Protein AF-A0A8K1GBY7-F1 (afdb_monomer_lite)

Radius of gyration: 32.24 Å; chains: 1; bounding box: 90×88×102 Å

Structure (mmCIF, N/CA/C/O backbone):
data_AF-A0A8K1GBY7-F1
#
_entry.id   AF-A0A8K1GBY7-F1
#
loop_
_atom_site.group_PDB
_atom_site.id
_atom_site.type_symbol
_atom_site.label_atom_id
_atom_site.label_alt_id
_atom_site.label_comp_id
_atom_site.label_asym_id
_atom_site.label_entity_id
_atom_site.label_seq_id
_atom_site.pdbx_PDB_ins_code
_atom_site.Cartn_x
_atom_site.Cartn_y
_atom_site.Cartn_z
_atom_site.occupancy
_atom_site.B_iso_or_equiv
_atom_site.auth_seq_id
_atom_site.auth_comp_id
_atom_site.auth_asym_id
_atom_site.auth_atom_id
_atom_site.pdbx_PDB_model_num
ATOM 1 N N . MET A 1 1 ? 26.642 -30.279 47.416 1.00 38.88 1 MET A N 1
ATOM 2 C CA . MET A 1 1 ? 26.393 -28.867 47.782 1.00 38.88 1 MET A CA 1
ATOM 3 C C . MET A 1 1 ? 25.210 -28.374 46.969 1.00 38.88 1 MET A C 1
ATOM 5 O O . MET A 1 1 ? 25.218 -28.547 45.758 1.00 38.88 1 MET A O 1
ATOM 9 N N . ALA A 1 2 ? 24.168 -27.894 47.646 1.00 29.53 2 ALA A N 1
ATOM 10 C CA . ALA A 1 2 ? 22.883 -27.519 47.059 1.00 29.53 2 ALA A CA 1
ATOM 11 C C . ALA A 1 2 ? 22.972 -26.263 46.167 1.00 29.53 2 ALA A C 1
ATOM 13 O O . ALA A 1 2 ? 23.752 -25.364 46.487 1.00 29.53 2 ALA A O 1
ATOM 14 N N . PRO A 1 3 ? 22.137 -26.133 45.120 1.00 36.12 3 PRO A N 1
ATOM 15 C CA . PRO A 1 3 ? 21.808 -24.840 44.540 1.00 36.12 3 PRO A CA 1
ATOM 16 C C . PRO A 1 3 ? 20.714 -24.168 45.379 1.00 36.12 3 PRO A C 1
ATOM 18 O O . PRO A 1 3 ? 19.701 -24.779 45.717 1.00 36.12 3 PRO A O 1
ATOM 21 N N . GLN A 1 4 ? 20.947 -22.905 45.723 1.00 35.97 4 GLN A N 1
ATOM 22 C CA . GLN A 1 4 ? 20.034 -22.069 46.492 1.00 35.97 4 GLN A CA 1
ATOM 23 C C . GLN A 1 4 ? 18.753 -21.743 45.712 1.00 35.97 4 GLN A C 1
ATOM 25 O O . GLN A 1 4 ? 18.767 -21.471 44.513 1.00 35.97 4 GLN A O 1
ATOM 30 N N . THR A 1 5 ? 17.651 -21.748 46.454 1.00 45.25 5 THR A N 1
ATOM 31 C CA . THR A 1 5 ? 16.297 -21.335 46.086 1.00 45.25 5 THR A CA 1
ATOM 32 C C . THR A 1 5 ? 16.200 -19.826 45.837 1.00 45.25 5 THR A C 1
ATOM 34 O O . THR A 1 5 ? 16.593 -19.038 46.697 1.00 45.25 5 THR A O 1
ATOM 37 N N . GLY A 1 6 ? 15.601 -19.426 44.711 1.00 31.44 6 GLY A N 1
ATOM 38 C CA . GLY A 1 6 ? 15.098 -18.070 44.451 1.00 31.44 6 GLY A CA 1
ATOM 39 C C . GLY A 1 6 ? 13.574 -18.091 44.226 1.00 31.44 6 GLY A C 1
ATOM 40 O O . GLY A 1 6 ? 13.062 -19.112 43.763 1.00 31.44 6 GLY A O 1
ATOM 41 N N . PRO A 1 7 ? 12.826 -17.027 44.585 1.00 39.62 7 PRO A N 1
ATOM 42 C CA . PRO A 1 7 ? 11.383 -17.113 44.799 1.00 39.62 7 PRO A CA 1
ATOM 43 C C . PRO A 1 7 ? 10.520 -16.925 43.537 1.00 39.62 7 PRO A C 1
ATOM 45 O O . PRO A 1 7 ? 10.767 -16.064 42.698 1.00 39.62 7 PRO A O 1
ATOM 48 N N . SER A 1 8 ? 9.448 -17.722 43.529 1.00 38.34 8 SER A N 1
ATOM 49 C CA . SER A 1 8 ? 8.182 -17.651 42.785 1.00 38.34 8 SER A CA 1
ATOM 50 C C . SER A 1 8 ? 8.237 -17.585 41.254 1.00 38.34 8 SER A C 1
ATOM 52 O O . SER A 1 8 ? 8.073 -16.526 40.643 1.00 38.34 8 SER A O 1
ATOM 54 N N . ASP A 1 9 ? 8.275 -18.770 40.644 1.00 36.78 9 ASP A N 1
ATOM 55 C CA . ASP A 1 9 ? 7.513 -19.028 39.424 1.00 36.78 9 ASP A CA 1
ATOM 56 C C . ASP A 1 9 ? 6.039 -18.690 39.698 1.00 36.78 9 ASP A C 1
ATOM 58 O O . ASP A 1 9 ? 5.328 -19.416 40.398 1.00 36.78 9 ASP A O 1
ATOM 62 N N . LYS A 1 10 ? 5.559 -17.567 39.156 1.00 40.09 10 LYS A N 1
ATOM 63 C CA . LYS A 1 10 ? 4.124 -17.415 38.928 1.00 40.09 10 LYS A CA 1
ATOM 64 C C . LYS A 1 10 ? 3.775 -18.404 37.822 1.00 40.09 10 LYS A C 1
ATOM 66 O O . LYS A 1 10 ? 4.069 -18.157 36.653 1.00 40.09 10 LYS A O 1
ATOM 71 N N . GLY A 1 11 ? 3.199 -19.538 38.219 1.00 39.56 11 GLY A N 1
ATOM 72 C CA . GLY A 1 11 ? 2.596 -20.494 37.300 1.00 39.56 11 GLY A CA 1
ATOM 73 C C . GLY A 1 11 ? 1.616 -19.805 36.338 1.00 39.56 11 GLY A C 1
ATOM 74 O O . GLY A 1 11 ? 1.205 -18.664 36.579 1.00 39.56 11 GLY A O 1
ATOM 75 N N . PRO A 1 12 ? 1.256 -20.467 35.225 1.00 42.81 12 PRO A N 1
ATOM 76 C CA . PRO A 1 12 ? 0.321 -19.902 34.260 1.00 42.81 12 PRO A CA 1
ATOM 77 C C . PRO A 1 12 ? -0.953 -19.444 34.987 1.00 42.81 12 PRO A C 1
ATOM 79 O O . PRO A 1 12 ? -1.429 -20.177 35.858 1.00 42.81 12 PRO A O 1
ATOM 82 N N . PRO A 1 13 ? -1.487 -18.248 34.675 1.00 44.72 13 PRO A N 1
ATOM 83 C CA . PRO A 1 13 ? -2.657 -17.728 35.365 1.00 44.72 13 PRO A CA 1
ATOM 84 C C . PRO A 1 13 ? -3.789 -18.750 35.260 1.00 44.72 13 PRO A C 1
ATOM 86 O O . PRO A 1 13 ? -4.157 -19.189 34.167 1.00 44.72 13 PRO A O 1
ATOM 89 N N . SER A 1 14 ? -4.295 -19.169 36.419 1.00 46.38 14 SER A N 1
ATOM 90 C CA . SER A 1 14 ? -5.505 -19.973 36.522 1.00 46.38 14 SER A CA 1
ATOM 91 C C . SER A 1 14 ? -6.635 -19.197 35.862 1.00 46.38 14 SER A C 1
ATOM 93 O O . SER A 1 14 ? -6.891 -18.059 36.249 1.00 46.38 14 SER A O 1
ATOM 95 N N . ILE A 1 15 ? -7.291 -19.800 34.870 1.00 49.78 15 ILE A N 1
ATOM 96 C CA . ILE A 1 15 ? -8.482 -19.226 34.242 1.00 49.78 15 ILE A CA 1
ATOM 97 C C . ILE A 1 15 ? -9.519 -19.037 35.361 1.00 49.78 15 ILE A C 1
ATOM 99 O O . ILE A 1 15 ? -9.910 -20.042 35.963 1.00 49.78 15 ILE A O 1
ATOM 103 N N . PRO A 1 16 ? -9.927 -17.800 35.689 1.00 49.12 16 PRO A N 1
ATOM 104 C CA . PRO A 1 16 ? -10.904 -17.568 36.742 1.00 49.12 16 PRO A CA 1
ATOM 105 C C . PRO A 1 16 ? -12.215 -18.289 36.409 1.00 49.12 16 PRO A C 1
ATOM 107 O O . PRO A 1 16 ? -12.642 -18.318 35.254 1.00 49.12 16 PRO A O 1
ATOM 110 N N . ALA A 1 17 ? -12.856 -18.881 37.420 1.00 52.72 17 ALA A N 1
ATOM 111 C CA . ALA A 1 17 ? -14.128 -19.594 37.265 1.00 52.72 17 ALA A CA 1
ATOM 112 C C . ALA A 1 17 ? -15.295 -18.673 36.844 1.00 52.72 17 ALA A C 1
ATOM 114 O O . ALA A 1 17 ? -16.315 -19.164 36.366 1.00 52.72 17 ALA A O 1
ATOM 115 N N . PHE A 1 18 ? -15.119 -17.352 36.973 1.00 57.62 18 PHE A N 1
ATOM 116 C CA . PHE A 1 18 ? -16.031 -16.307 36.511 1.00 57.62 18 PHE A CA 1
ATOM 117 C C . PHE A 1 18 ? -15.239 -15.224 35.766 1.00 57.62 18 PHE A C 1
ATOM 119 O O . PHE A 1 18 ? -14.145 -14.891 36.226 1.00 57.62 18 PHE A O 1
ATOM 126 N N . PRO A 1 19 ? -15.743 -14.677 34.643 1.00 72.94 19 PRO A N 1
ATOM 127 C CA . PRO A 1 19 ? -15.081 -13.572 33.956 1.00 72.94 19 PRO A CA 1
ATOM 128 C C . PRO A 1 19 ? -14.904 -12.392 34.914 1.00 72.94 19 PRO A C 1
ATOM 130 O O . PRO A 1 19 ? -15.863 -11.966 35.556 1.00 72.94 19 PRO A O 1
ATOM 133 N N . GLU A 1 20 ? -13.687 -11.863 35.016 1.00 88.75 20 GLU A N 1
ATOM 134 C CA . GLU A 1 20 ? -13.455 -10.603 35.717 1.00 88.75 20 GLU A CA 1
ATOM 135 C C . GLU A 1 20 ? -14.220 -9.489 34.984 1.00 88.75 20 GLU A C 1
ATOM 137 O O . GLU A 1 20 ? -14.116 -9.363 33.761 1.00 88.75 20 GLU A O 1
ATOM 142 N N . LEU A 1 21 ? -15.040 -8.726 35.711 1.00 94.38 21 LEU A N 1
ATOM 143 C CA . LEU A 1 21 ? -15.831 -7.635 35.144 1.00 94.38 21 LEU A CA 1
ATOM 144 C C . LEU A 1 21 ? -15.020 -6.343 35.206 1.00 94.38 21 LEU A C 1
ATOM 146 O O . LEU A 1 21 ? -14.714 -5.852 36.289 1.00 94.38 21 LEU A O 1
ATOM 150 N N . LEU A 1 22 ? -14.683 -5.800 34.040 1.00 94.94 22 LEU A N 1
ATOM 151 C CA . LEU A 1 22 ? -13.753 -4.682 33.894 1.00 94.94 22 LEU A CA 1
ATOM 152 C C . LEU A 1 22 ? -14.469 -3.435 33.362 1.00 94.94 22 LEU A C 1
ATOM 154 O O . LEU A 1 22 ? -15.410 -3.524 32.568 1.00 94.94 22 LEU A O 1
ATOM 158 N N . THR A 1 23 ? -14.008 -2.256 33.782 1.00 94.81 23 THR A N 1
ATOM 159 C CA . THR A 1 23 ? -14.569 -0.963 33.348 1.00 94.81 23 THR A CA 1
ATOM 160 C C . THR A 1 23 ? -13.724 -0.313 32.254 1.00 94.81 23 THR A C 1
ATOM 162 O O . THR A 1 23 ? -12.520 -0.558 32.149 1.00 94.81 23 THR A O 1
ATOM 165 N N . TRP A 1 24 ? -14.327 0.573 31.452 1.00 94.31 24 TRP A N 1
ATOM 166 C CA . TRP A 1 24 ? -13.573 1.345 30.455 1.00 94.31 24 TRP A CA 1
ATOM 167 C C . TRP A 1 24 ? -12.488 2.226 31.074 1.00 94.31 24 TRP A C 1
ATOM 169 O O . TRP A 1 24 ? -11.433 2.409 30.466 1.00 94.31 24 TRP A O 1
ATOM 179 N N . GLU A 1 25 ? -12.738 2.757 32.272 1.00 92.69 25 GLU A N 1
ATOM 180 C CA . GLU A 1 25 ? -11.773 3.604 32.967 1.00 92.69 25 GLU A CA 1
ATOM 181 C C . GLU A 1 25 ? -10.512 2.818 33.318 1.00 92.69 25 GLU A C 1
ATOM 183 O O . GLU A 1 25 ? -9.404 3.244 32.998 1.00 92.69 25 GLU A O 1
ATOM 188 N N . GLU A 1 26 ? -10.677 1.612 33.860 1.00 93.00 26 GLU A N 1
ATOM 189 C CA . GLU A 1 26 ? -9.552 0.729 34.138 1.00 93.00 26 GLU A CA 1
ATOM 190 C C . GLU A 1 26 ? -8.777 0.377 32.861 1.00 93.00 26 GLU A C 1
ATOM 192 O O . GLU A 1 26 ? -7.557 0.549 32.805 1.00 93.00 26 GLU A O 1
ATOM 197 N N . ILE A 1 27 ? -9.478 -0.050 31.807 1.00 94.06 27 ILE A N 1
ATOM 198 C CA . ILE A 1 27 ? -8.868 -0.480 30.541 1.00 94.06 27 ILE A CA 1
ATOM 199 C C . ILE A 1 27 ? -8.049 0.649 29.903 1.00 94.06 27 ILE A C 1
ATOM 201 O O . ILE A 1 27 ? -6.935 0.411 29.427 1.00 94.06 27 ILE A O 1
ATOM 205 N N . ARG A 1 28 ? -8.549 1.890 29.933 1.00 92.38 28 ARG A N 1
ATOM 206 C CA . ARG A 1 28 ? -7.883 3.055 29.326 1.00 92.38 28 ARG A CA 1
ATOM 207 C C . ARG A 1 28 ? -6.517 3.346 29.950 1.00 92.38 28 ARG A C 1
ATOM 209 O O . ARG A 1 28 ? -5.603 3.804 29.255 1.00 92.38 28 ARG A O 1
ATOM 216 N N . THR A 1 29 ? -6.343 3.050 31.239 1.00 92.19 29 THR A N 1
ATOM 217 C CA . THR A 1 29 ? -5.047 3.213 31.921 1.00 92.19 29 THR A CA 1
ATOM 218 C C . THR A 1 29 ? -3.996 2.197 31.454 1.00 92.19 29 THR A C 1
ATOM 220 O O . THR A 1 29 ? -2.794 2.475 31.507 1.00 92.19 29 THR A O 1
ATOM 223 N N . ARG A 1 30 ? -4.421 1.046 30.913 1.00 93.44 30 ARG A N 1
ATOM 224 C CA . ARG A 1 30 ? -3.563 -0.054 30.430 1.00 93.44 30 ARG A CA 1
ATOM 225 C C . ARG A 1 30 ? -3.203 0.110 28.950 1.00 93.44 30 ARG A C 1
ATOM 227 O O . ARG A 1 30 ? -3.323 -0.803 28.134 1.00 93.44 30 ARG A O 1
ATOM 234 N N . ASN A 1 31 ? -2.742 1.308 28.600 1.00 91.06 31 ASN A N 1
ATOM 235 C CA . ASN A 1 31 ? -2.375 1.703 27.235 1.00 91.06 31 ASN A CA 1
ATOM 236 C C . ASN A 1 31 ? -0.878 1.502 26.901 1.00 91.06 31 ASN A C 1
ATOM 238 O O . ASN A 1 31 ? -0.388 1.952 25.865 1.00 91.06 31 ASN A O 1
ATOM 242 N N . GLY A 1 32 ? -0.120 0.836 27.778 1.00 86.06 32 GLY A N 1
ATOM 243 C CA . GLY A 1 32 ? 1.326 0.628 27.652 1.00 86.06 32 GLY A CA 1
ATOM 244 C C . GLY A 1 32 ? 2.204 1.765 28.190 1.00 86.06 32 GLY A C 1
ATOM 245 O O . GLY A 1 32 ? 3.424 1.594 28.248 1.00 86.06 32 GLY A O 1
ATOM 246 N N . GLY A 1 33 ? 1.621 2.898 28.600 1.00 79.31 33 GLY A N 1
ATOM 247 C CA . GLY A 1 33 ? 2.338 4.048 29.168 1.00 79.31 33 GLY A CA 1
ATOM 248 C C . GLY A 1 33 ? 2.558 3.996 30.687 1.00 79.31 33 GLY A C 1
ATOM 249 O O . GLY A 1 33 ? 3.463 4.659 31.191 1.00 79.31 33 GLY A O 1
ATOM 250 N N . GLY A 1 34 ? 1.762 3.206 31.415 1.00 69.19 34 GLY A N 1
ATOM 251 C CA . GLY A 1 34 ? 1.781 3.131 32.881 1.00 69.19 34 GLY A CA 1
ATOM 252 C C . GLY A 1 34 ? 2.913 2.291 33.494 1.00 69.19 34 GLY A C 1
ATOM 253 O O . GLY A 1 34 ? 3.719 1.654 32.806 1.00 69.19 34 GLY A O 1
ATOM 254 N N . ARG A 1 35 ? 2.956 2.260 34.835 1.00 56.62 35 ARG A N 1
ATOM 255 C CA . ARG A 1 35 ? 3.874 1.415 35.621 1.00 56.62 35 ARG A CA 1
ATOM 256 C C . ARG A 1 35 ? 3.565 -0.057 35.303 1.00 56.62 35 ARG A C 1
ATOM 258 O O . ARG A 1 35 ? 2.448 -0.501 35.510 1.00 56.62 35 ARG A O 1
ATOM 265 N N . GLY A 1 36 ? 4.531 -0.783 34.737 1.00 67.75 36 GLY A N 1
ATOM 266 C CA . GLY A 1 36 ? 4.342 -2.162 34.251 1.00 67.75 36 GLY A CA 1
ATOM 267 C C . GLY A 1 36 ? 4.182 -2.300 32.731 1.00 67.75 36 GLY A C 1
ATOM 268 O O . GLY A 1 36 ? 4.385 -3.393 32.210 1.00 67.75 36 GLY A O 1
ATOM 269 N N . ARG A 1 37 ? 3.933 -1.198 32.000 1.00 83.06 37 ARG A N 1
ATOM 270 C CA . ARG A 1 37 ? 3.729 -1.180 30.534 1.00 83.06 37 ARG A CA 1
ATOM 271 C C . ARG A 1 37 ? 2.694 -2.204 30.052 1.00 83.06 37 ARG A C 1
ATOM 273 O O . ARG A 1 37 ? 2.847 -2.780 28.976 1.00 83.06 37 ARG A O 1
ATOM 280 N N . GLU A 1 38 ? 1.662 -2.422 30.857 1.00 91.94 38 GLU A N 1
ATOM 281 C CA . GLU A 1 38 ? 0.567 -3.324 30.517 1.00 91.94 38 GLU A CA 1
ATOM 282 C C . GLU A 1 38 ? -0.239 -2.770 29.347 1.00 91.94 38 GLU A C 1
ATOM 284 O O . GLU A 1 38 ? -0.459 -1.561 29.241 1.00 91.94 38 GLU A O 1
ATOM 289 N N . GLN A 1 39 ? -0.637 -3.668 28.453 1.00 95.00 39 GLN A N 1
ATOM 290 C CA . GLN A 1 39 ? -1.362 -3.362 27.231 1.00 95.00 39 GLN A CA 1
ATOM 291 C C . GLN A 1 39 ? -2.590 -4.253 27.156 1.00 95.00 39 GLN A C 1
ATOM 293 O O . GLN A 1 39 ? -2.468 -5.446 26.873 1.00 95.00 39 GLN A O 1
ATOM 298 N N . TRP A 1 40 ? -3.760 -3.673 27.397 1.00 96.19 40 TRP A N 1
ATOM 299 C CA . TRP A 1 40 ? -5.035 -4.366 27.239 1.00 96.19 40 TRP A CA 1
ATOM 300 C C . TRP A 1 40 ? -5.756 -3.867 25.995 1.00 96.19 40 TRP A C 1
ATOM 302 O O . TRP A 1 40 ? -5.527 -2.746 25.551 1.00 96.19 40 TRP A O 1
ATOM 312 N N . LEU A 1 41 ? -6.612 -4.694 25.410 1.00 95.75 41 LEU A N 1
ATOM 313 C CA . LEU A 1 41 ? -7.496 -4.282 24.323 1.00 95.75 41 LEU A CA 1
ATOM 314 C C . LEU A 1 41 ? -8.855 -4.955 24.456 1.00 95.75 41 LEU A C 1
ATOM 316 O O . LEU A 1 41 ? -8.964 -6.028 25.056 1.00 95.75 41 LEU A O 1
ATOM 320 N N . VAL A 1 42 ? -9.876 -4.331 23.877 1.00 96.12 42 VAL A N 1
ATOM 321 C CA . VAL A 1 42 ? -11.234 -4.880 23.853 1.00 96.12 42 VAL A CA 1
ATOM 322 C C . VAL A 1 42 ? -11.557 -5.388 22.455 1.00 96.12 42 VAL A C 1
ATOM 324 O O . VAL A 1 42 ? -11.321 -4.695 21.467 1.00 96.12 42 VAL A O 1
ATOM 327 N N . ILE A 1 43 ? -12.088 -6.608 22.366 1.00 95.38 43 ILE A N 1
ATOM 328 C CA . ILE A 1 43 ? -12.662 -7.171 21.139 1.00 95.38 43 ILE A CA 1
ATOM 329 C C . ILE A 1 43 ? -13.989 -7.814 21.515 1.00 95.38 43 ILE A C 1
ATOM 331 O O . ILE A 1 43 ? -14.003 -8.754 22.308 1.00 95.38 43 ILE A O 1
ATOM 335 N N . ASP A 1 44 ? -15.092 -7.344 20.930 1.00 93.62 44 ASP A N 1
ATOM 336 C CA . ASP A 1 44 ? -16.428 -7.914 21.156 1.00 93.62 44 ASP A CA 1
ATOM 337 C C . ASP A 1 44 ? -16.767 -8.010 22.659 1.00 93.62 44 ASP A C 1
ATOM 339 O O . ASP A 1 44 ? -17.050 -9.084 23.197 1.00 93.62 44 ASP A O 1
ATOM 343 N N . ARG A 1 45 ? -16.616 -6.872 23.359 1.00 94.69 45 ARG A N 1
ATOM 344 C CA . ARG A 1 45 ? -16.744 -6.696 24.822 1.00 94.69 45 ARG A CA 1
ATOM 345 C C . ARG A 1 45 ? -15.802 -7.525 25.704 1.00 94.69 45 ARG A C 1
ATOM 347 O O . ARG A 1 45 ? -15.806 -7.346 26.918 1.00 94.69 45 ARG A O 1
ATOM 354 N N . LYS A 1 46 ? -14.987 -8.407 25.136 1.00 95.69 46 LYS A N 1
ATOM 355 C CA . LYS A 1 46 ? -14.008 -9.205 25.877 1.00 95.69 46 LYS A CA 1
ATOM 356 C C . LYS A 1 46 ? -12.697 -8.447 25.994 1.00 95.69 46 LYS A C 1
ATOM 358 O O . LYS A 1 46 ? -12.251 -7.834 25.022 1.00 95.69 46 LYS A O 1
ATOM 363 N N . VAL A 1 47 ? -12.076 -8.513 27.166 1.00 96.88 47 VAL A N 1
ATOM 364 C CA . VAL A 1 47 ? -10.834 -7.802 27.471 1.00 96.88 47 VAL A CA 1
ATOM 365 C C . VAL A 1 47 ? -9.664 -8.774 27.416 1.00 96.88 47 VAL A C 1
ATOM 367 O O . VAL A 1 47 ? -9.687 -9.842 28.034 1.00 96.88 47 VAL A O 1
ATOM 370 N N . TYR A 1 48 ? -8.635 -8.398 26.663 1.00 96.56 48 TYR A N 1
ATOM 371 C CA . TYR A 1 48 ? -7.461 -9.224 26.422 1.00 96.56 48 TYR A CA 1
ATOM 372 C C . TYR A 1 48 ? -6.192 -8.525 26.893 1.00 96.56 48 TYR A C 1
ATOM 374 O O . TYR A 1 48 ? -5.901 -7.417 26.438 1.00 96.56 48 TYR A O 1
ATOM 382 N N . ASP A 1 49 ? -5.395 -9.201 27.720 1.00 96.06 49 ASP A N 1
ATOM 383 C CA . ASP A 1 49 ? -4.033 -8.769 28.025 1.00 96.06 49 ASP A CA 1
ATOM 384 C C . ASP A 1 49 ? -3.085 -9.215 26.906 1.00 96.06 49 ASP A C 1
ATOM 386 O O . ASP A 1 49 ? -2.801 -10.399 26.704 1.00 96.06 49 ASP A O 1
ATOM 390 N N . VAL A 1 50 ? -2.570 -8.239 26.160 1.00 95.69 50 VAL A N 1
ATOM 391 C CA . VAL A 1 50 ? -1.652 -8.462 25.040 1.00 95.69 50 VAL A CA 1
ATOM 392 C C . VAL A 1 50 ? -0.216 -8.056 25.359 1.00 95.69 50 VAL A C 1
ATOM 394 O O . VAL A 1 50 ? 0.637 -8.096 24.470 1.00 95.69 50 VAL A O 1
ATOM 397 N N . THR A 1 51 ? 0.095 -7.731 26.615 1.00 94.38 51 THR A N 1
ATOM 398 C CA . THR A 1 51 ? 1.400 -7.210 27.055 1.00 94.38 51 THR A CA 1
ATOM 399 C C . THR A 1 51 ? 2.560 -8.084 26.578 1.00 94.38 51 THR A C 1
ATOM 401 O O . THR A 1 51 ? 3.485 -7.609 25.911 1.00 94.38 51 THR A O 1
ATOM 404 N N . GLN A 1 52 ? 2.499 -9.390 26.856 1.00 92.75 52 GLN A N 1
ATOM 405 C CA . GLN A 1 52 ? 3.534 -10.341 26.433 1.00 92.75 52 GLN A CA 1
ATOM 406 C C . GLN A 1 52 ? 3.338 -10.816 24.992 1.00 92.75 52 GLN A C 1
ATOM 408 O O . GLN A 1 52 ? 4.310 -11.039 24.260 1.00 92.75 52 GLN A O 1
ATOM 413 N N . PHE A 1 53 ? 2.081 -10.963 24.567 1.00 94.19 53 PHE A N 1
ATOM 414 C CA . PHE A 1 53 ? 1.749 -11.464 23.238 1.00 94.19 53 PHE A CA 1
ATOM 415 C C . PHE A 1 53 ? 2.162 -10.497 22.126 1.00 94.19 53 PHE A C 1
ATOM 417 O O . PHE A 1 53 ? 2.548 -10.948 21.049 1.00 94.19 53 PHE A O 1
ATOM 424 N N . SER A 1 54 ? 2.194 -9.189 22.393 1.00 92.50 54 SER A N 1
ATOM 425 C CA . SER A 1 54 ? 2.596 -8.155 21.434 1.00 92.50 54 SER A CA 1
ATOM 426 C C . SER A 1 54 ? 3.937 -8.467 20.755 1.00 92.50 54 SER A C 1
ATOM 428 O O . SER A 1 54 ? 4.086 -8.304 19.546 1.00 92.50 54 SER A O 1
ATOM 430 N N . ARG A 1 55 ? 4.909 -9.012 21.497 1.00 89.88 55 ARG A N 1
ATOM 431 C CA . ARG A 1 55 ? 6.245 -9.373 20.985 1.00 89.88 55 ARG A CA 1
ATOM 432 C C . ARG A 1 55 ? 6.234 -10.564 20.027 1.00 89.88 55 ARG A C 1
ATOM 434 O O . ARG A 1 55 ? 7.164 -10.714 19.238 1.00 89.88 55 ARG A O 1
ATOM 441 N N . ARG A 1 56 ? 5.210 -11.415 20.119 1.00 91.06 56 ARG A N 1
ATOM 442 C CA . ARG A 1 56 ? 5.028 -12.636 19.318 1.00 91.06 56 ARG A CA 1
ATOM 443 C C . ARG A 1 56 ? 3.943 -12.486 18.253 1.00 91.06 56 ARG A C 1
ATOM 445 O O . ARG A 1 56 ? 3.815 -13.362 17.403 1.00 91.06 56 ARG A O 1
ATOM 452 N N . HIS A 1 57 ? 3.180 -11.396 18.296 1.00 92.44 57 HIS A N 1
ATOM 453 C CA . HIS A 1 57 ? 2.101 -11.133 17.362 1.00 92.44 57 HIS A CA 1
ATOM 454 C C . HIS A 1 57 ? 2.627 -11.155 15.911 1.00 92.44 57 HIS A C 1
ATOM 456 O O . HIS A 1 57 ? 3.570 -10.417 15.604 1.00 92.44 57 HIS A O 1
ATOM 462 N N . PRO A 1 58 ? 2.038 -11.959 15.001 1.00 88.25 58 PRO A N 1
ATOM 463 C CA . PRO A 1 58 ? 2.519 -12.077 13.622 1.00 88.25 58 PRO A CA 1
ATOM 464 C C . PRO A 1 58 ? 2.525 -10.759 12.835 1.00 88.25 58 PRO A C 1
ATOM 466 O O . PRO A 1 58 ? 3.405 -10.559 12.000 1.00 88.25 58 PRO A O 1
ATOM 469 N N . GLY A 1 59 ? 1.593 -9.841 13.123 1.00 86.25 59 GLY A N 1
ATOM 470 C CA . GLY A 1 59 ? 1.582 -8.489 12.541 1.00 86.25 59 GLY A CA 1
ATOM 471 C C . GLY A 1 59 ? 2.653 -7.550 13.118 1.00 86.25 59 GLY A C 1
ATOM 472 O O . GLY A 1 59 ? 2.896 -6.470 12.587 1.00 86.25 59 GLY A O 1
ATOM 473 N N . GLY A 1 60 ? 3.332 -7.961 14.192 1.00 88.94 60 GLY A N 1
ATOM 474 C CA . GLY A 1 60 ? 4.323 -7.179 14.925 1.00 88.94 60 GLY A CA 1
ATOM 475 C C . GLY A 1 60 ? 3.764 -6.519 16.188 1.00 88.94 60 GLY A C 1
ATOM 476 O O . GLY A 1 60 ? 2.554 -6.401 16.377 1.00 88.94 60 GLY A O 1
ATOM 477 N N . SER A 1 61 ? 4.671 -6.066 17.056 1.00 89.38 61 SER A N 1
ATOM 478 C CA . SER A 1 61 ? 4.324 -5.476 18.355 1.00 89.38 61 SER A CA 1
ATOM 479 C C . SER A 1 61 ? 3.742 -4.069 18.270 1.00 89.38 61 SER A C 1
ATOM 481 O O . SER A 1 61 ? 2.920 -3.702 19.102 1.00 89.38 61 SER A O 1
ATOM 483 N N . ARG A 1 62 ? 4.147 -3.276 17.269 1.00 91.75 62 ARG A N 1
ATOM 484 C CA . ARG A 1 62 ? 3.653 -1.901 17.104 1.00 91.75 62 ARG A CA 1
ATOM 485 C C . ARG A 1 62 ? 2.182 -1.870 16.700 1.00 91.75 62 ARG A C 1
ATOM 487 O O . ARG A 1 62 ? 1.420 -1.178 17.359 1.00 91.75 62 ARG A O 1
ATOM 494 N N . VAL A 1 63 ? 1.791 -2.669 15.701 1.00 93.44 63 VAL A N 1
ATOM 495 C CA . VAL A 1 63 ? 0.424 -2.652 15.152 1.00 93.44 63 VAL A CA 1
ATOM 496 C C . VAL A 1 63 ? -0.634 -2.989 16.203 1.00 93.44 63 VAL A C 1
ATOM 498 O O . VAL A 1 63 ? -1.615 -2.271 16.337 1.00 93.44 63 VAL A O 1
ATOM 501 N N . ILE A 1 64 ? -0.404 -4.027 17.013 1.00 93.44 64 ILE A N 1
ATOM 502 C CA . ILE A 1 64 ? -1.323 -4.401 18.097 1.00 93.44 64 ILE A CA 1
ATOM 503 C C . ILE A 1 64 ? -1.308 -3.362 19.225 1.00 93.44 64 ILE A C 1
ATOM 505 O O . ILE A 1 64 ? -2.351 -3.019 19.769 1.00 93.44 64 ILE A O 1
ATOM 509 N N . GLY A 1 65 ? -0.136 -2.789 19.516 1.00 93.25 65 GLY A N 1
ATOM 510 C CA . GLY A 1 65 ? 0.011 -1.719 20.497 1.00 93.25 65 GLY A CA 1
ATOM 511 C C . GLY A 1 65 ? -0.676 -0.408 20.103 1.00 93.25 65 GLY A C 1
ATOM 512 O O . GLY A 1 65 ? -0.886 0.433 20.971 1.00 93.25 65 GLY A O 1
ATOM 513 N N . HIS A 1 66 ? -1.056 -0.211 18.834 1.00 94.19 66 HIS A N 1
ATOM 514 C CA . HIS A 1 66 ? -1.806 0.977 18.411 1.00 94.19 66 HIS A CA 1
ATOM 515 C C . HIS A 1 66 ? -3.194 1.074 19.044 1.00 94.19 66 HIS A C 1
ATOM 517 O O . HIS A 1 66 ? -3.705 2.189 19.125 1.00 94.19 66 HIS A O 1
ATOM 523 N N . TYR A 1 67 ? -3.745 -0.047 19.513 1.00 94.81 67 TYR A N 1
ATOM 524 C CA . TYR A 1 67 ? -5.064 -0.151 20.138 1.00 94.81 67 TYR A CA 1
ATOM 525 C C . TYR A 1 67 ? -4.999 -0.458 21.639 1.00 94.81 67 TYR A C 1
ATOM 527 O O . TYR A 1 67 ? -6.002 -0.838 22.235 1.00 94.81 67 TYR A O 1
ATOM 535 N N . ALA A 1 68 ? -3.824 -0.333 22.263 1.00 94.75 68 ALA A N 1
ATOM 536 C CA . ALA A 1 68 ? -3.710 -0.533 23.702 1.00 94.75 68 ALA A CA 1
ATOM 537 C C . ALA A 1 68 ? -4.594 0.487 24.447 1.00 94.75 68 ALA A C 1
ATOM 539 O O . ALA A 1 68 ? -4.480 1.692 24.221 1.00 94.75 68 ALA A O 1
ATOM 540 N N . GLY A 1 69 ? -5.462 -0.009 25.324 1.00 94.31 69 GLY A N 1
ATOM 541 C CA . GLY A 1 69 ? -6.472 0.753 26.054 1.00 94.31 69 GLY A CA 1
ATOM 542 C C . GLY A 1 69 ? -7.706 1.151 25.234 1.00 94.31 69 GLY A C 1
ATOM 543 O O . GLY A 1 69 ? -8.447 2.013 25.693 1.00 94.31 69 GLY A O 1
ATOM 544 N N . GLN A 1 70 ? -7.917 0.579 24.039 1.00 94.50 70 GLN A N 1
ATOM 545 C CA . GLN A 1 70 ? -9.008 0.940 23.117 1.00 94.50 70 GLN A CA 1
ATOM 546 C C . GLN A 1 70 ? -9.848 -0.286 22.701 1.00 94.50 70 GLN A C 1
ATOM 548 O O . GLN A 1 70 ? -9.392 -1.434 22.763 1.00 94.50 70 GLN A O 1
ATOM 553 N N . ASP A 1 71 ? -11.067 -0.038 22.207 1.00 95.06 71 ASP A N 1
ATOM 554 C CA . ASP A 1 71 ? -11.828 -1.010 21.407 1.00 95.06 71 ASP A CA 1
ATOM 555 C C . ASP A 1 71 ? -11.158 -1.219 20.041 1.00 95.06 71 ASP A C 1
ATOM 557 O O . ASP A 1 71 ? -11.048 -0.287 19.236 1.00 95.06 71 ASP A O 1
ATOM 561 N N . ALA A 1 72 ? -10.732 -2.457 19.789 1.00 95.25 72 ALA A N 1
ATOM 562 C CA . ALA A 1 72 ? -10.057 -2.907 18.580 1.00 95.25 72 ALA A CA 1
ATOM 563 C C . ALA A 1 72 ? -10.940 -3.808 17.699 1.00 95.25 72 ALA A C 1
ATOM 565 O O . ALA A 1 72 ? -10.422 -4.431 16.773 1.00 95.25 72 ALA A O 1
ATOM 566 N N . THR A 1 73 ? -12.245 -3.924 17.978 1.00 94.69 73 THR A N 1
ATOM 567 C CA . THR A 1 73 ? -13.142 -4.911 17.350 1.00 94.69 73 THR A CA 1
ATOM 568 C C . THR A 1 73 ? -13.128 -4.843 15.821 1.00 94.69 73 THR A C 1
ATOM 570 O O . THR A 1 73 ? -12.847 -5.848 15.164 1.00 94.69 73 THR A O 1
ATOM 573 N N . ASP A 1 74 ? -13.388 -3.673 15.236 1.00 94.94 74 ASP A N 1
ATOM 574 C CA . ASP A 1 74 ? -13.515 -3.538 13.778 1.00 94.94 74 ASP A CA 1
ATOM 575 C C . ASP A 1 74 ? -12.164 -3.698 13.065 1.00 94.94 74 ASP A C 1
ATOM 577 O O . ASP A 1 74 ? -12.067 -4.426 12.074 1.00 94.94 74 ASP A O 1
ATOM 581 N N . ALA A 1 75 ? -11.092 -3.149 13.645 1.00 94.56 75 ALA A N 1
ATOM 582 C CA . ALA A 1 75 ? -9.731 -3.382 13.171 1.00 94.56 75 ALA A CA 1
ATOM 583 C C . ALA A 1 75 ? -9.376 -4.878 13.211 1.00 94.56 75 ALA A C 1
ATOM 585 O O . ALA A 1 75 ? -8.896 -5.447 12.231 1.00 94.56 75 ALA A O 1
ATOM 586 N N . PHE A 1 76 ? -9.665 -5.562 14.320 1.00 94.75 76 PHE A N 1
ATOM 587 C CA . PHE A 1 76 ? -9.417 -6.992 14.464 1.00 94.75 76 PHE A CA 1
ATOM 588 C C . PHE A 1 76 ? -10.138 -7.800 13.376 1.00 94.75 76 PHE A C 1
ATOM 590 O O . PHE A 1 76 ? -9.518 -8.659 12.743 1.00 94.75 76 PHE A O 1
ATOM 597 N N . VAL A 1 77 ? -11.411 -7.494 13.112 1.00 93.38 77 VAL A N 1
ATOM 598 C CA . VAL A 1 77 ? -12.212 -8.140 12.061 1.00 93.38 77 VAL A CA 1
ATOM 599 C C . VAL A 1 77 ? -11.663 -7.853 10.656 1.00 93.38 77 VAL A C 1
ATOM 601 O O . VAL A 1 77 ? -11.716 -8.734 9.792 1.00 93.38 77 VAL A O 1
ATOM 604 N N . ALA A 1 78 ? -11.105 -6.665 10.414 1.00 92.50 78 ALA A N 1
ATOM 605 C CA . ALA A 1 78 ? -10.522 -6.295 9.126 1.00 92.50 78 ALA A CA 1
ATOM 606 C C . ALA A 1 78 ? -9.271 -7.122 8.771 1.00 92.50 78 ALA A C 1
ATOM 608 O O . ALA A 1 78 ? -9.131 -7.553 7.623 1.00 92.50 78 ALA A O 1
ATOM 609 N N . PHE A 1 79 ? -8.395 -7.396 9.747 1.00 90.44 79 PHE A N 1
ATOM 610 C CA . PHE A 1 79 ? -7.112 -8.078 9.514 1.00 90.44 79 PHE A CA 1
ATOM 611 C C . PHE A 1 79 ? -7.158 -9.611 9.638 1.00 90.44 79 PHE A C 1
ATOM 613 O O . PHE A 1 79 ? -6.328 -10.302 9.040 1.00 90.44 79 PHE A O 1
ATOM 620 N N . HIS A 1 80 ? -8.091 -10.176 10.411 1.00 90.94 80 HIS A N 1
ATOM 621 C CA . HIS A 1 80 ? -8.063 -11.598 10.776 1.00 90.94 80 HIS A CA 1
ATOM 622 C C . HIS A 1 80 ? -9.085 -12.442 9.996 1.00 90.94 80 HIS A C 1
ATOM 624 O O . HIS A 1 80 ? -10.199 -12.688 10.456 1.00 90.94 80 HIS A O 1
ATOM 630 N N . GLN A 1 81 ? -8.673 -12.961 8.833 1.00 83.75 81 GLN A N 1
ATOM 631 C CA . GLN A 1 81 ? -9.499 -13.876 8.024 1.00 83.75 81 GLN A CA 1
ATOM 632 C C . GLN A 1 81 ? -9.736 -15.240 8.705 1.00 83.75 81 GLN A C 1
ATOM 634 O O . GLN A 1 81 ? -10.854 -15.754 8.700 1.00 83.75 81 GLN A O 1
ATOM 639 N N . ASP A 1 82 ? -8.699 -15.843 9.300 1.00 85.31 82 ASP A N 1
ATOM 640 C CA . ASP A 1 82 ? -8.787 -17.167 9.937 1.00 85.31 82 ASP A CA 1
ATOM 641 C C . ASP A 1 82 ? -9.203 -17.052 11.411 1.00 85.31 82 ASP A C 1
ATOM 643 O O . ASP A 1 82 ? -8.392 -17.159 12.337 1.00 85.31 82 ASP A O 1
ATOM 647 N N . LYS A 1 83 ? -10.502 -16.828 11.634 1.00 84.25 83 LYS A N 1
ATOM 648 C CA . LYS A 1 83 ? -11.074 -16.691 12.983 1.00 84.25 83 LYS A CA 1
ATOM 649 C C . LYS A 1 83 ? -10.835 -17.934 13.854 1.00 84.25 83 LYS A C 1
ATOM 651 O O . LYS A 1 83 ? -10.692 -17.806 15.068 1.00 84.25 83 LYS A O 1
ATOM 656 N N . ALA A 1 84 ? -10.761 -19.128 13.259 1.00 85.56 84 ALA A N 1
ATOM 657 C CA . ALA A 1 84 ? -10.572 -20.377 13.994 1.00 85.56 84 ALA A CA 1
ATOM 658 C C . ALA A 1 84 ? -9.154 -20.494 14.567 1.00 85.56 84 ALA A C 1
ATOM 660 O O . ALA A 1 84 ? -8.988 -20.850 15.736 1.00 85.56 84 ALA A O 1
ATOM 661 N N . LEU A 1 85 ? -8.135 -20.161 13.770 1.00 86.88 85 LEU A N 1
ATOM 662 C CA . LEU A 1 85 ? -6.752 -20.111 14.235 1.00 86.88 85 LEU A CA 1
ATOM 663 C C . LEU A 1 85 ? -6.575 -19.045 15.317 1.00 86.88 85 LEU A C 1
ATOM 665 O O . LEU A 1 85 ? -5.997 -19.322 16.367 1.00 86.88 85 LEU A O 1
ATOM 669 N N . VAL A 1 86 ? -7.097 -17.841 15.084 1.00 89.88 86 VAL A N 1
ATOM 670 C CA . VAL A 1 86 ? -6.898 -16.706 15.994 1.00 89.88 86 VAL A CA 1
ATOM 671 C C . VAL A 1 86 ? -7.572 -16.948 17.346 1.00 89.88 86 VAL A C 1
ATOM 673 O O . VAL A 1 86 ? -6.961 -16.695 18.384 1.00 89.88 86 VAL A O 1
ATOM 676 N N . LYS A 1 87 ? -8.763 -17.565 17.363 1.00 88.62 87 LYS A N 1
ATOM 677 C CA . LYS A 1 87 ? -9.467 -17.940 18.602 1.00 88.62 87 LYS A CA 1
ATOM 678 C C . LYS A 1 87 ? -8.623 -18.829 19.528 1.00 88.62 87 LYS A C 1
ATOM 680 O O . LYS A 1 87 ? -8.744 -18.710 20.746 1.00 88.62 87 LYS A O 1
ATOM 685 N N . LYS A 1 88 ? -7.739 -19.680 18.983 1.00 89.62 88 LYS A N 1
ATOM 686 C CA . LYS A 1 88 ? -6.826 -20.516 19.790 1.00 89.62 88 LYS A CA 1
ATOM 687 C C . LYS A 1 88 ? -5.837 -19.674 20.594 1.00 89.62 88 LYS A C 1
ATOM 689 O O . LYS A 1 88 ? -5.597 -19.986 21.754 1.00 89.62 88 LYS A O 1
ATOM 694 N N . TYR A 1 89 ? -5.301 -18.609 19.997 1.00 89.81 89 TYR A N 1
ATOM 695 C CA . TYR A 1 89 ? -4.393 -17.684 20.680 1.00 89.81 89 TYR A CA 1
ATOM 696 C C . TYR A 1 89 ? -5.138 -16.779 21.661 1.00 89.81 89 TYR A C 1
ATOM 698 O O . TYR A 1 89 ? -4.648 -16.540 22.756 1.00 89.81 89 TYR A O 1
ATOM 706 N N . MET A 1 90 ? -6.339 -16.313 21.305 1.00 92.00 90 MET A N 1
ATOM 707 C CA . MET A 1 90 ? -7.117 -15.398 22.149 1.00 92.00 90 MET A CA 1
ATOM 708 C C . MET A 1 90 ? -7.539 -16.017 23.483 1.00 92.00 90 MET A C 1
ATOM 710 O O . MET A 1 90 ? -7.630 -15.301 24.474 1.00 92.00 90 MET A O 1
ATOM 714 N N . LYS A 1 91 ? -7.767 -17.337 23.536 1.00 90.25 91 LYS A N 1
ATOM 715 C CA . LYS A 1 91 ? -8.220 -18.014 24.762 1.00 90.25 91 LYS A CA 1
ATOM 716 C C . LYS A 1 91 ? -7.268 -17.796 25.944 1.00 90.25 91 LYS A C 1
ATOM 718 O O . LYS A 1 91 ? -7.741 -17.601 27.052 1.00 90.25 91 LYS A O 1
ATOM 723 N N . SER A 1 92 ? -5.954 -17.815 25.713 1.00 91.94 92 SER A N 1
ATOM 724 C CA . SER A 1 92 ? -4.955 -17.607 26.772 1.00 91.94 92 SER A CA 1
ATOM 725 C C . SER A 1 92 ? -4.713 -16.138 27.125 1.00 91.94 92 SER A C 1
ATOM 727 O O . SER A 1 92 ? -3.953 -15.866 28.044 1.00 91.94 92 SER A O 1
ATOM 729 N N . LEU A 1 93 ? -5.270 -15.205 26.350 1.00 95.12 93 LEU A N 1
ATOM 730 C CA . LEU A 1 93 ? -5.093 -13.761 26.539 1.00 95.12 93 LEU A CA 1
ATOM 731 C C . LEU A 1 93 ? -6.304 -13.121 27.222 1.00 95.12 93 LEU A C 1
ATOM 733 O O . LEU A 1 93 ? -6.224 -11.973 27.639 1.00 95.12 93 LEU A O 1
ATOM 737 N N . LEU A 1 94 ? -7.431 -13.835 27.275 1.00 96.25 94 LEU A N 1
ATOM 738 C CA . LEU A 1 94 ? -8.672 -13.358 27.867 1.00 96.25 94 LEU A CA 1
ATOM 739 C C . LEU A 1 94 ? -8.497 -13.221 29.380 1.00 96.25 94 LEU A C 1
ATOM 741 O O . LEU A 1 94 ? -8.201 -14.211 30.047 1.00 96.25 94 LEU A O 1
ATOM 745 N N . ILE A 1 95 ? -8.714 -12.015 29.893 1.00 95.56 95 ILE A N 1
ATOM 746 C CA . ILE A 1 95 ? -8.659 -11.727 31.333 1.00 95.56 95 ILE A CA 1
ATOM 747 C C . ILE A 1 95 ? -10.050 -11.486 31.921 1.00 95.56 95 ILE A C 1
ATOM 749 O O . ILE A 1 95 ? -10.298 -11.831 33.068 1.00 95.56 95 ILE A O 1
ATOM 753 N N . GLY A 1 96 ? -10.987 -10.987 31.115 1.00 95.19 96 GLY A N 1
ATOM 754 C CA . GLY A 1 96 ? -12.319 -10.640 31.589 1.00 95.19 96 GLY A CA 1
ATOM 755 C C . GLY A 1 96 ? -13.230 -10.133 30.480 1.00 95.19 96 GLY A C 1
ATOM 756 O O . GLY A 1 96 ? -12.932 -10.257 29.286 1.00 95.19 96 GLY A O 1
ATOM 757 N N . GLU A 1 97 ? -14.343 -9.537 30.877 1.00 96.12 97 GLU A N 1
ATOM 758 C CA . GLU A 1 97 ? -15.310 -8.899 29.990 1.00 96.12 97 GLU A CA 1
ATOM 759 C C . GLU A 1 97 ? -15.736 -7.539 30.537 1.00 96.12 97 GLU A C 1
ATOM 761 O O . GLU A 1 97 ? -15.620 -7.261 31.728 1.00 96.12 97 GLU A O 1
ATOM 766 N N . LEU A 1 98 ? -16.207 -6.664 29.652 1.00 95.00 98 LEU A N 1
ATOM 767 C CA . LEU A 1 98 ? -16.761 -5.382 30.063 1.00 95.00 98 LEU A CA 1
ATOM 768 C C . LEU A 1 98 ? -17.977 -5.601 30.958 1.00 95.00 98 LEU A C 1
ATOM 770 O O . LEU A 1 98 ? -18.915 -6.302 30.556 1.00 95.00 98 LEU A O 1
ATOM 774 N N . ALA A 1 99 ? -17.980 -4.934 32.113 1.00 93.81 99 ALA A N 1
ATOM 775 C CA . ALA A 1 99 ? -19.085 -4.993 33.057 1.00 93.81 99 ALA A CA 1
ATOM 776 C C . ALA A 1 99 ? -20.435 -4.664 32.367 1.00 93.81 99 ALA A C 1
ATOM 778 O O . ALA A 1 99 ? -20.461 -3.884 31.405 1.00 93.81 99 ALA A O 1
ATOM 779 N N . PRO A 1 100 ? -21.561 -5.285 32.771 1.00 91.69 100 PRO A N 1
ATOM 780 C CA . PRO A 1 100 ? -22.832 -5.174 32.043 1.00 91.69 100 PRO A CA 1
ATOM 781 C C . PRO A 1 100 ? -23.375 -3.744 31.910 1.00 91.69 100 PRO A C 1
ATOM 783 O O . PRO A 1 100 ? -24.053 -3.434 30.934 1.00 91.69 100 PRO A O 1
ATOM 786 N N . ASP A 1 101 ? -23.055 -2.878 32.871 1.00 91.88 101 ASP A N 1
ATOM 787 C CA . ASP A 1 101 ? -23.379 -1.449 32.902 1.00 91.88 101 ASP A CA 1
ATOM 788 C C . ASP A 1 101 ? -22.529 -0.615 31.927 1.00 91.88 101 ASP A C 1
ATOM 790 O O . ASP A 1 101 ? -22.895 0.506 31.573 1.00 91.88 101 ASP A O 1
ATOM 794 N N . GLN A 1 102 ? -21.403 -1.159 31.460 1.00 92.00 102 GLN A N 1
ATOM 795 C CA . GLN A 1 102 ? -20.506 -0.476 30.539 1.00 92.00 102 GLN A CA 1
ATOM 796 C C . GLN A 1 102 ? -21.010 -0.596 29.094 1.00 92.00 102 GLN A C 1
ATOM 798 O O . GLN A 1 102 ? -21.377 -1.693 28.640 1.00 92.00 102 GLN A O 1
ATOM 803 N N . PRO A 1 103 ? -20.972 0.499 28.312 1.00 90.12 103 PRO A N 1
ATOM 804 C CA . PRO A 1 103 ? -21.360 0.461 26.911 1.00 90.12 103 PRO A CA 1
ATOM 805 C C . PRO A 1 103 ? -20.426 -0.454 26.110 1.00 90.12 103 PRO A C 1
ATOM 807 O O . PRO A 1 103 ? -19.228 -0.545 26.377 1.00 90.12 103 PRO A O 1
ATOM 810 N N . SER A 1 104 ? -20.969 -1.125 25.089 1.00 86.75 104 SER A N 1
ATOM 811 C CA . SER A 1 104 ? -20.184 -2.011 24.208 1.00 86.75 104 SER A CA 1
ATOM 812 C C . SER A 1 104 ? -19.132 -1.272 23.384 1.00 86.75 104 SER A C 1
ATOM 814 O O . SER A 1 104 ? -18.205 -1.899 22.888 1.00 86.75 104 SER A O 1
ATOM 816 N N . PHE A 1 105 ? -19.301 0.040 23.241 1.00 84.81 105 PHE A N 1
ATOM 817 C CA . PHE A 1 105 ? -18.407 0.949 22.542 1.00 84.81 105 PHE A CA 1
ATOM 818 C C . PHE A 1 105 ? -17.933 2.019 23.522 1.00 84.81 105 PHE A C 1
ATOM 820 O O . PHE A 1 105 ? -18.663 2.377 24.447 1.00 84.81 105 PHE A O 1
ATOM 827 N N . GLU A 1 106 ? -16.745 2.571 23.296 1.00 85.69 106 GLU A N 1
ATOM 828 C CA . GLU A 1 106 ? -16.298 3.754 24.034 1.00 85.69 106 GLU A CA 1
ATOM 829 C C . GLU A 1 106 ? -17.240 4.939 23.766 1.00 85.69 106 GLU A C 1
ATOM 831 O O . GLU A 1 106 ? -17.750 5.106 22.657 1.00 85.69 106 GLU A O 1
ATOM 836 N N . SER A 1 107 ? -17.474 5.777 24.778 1.00 79.69 107 SER A N 1
ATOM 837 C CA . SER A 1 107 ? -18.464 6.865 24.721 1.00 79.69 107 SER A CA 1
ATOM 838 C C . SER A 1 107 ? -18.179 7.923 23.650 1.00 79.69 107 SER A C 1
ATOM 840 O O . SER A 1 107 ? -19.098 8.597 23.197 1.00 79.69 107 SER A O 1
ATOM 842 N N . ASN A 1 108 ? -16.923 8.061 23.225 1.00 82.56 108 ASN A N 1
ATOM 843 C CA . ASN A 1 108 ? -16.494 8.979 22.173 1.00 82.56 108 ASN A CA 1
ATOM 844 C C . ASN A 1 108 ? -16.658 8.408 20.748 1.00 82.56 108 ASN A C 1
ATOM 846 O O . ASN A 1 108 ? -16.361 9.111 19.784 1.00 82.56 108 ASN A O 1
ATOM 850 N N . LYS A 1 109 ? -17.092 7.148 20.591 1.00 88.19 109 LYS A N 1
ATOM 851 C CA . LYS A 1 109 ? -17.208 6.470 19.288 1.00 88.19 109 LYS A CA 1
ATOM 852 C C . LYS A 1 109 ? -18.612 6.597 18.699 1.00 88.19 109 LYS A C 1
ATOM 854 O O . LYS A 1 109 ? -19.617 6.500 19.404 1.00 88.19 109 LYS A O 1
ATOM 859 N N . LYS A 1 110 ? -18.695 6.753 17.373 1.00 89.62 110 LYS A N 1
ATOM 860 C CA . LYS A 1 110 ? -19.964 6.878 16.638 1.00 89.62 110 LYS A CA 1
ATOM 861 C C . LYS A 1 110 ? -20.666 5.520 16.511 1.00 89.62 110 LYS A C 1
ATOM 863 O O . LYS A 1 110 ? -20.516 4.820 15.514 1.00 89.62 110 LYS A O 1
ATOM 868 N N . LYS A 1 111 ? -21.449 5.145 17.528 1.00 91.69 111 LYS A N 1
ATOM 869 C CA . LYS A 1 111 ? -22.145 3.845 17.602 1.00 91.69 111 LYS A CA 1
ATOM 870 C C . LYS A 1 111 ? -22.957 3.509 16.341 1.00 91.69 111 LYS A C 1
ATOM 872 O O . LYS A 1 111 ? -22.784 2.424 15.795 1.00 91.69 111 LYS A O 1
ATOM 877 N N . SER A 1 112 ? -23.803 4.430 15.873 1.00 94.38 112 SER A N 1
ATOM 878 C CA . SER A 1 112 ? -24.680 4.204 14.712 1.00 94.38 112 SER A CA 1
ATOM 879 C C . SER A 1 112 ? -23.893 3.898 13.433 1.00 94.38 112 SER A C 1
ATOM 881 O O . SER A 1 112 ? -24.251 2.982 12.697 1.00 94.38 112 SER A O 1
ATOM 883 N N . LEU A 1 113 ? -22.787 4.613 13.198 1.00 95.81 113 LEU A N 1
ATOM 884 C CA . LEU A 1 113 ? -21.891 4.378 12.063 1.00 95.81 113 LEU A CA 1
ATOM 885 C C . LEU A 1 113 ? -21.282 2.975 12.111 1.00 95.81 113 LEU A C 1
ATOM 887 O O . LEU A 1 113 ? -21.234 2.289 11.094 1.00 95.81 113 LEU A O 1
ATOM 891 N N . LEU A 1 114 ? -20.825 2.538 13.287 1.00 95.19 114 LEU A N 1
ATOM 892 C CA . LEU A 1 114 ? -20.210 1.221 13.455 1.00 95.19 114 LEU A CA 1
ATOM 893 C C . LEU A 1 114 ? -21.213 0.082 13.264 1.00 95.19 114 LEU A C 1
ATOM 895 O O . LEU A 1 114 ? -20.877 -0.930 12.650 1.00 95.19 114 LEU A O 1
ATOM 899 N N . GLU A 1 115 ? -22.436 0.230 13.769 1.00 95.56 115 GLU A N 1
ATOM 900 C CA . GLU A 1 115 ? -23.504 -0.756 13.576 1.00 95.56 115 GLU A CA 1
ATOM 901 C C . GLU A 1 115 ? -23.870 -0.889 12.092 1.00 95.56 115 GLU A C 1
ATOM 903 O O . GLU A 1 115 ? -23.824 -1.997 11.551 1.00 95.56 115 GLU A O 1
ATOM 908 N N . ASP A 1 116 ? -24.100 0.232 11.405 1.00 97.56 116 ASP A N 1
ATOM 909 C CA . ASP A 1 116 ? -24.390 0.241 9.968 1.00 97.56 116 ASP A CA 1
ATOM 910 C C . ASP A 1 116 ? -23.210 -0.279 9.129 1.00 97.56 116 ASP A C 1
ATOM 912 O O . ASP A 1 116 ? -23.402 -0.994 8.146 1.00 97.56 116 ASP A O 1
ATOM 916 N N . PHE A 1 117 ? -21.965 0.028 9.511 1.00 97.94 117 PHE A N 1
ATOM 917 C CA . PHE A 1 117 ? -20.778 -0.506 8.838 1.00 97.94 117 PHE A CA 1
ATOM 918 C C . PHE A 1 117 ? -20.671 -2.029 8.988 1.00 97.94 117 PHE A C 1
ATOM 920 O O . PHE A 1 117 ? -20.340 -2.739 8.032 1.00 97.94 117 PHE A O 1
ATOM 927 N N . ARG A 1 118 ? -20.972 -2.563 10.176 1.00 96.56 118 ARG A N 1
ATOM 928 C CA . ARG A 1 118 ? -20.998 -4.013 10.423 1.00 96.56 118 ARG A CA 1
ATOM 929 C C . ARG A 1 118 ? -22.110 -4.691 9.623 1.00 96.56 118 ARG A C 1
ATOM 931 O O . ARG A 1 118 ? -21.888 -5.779 9.083 1.00 96.56 118 ARG A O 1
ATOM 938 N N . GLU A 1 119 ? -23.266 -4.046 9.479 1.00 97.81 119 GLU A N 1
ATOM 939 C CA . GLU A 1 119 ? -24.339 -4.510 8.596 1.00 97.81 119 GLU A CA 1
ATOM 940 C C . GLU A 1 119 ? -23.915 -4.484 7.119 1.00 97.81 119 GLU A C 1
ATOM 942 O O . GLU A 1 119 ? -24.080 -5.482 6.408 1.00 97.81 119 GLU A O 1
ATOM 947 N N . LEU A 1 120 ? -23.287 -3.395 6.665 1.00 98.12 120 LEU A N 1
ATOM 948 C CA . LEU A 1 120 ? -22.731 -3.284 5.317 1.00 98.12 120 LEU A CA 1
ATOM 949 C C . LEU A 1 120 ? -21.738 -4.418 5.045 1.00 98.12 120 LEU A C 1
ATOM 951 O O . LEU A 1 120 ? -21.814 -5.081 4.008 1.00 98.12 120 LEU A O 1
ATOM 955 N N . ARG A 1 121 ? -20.842 -4.707 5.992 1.00 97.12 121 ARG A N 1
ATOM 956 C CA . ARG A 1 121 ? -19.908 -5.828 5.875 1.00 97.12 121 ARG A CA 1
ATOM 957 C C . ARG A 1 121 ? -20.637 -7.165 5.717 1.00 97.12 121 ARG A C 1
ATOM 959 O O . ARG A 1 121 ? -20.267 -7.952 4.847 1.00 97.12 121 ARG A O 1
ATOM 966 N N . CYS A 1 122 ? -21.672 -7.420 6.518 1.00 96.94 122 CYS A N 1
ATOM 967 C CA . CYS A 1 122 ? -22.495 -8.629 6.405 1.00 96.94 122 CYS A CA 1
ATOM 968 C C . CYS A 1 122 ? -23.141 -8.740 5.012 1.00 96.94 122 CYS A C 1
ATOM 970 O O . CYS A 1 122 ? -23.132 -9.808 4.396 1.00 96.94 122 CYS A O 1
ATOM 972 N N . THR A 1 123 ? -23.638 -7.627 4.474 1.00 97.81 123 THR A N 1
ATOM 973 C CA . THR A 1 123 ? -24.200 -7.553 3.119 1.00 97.81 123 THR A CA 1
ATOM 974 C C . THR A 1 123 ? -23.151 -7.867 2.049 1.00 97.81 123 THR A C 1
ATOM 976 O O . THR A 1 123 ? -23.379 -8.725 1.198 1.00 97.81 123 THR A O 1
ATOM 979 N N . ILE A 1 124 ? -21.960 -7.270 2.135 1.00 97.25 124 ILE A N 1
ATOM 980 C CA . ILE A 1 124 ? -20.828 -7.522 1.225 1.00 97.25 124 ILE A CA 1
ATOM 981 C C . ILE A 1 124 ? -20.392 -8.997 1.261 1.00 97.25 124 ILE A C 1
ATOM 983 O O . ILE A 1 124 ? -20.099 -9.593 0.217 1.00 97.25 124 ILE A O 1
ATOM 987 N N . GLU A 1 125 ? -20.363 -9.605 2.451 1.00 95.19 125 GLU A N 1
ATOM 988 C CA . GLU A 1 125 ? -20.069 -11.029 2.637 1.00 95.19 125 GLU A CA 1
ATOM 989 C C . GLU A 1 125 ? -21.130 -11.914 1.957 1.00 95.19 125 GLU A C 1
ATOM 991 O O . GLU A 1 125 ? -20.767 -12.838 1.219 1.00 95.19 125 GLU A O 1
ATOM 996 N N . LYS A 1 126 ? -22.425 -11.596 2.117 1.00 97.38 126 LYS A N 1
ATOM 997 C CA . LYS A 1 126 ? -23.545 -12.292 1.451 1.00 97.38 126 LYS A CA 1
ATOM 998 C C . LYS A 1 126 ? -23.504 -12.153 -0.073 1.00 97.38 126 LYS A C 1
ATOM 1000 O O . LYS A 1 126 ? -23.740 -13.132 -0.777 1.00 97.38 126 LYS A O 1
ATOM 1005 N N . MET A 1 127 ? -23.135 -10.978 -0.583 1.00 97.50 127 MET A N 1
ATOM 1006 C CA . MET A 1 127 ? -22.935 -10.729 -2.018 1.00 97.50 127 MET A CA 1
ATOM 1007 C C . MET A 1 127 ? -21.716 -11.471 -2.592 1.00 97.50 127 MET A C 1
ATOM 1009 O O . MET A 1 127 ? -21.521 -11.509 -3.806 1.00 97.50 127 MET A O 1
ATOM 1013 N N . GLY A 1 128 ? -20.866 -12.058 -1.743 1.00 97.06 128 GLY A N 1
ATOM 1014 C CA . GLY A 1 128 ? -19.687 -12.805 -2.169 1.00 97.06 128 GLY A CA 1
ATOM 1015 C C . GLY A 1 128 ? -18.539 -11.928 -2.673 1.00 97.06 128 GLY A C 1
ATOM 1016 O O . GLY A 1 128 ? -17.622 -12.452 -3.302 1.00 97.06 128 GLY A O 1
ATOM 1017 N N . LEU A 1 129 ? -18.542 -10.624 -2.376 1.00 97.38 129 LEU A N 1
ATOM 1018 C CA . LEU A 1 129 ? -17.546 -9.670 -2.887 1.00 97.38 129 LEU A CA 1
ATOM 1019 C C . LEU A 1 129 ? -16.151 -9.850 -2.263 1.00 97.38 129 LEU A C 1
ATOM 1021 O O . LEU A 1 129 ? -15.159 -9.393 -2.823 1.00 97.38 129 LEU A O 1
ATOM 1025 N N . LEU A 1 130 ? -16.043 -10.584 -1.152 1.00 95.12 130 LEU A N 1
ATOM 1026 C CA . LEU A 1 130 ? -14.755 -10.996 -0.578 1.00 95.12 130 LEU A CA 1
ATOM 1027 C C . LEU A 1 130 ? -14.160 -12.250 -1.250 1.00 95.12 130 LEU A C 1
ATOM 1029 O O . LEU A 1 130 ? -13.074 -12.693 -0.877 1.00 95.12 130 LEU A O 1
ATOM 1033 N N . ARG A 1 131 ? -14.853 -12.870 -2.219 1.00 95.25 131 ARG A N 1
ATOM 1034 C CA . ARG A 1 131 ? -14.351 -14.070 -2.909 1.00 95.25 131 ARG A CA 1
ATOM 1035 C C . ARG A 1 131 ? -13.445 -13.679 -4.082 1.00 95.25 131 ARG A C 1
ATOM 1037 O O . ARG A 1 131 ? -13.880 -12.919 -4.946 1.00 95.25 131 ARG A O 1
ATOM 1044 N N . PRO A 1 132 ? -12.215 -14.220 -4.167 1.00 96.50 132 PRO A N 1
ATOM 1045 C CA . PRO A 1 132 ? -11.323 -13.925 -5.279 1.00 96.50 132 PRO A CA 1
ATOM 1046 C C . PRO A 1 132 ? -11.780 -14.597 -6.575 1.00 96.50 132 PRO A C 1
ATOM 1048 O O . PRO A 1 132 ? -12.225 -15.747 -6.574 1.00 96.50 132 PRO A O 1
ATOM 1051 N N . ASN A 1 133 ? -11.585 -13.895 -7.690 1.00 97.25 133 ASN A N 1
ATOM 1052 C CA . ASN A 1 133 ? -11.646 -14.451 -9.032 1.00 97.25 133 ASN A CA 1
ATOM 1053 C C . ASN A 1 133 ? -10.219 -14.827 -9.454 1.00 97.25 133 ASN A C 1
ATOM 1055 O O . ASN A 1 133 ? -9.406 -13.961 -9.774 1.00 97.25 133 ASN A O 1
ATOM 1059 N N . HIS A 1 134 ? -9.901 -16.122 -9.437 1.00 96.25 134 HIS A N 1
ATOM 1060 C CA . HIS A 1 134 ? -8.551 -16.585 -9.766 1.00 96.25 134 HIS A CA 1
ATOM 1061 C C . HIS A 1 134 ? -8.182 -16.355 -11.235 1.00 96.25 134 HIS A C 1
ATOM 1063 O O . HIS A 1 134 ? -7.008 -16.153 -11.521 1.00 96.25 134 HIS A O 1
ATOM 1069 N N . PHE A 1 135 ? -9.152 -16.345 -12.157 1.00 97.75 135 PHE A N 1
ATOM 1070 C CA . PHE A 1 135 ? -8.876 -16.076 -13.568 1.00 97.75 135 PHE A CA 1
ATOM 1071 C C . PHE A 1 135 ? -8.409 -14.631 -13.773 1.00 97.75 135 PHE A C 1
ATOM 1073 O O . PHE A 1 135 ? -7.421 -14.396 -14.460 1.00 97.75 135 PHE A O 1
ATOM 1080 N N . PHE A 1 136 ? -9.035 -13.671 -13.087 1.00 97.62 136 PHE A N 1
ATOM 1081 C CA . PHE A 1 136 ? -8.590 -12.274 -13.080 1.00 97.62 136 PHE A CA 1
ATOM 1082 C C . PHE A 1 136 ? -7.130 -12.134 -12.615 1.00 97.62 136 PHE A C 1
ATOM 1084 O O . PHE A 1 136 ? -6.316 -11.507 -13.290 1.00 97.62 136 PHE A O 1
ATOM 1091 N N . PHE A 1 137 ? -6.770 -12.762 -11.492 1.00 97.81 137 PHE A N 1
ATOM 1092 C CA . PHE A 1 137 ? -5.396 -12.704 -10.981 1.00 97.81 137 PHE A CA 1
ATOM 1093 C C . PHE A 1 137 ? -4.401 -13.509 -11.822 1.00 97.81 137 PHE A C 1
ATOM 1095 O O . PHE A 1 137 ? -3.240 -13.122 -11.916 1.00 97.81 137 PHE A O 1
ATOM 1102 N N . PHE A 1 138 ? -4.844 -14.587 -12.472 1.00 96.94 138 PHE A N 1
ATOM 1103 C CA . PHE A 1 138 ? -4.040 -15.304 -13.457 1.00 96.94 138 PHE A CA 1
ATOM 1104 C C . PHE A 1 138 ? -3.705 -14.414 -14.660 1.00 96.94 138 PHE A C 1
ATOM 1106 O O . PHE A 1 138 ? -2.548 -14.369 -15.066 1.00 96.94 138 PHE A O 1
ATOM 1113 N N . LEU A 1 139 ? -4.674 -13.656 -15.185 1.00 97.75 139 LEU A N 1
ATOM 1114 C CA . LEU A 1 139 ? -4.429 -12.706 -16.274 1.00 97.75 139 LEU A CA 1
ATOM 1115 C C . LEU A 1 139 ? -3.486 -11.574 -15.857 1.00 97.75 139 LEU A C 1
ATOM 1117 O O . LEU A 1 139 ? -2.613 -11.204 -16.638 1.00 97.75 139 LEU A O 1
ATOM 1121 N N . ILE A 1 140 ? -3.605 -11.062 -14.625 1.00 96.88 140 ILE A N 1
ATOM 1122 C CA . ILE A 1 140 ? -2.628 -10.109 -14.076 1.00 96.88 140 ILE A CA 1
ATOM 1123 C C . ILE A 1 140 ?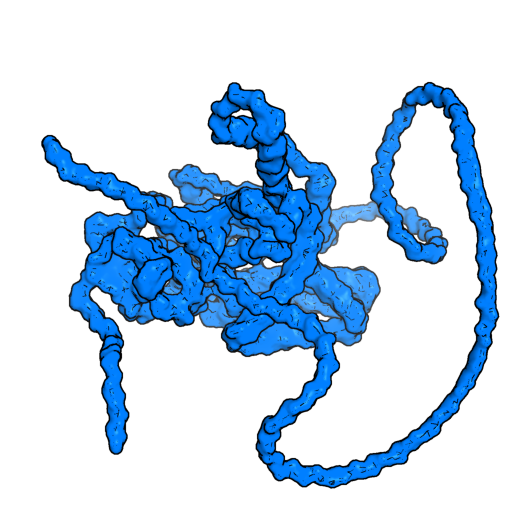 -1.241 -10.743 -14.059 1.00 96.88 140 ILE A C 1
ATOM 1125 O O . ILE A 1 140 ? -0.299 -10.159 -14.578 1.00 96.88 140 ILE A O 1
ATOM 1129 N N . PHE A 1 141 ? -1.107 -11.949 -13.508 1.00 96.19 141 PHE A N 1
ATOM 1130 C CA . PHE A 1 141 ? 0.179 -12.633 -13.443 1.00 96.19 141 PHE A CA 1
ATOM 1131 C C . PHE A 1 141 ? 0.784 -12.868 -14.837 1.00 96.19 141 PHE A C 1
ATOM 1133 O O . PHE A 1 141 ? 1.965 -12.598 -15.046 1.00 96.19 141 PHE A O 1
ATOM 1140 N N . LEU A 1 142 ? -0.027 -13.285 -15.812 1.00 97.06 142 LEU A N 1
ATOM 1141 C CA . LEU A 1 142 ? 0.398 -13.440 -17.201 1.00 97.06 142 LEU A CA 1
ATOM 1142 C C . LEU A 1 142 ? 0.850 -12.105 -17.811 1.00 97.06 142 LEU A C 1
ATOM 1144 O O . LEU A 1 142 ? 1.901 -12.057 -18.443 1.00 97.06 142 LEU A O 1
ATOM 1148 N N . HIS A 1 143 ? 0.106 -11.020 -17.584 1.00 96.62 143 HIS A N 1
ATOM 1149 C CA . HIS A 1 143 ? 0.480 -9.675 -18.026 1.00 96.62 143 HIS A CA 1
ATOM 1150 C C . HIS A 1 143 ? 1.862 -9.261 -17.492 1.00 96.62 143 HIS A C 1
ATOM 1152 O O . HIS A 1 143 ? 2.676 -8.742 -18.254 1.00 96.62 143 HIS A O 1
ATOM 1158 N N . LEU A 1 144 ? 2.163 -9.557 -16.222 1.00 96.19 144 LEU A N 1
ATOM 1159 C CA . LEU A 1 144 ? 3.477 -9.287 -15.624 1.00 96.19 144 LEU A CA 1
ATOM 1160 C C . LEU A 1 144 ? 4.601 -10.061 -16.321 1.00 96.19 144 LEU A C 1
ATOM 1162 O O . LEU A 1 144 ? 5.632 -9.476 -16.647 1.00 96.19 144 LEU A O 1
ATOM 1166 N N . LEU A 1 145 ? 4.397 -11.361 -16.562 1.00 94.56 145 LEU A N 1
ATOM 1167 C CA . LEU A 1 145 ? 5.388 -12.207 -17.233 1.00 94.56 145 LEU A CA 1
ATOM 1168 C C . LEU A 1 145 ? 5.640 -11.754 -18.672 1.00 94.56 145 LEU A C 1
ATOM 1170 O O . LEU A 1 145 ? 6.789 -11.717 -19.107 1.00 94.56 145 LEU A O 1
ATOM 1174 N N . VAL A 1 146 ? 4.580 -11.381 -19.394 1.00 97.81 146 VAL A N 1
ATOM 1175 C CA . VAL A 1 146 ? 4.684 -10.878 -20.768 1.00 97.81 146 VAL A CA 1
ATOM 1176 C C . VAL A 1 146 ? 5.470 -9.569 -20.810 1.00 97.81 146 VAL A C 1
ATOM 1178 O O . VAL A 1 146 ? 6.353 -9.441 -21.652 1.00 97.81 146 VAL A O 1
ATOM 1181 N N . LEU A 1 147 ? 5.210 -8.620 -19.903 1.00 97.50 147 LEU A N 1
ATOM 1182 C CA . LEU A 1 147 ? 5.953 -7.355 -19.863 1.00 97.50 147 LEU A CA 1
ATOM 1183 C C . LEU A 1 147 ? 7.437 -7.548 -19.505 1.00 97.50 147 LEU A C 1
ATOM 1185 O O . LEU A 1 147 ? 8.295 -6.962 -20.167 1.00 97.50 147 LEU A O 1
ATOM 1189 N N . ASP A 1 148 ? 7.754 -8.376 -18.500 1.00 94.44 148 ASP A N 1
ATOM 1190 C CA . ASP A 1 148 ? 9.147 -8.637 -18.089 1.00 94.44 148 ASP A CA 1
ATOM 1191 C C . ASP A 1 148 ? 9.929 -9.356 -19.204 1.00 94.44 148 ASP A C 1
ATOM 1193 O O . ASP A 1 148 ? 11.060 -8.980 -19.522 1.00 94.44 148 ASP A O 1
ATOM 1197 N N . ALA A 1 149 ? 9.304 -10.337 -19.869 1.00 96.81 149 ALA A N 1
ATOM 1198 C CA . ALA A 1 149 ? 9.895 -11.031 -21.012 1.00 96.81 149 ALA A CA 1
ATOM 1199 C C . ALA A 1 149 ? 10.067 -10.104 -22.225 1.00 96.81 149 ALA A C 1
ATOM 1201 O O . ALA A 1 149 ? 11.133 -10.092 -22.839 1.00 96.81 149 ALA A O 1
ATOM 1202 N N . ALA A 1 150 ? 9.053 -9.297 -22.553 1.00 98.12 150 ALA A N 1
ATOM 1203 C CA . ALA A 1 150 ? 9.109 -8.350 -23.663 1.00 98.12 150 ALA A CA 1
ATOM 1204 C C . ALA A 1 150 ? 10.218 -7.310 -23.464 1.00 98.12 150 ALA A C 1
ATOM 1206 O O . ALA A 1 150 ? 10.961 -7.033 -24.401 1.00 98.12 150 ALA A O 1
ATOM 1207 N N . SER A 1 151 ? 10.383 -6.791 -22.243 1.00 97.19 151 SER A N 1
ATOM 1208 C CA . SER A 1 151 ? 11.482 -5.886 -21.895 1.00 97.19 151 SER A CA 1
ATOM 1209 C C . SER A 1 151 ? 12.846 -6.459 -22.285 1.00 97.19 151 SER A C 1
ATOM 1211 O O . SER A 1 151 ? 13.642 -5.801 -22.957 1.00 97.19 151 SER A O 1
ATOM 1213 N N . TRP A 1 152 ? 13.111 -7.703 -21.881 1.00 97.38 152 TRP A N 1
ATOM 1214 C CA . TRP A 1 152 ? 14.380 -8.361 -22.171 1.00 97.38 152 TRP A CA 1
ATOM 1215 C C . TRP A 1 152 ? 14.535 -8.678 -23.665 1.00 97.38 152 TRP A C 1
ATOM 1217 O O . TRP A 1 152 ? 15.581 -8.391 -24.246 1.00 97.38 152 TRP A O 1
ATOM 1227 N N . LEU A 1 153 ? 13.482 -9.200 -24.308 1.00 98.19 153 LEU A N 1
ATOM 1228 C CA . LEU A 1 153 ? 13.484 -9.554 -25.732 1.00 98.19 153 LEU A CA 1
ATOM 1229 C C . LEU A 1 153 ? 13.717 -8.346 -26.645 1.00 98.19 153 LEU A C 1
ATOM 1231 O O . LEU A 1 153 ? 14.431 -8.474 -27.636 1.00 98.19 153 LEU A O 1
ATOM 1235 N N . VAL A 1 154 ? 13.157 -7.178 -26.313 1.00 98.25 154 VAL A N 1
ATOM 1236 C CA . VAL A 1 154 ? 13.358 -5.945 -27.091 1.00 98.25 154 VAL A CA 1
ATOM 1237 C C . VAL A 1 154 ? 14.838 -5.566 -27.133 1.00 98.25 154 VAL A C 1
ATOM 1239 O O . VAL A 1 154 ? 15.374 -5.319 -28.211 1.00 98.25 154 VAL A O 1
ATOM 1242 N N . VAL A 1 155 ? 15.511 -5.571 -25.982 1.00 97.38 155 VAL A N 1
ATOM 1243 C CA . VAL A 1 155 ? 16.942 -5.248 -25.896 1.00 97.38 155 VAL A CA 1
ATOM 1244 C C . VAL A 1 155 ? 17.794 -6.336 -26.550 1.00 97.38 155 VAL A C 1
ATOM 1246 O O . VAL A 1 155 ? 18.759 -6.031 -27.246 1.00 97.38 155 VAL A O 1
ATOM 1249 N N . TRP A 1 156 ? 17.444 -7.606 -26.341 1.00 97.81 156 TRP A N 1
ATOM 1250 C CA . TRP A 1 156 ? 18.181 -8.735 -26.905 1.00 97.81 156 TRP A CA 1
ATOM 1251 C C . TRP A 1 156 ? 18.129 -8.760 -28.439 1.00 97.81 156 TRP A C 1
ATOM 1253 O O . TRP A 1 156 ? 19.161 -8.947 -29.076 1.00 97.81 156 TRP A O 1
ATOM 1263 N N . TYR A 1 157 ? 16.952 -8.543 -29.034 1.00 98.00 157 TYR A N 1
ATOM 1264 C CA . TYR A 1 157 ? 16.751 -8.662 -30.480 1.00 98.00 157 TYR A CA 1
ATOM 1265 C C . TYR A 1 157 ? 17.114 -7.386 -31.250 1.00 98.00 157 TYR A C 1
ATOM 1267 O O . TYR A 1 157 ? 17.785 -7.452 -32.276 1.00 98.00 157 TYR A O 1
ATOM 1275 N N . PHE A 1 158 ? 16.688 -6.213 -30.767 1.00 97.56 158 PHE A N 1
ATOM 1276 C CA . PHE A 1 158 ? 16.907 -4.935 -31.463 1.00 97.56 158 PHE A CA 1
ATOM 1277 C C . PHE A 1 158 ? 18.175 -4.196 -30.997 1.00 97.56 158 PHE A C 1
ATOM 1279 O O . PHE A 1 158 ? 18.506 -3.125 -31.517 1.00 97.56 158 PHE A O 1
ATOM 1286 N N . GLY A 1 159 ? 18.900 -4.759 -30.028 1.00 94.50 159 GLY A N 1
ATOM 1287 C CA . GLY A 1 159 ? 20.133 -4.203 -29.487 1.00 94.50 159 GLY A CA 1
ATOM 1288 C C . GLY A 1 159 ? 19.909 -3.015 -28.548 1.00 94.50 159 GLY A C 1
ATOM 1289 O O . GLY A 1 159 ? 18.847 -2.829 -27.960 1.00 94.50 159 GLY A O 1
ATOM 1290 N N . VAL A 1 160 ? 20.950 -2.194 -28.393 1.00 95.62 160 VAL A N 1
ATOM 1291 C CA . VAL A 1 160 ? 21.032 -1.132 -27.367 1.00 95.62 160 VAL A CA 1
ATOM 1292 C C . VAL A 1 160 ? 21.021 0.279 -27.949 1.00 95.62 160 VAL A C 1
ATOM 1294 O O . VAL A 1 160 ? 21.483 1.227 -27.316 1.00 95.62 160 VAL A O 1
ATOM 1297 N N . SER A 1 161 ? 20.510 0.432 -29.173 1.00 96.69 161 SER A N 1
ATOM 1298 C CA . SER A 1 161 ? 20.246 1.762 -29.725 1.00 96.69 161 SER A CA 1
ATOM 1299 C C . SER A 1 161 ? 19.188 2.487 -28.882 1.00 96.69 161 SER A C 1
ATOM 1301 O O . SER A 1 161 ? 18.456 1.867 -28.107 1.00 96.69 161 SER A O 1
ATOM 1303 N N . LEU A 1 162 ? 19.114 3.817 -29.005 1.00 95.88 162 LEU A N 1
ATOM 1304 C CA . LEU A 1 162 ? 18.306 4.657 -28.113 1.00 95.88 162 LEU A CA 1
ATOM 1305 C C . LEU A 1 162 ? 16.844 4.186 -27.996 1.00 95.88 162 LEU A C 1
ATOM 1307 O O . LEU A 1 162 ? 16.305 4.143 -26.894 1.00 95.88 162 LEU A O 1
ATOM 1311 N N . VAL A 1 163 ? 16.211 3.801 -29.109 1.00 96.94 163 VAL A N 1
ATOM 1312 C CA . VAL A 1 163 ? 14.788 3.426 -29.129 1.00 96.94 163 VAL A CA 1
ATOM 1313 C C . VAL A 1 163 ? 14.522 2.086 -28.414 1.00 96.94 163 VAL A C 1
ATOM 1315 O O . VAL A 1 163 ? 13.755 2.101 -27.453 1.00 96.94 163 VAL A O 1
ATOM 1318 N N . PRO A 1 164 ? 15.152 0.947 -28.776 1.00 97.06 164 PRO A N 1
ATOM 1319 C CA . PRO A 1 164 ? 15.044 -0.306 -28.020 1.00 97.06 164 PRO A CA 1
ATOM 1320 C C . PRO A 1 164 ? 15.455 -0.187 -26.554 1.00 97.06 164 PRO A C 1
ATOM 1322 O O . PRO A 1 164 ? 14.816 -0.787 -25.694 1.00 97.06 164 PRO A O 1
ATOM 1325 N N . PHE A 1 165 ? 16.484 0.614 -26.253 1.00 96.94 165 PHE A N 1
ATOM 1326 C CA . PHE A 1 165 ? 16.920 0.860 -24.880 1.00 96.94 165 PHE A CA 1
ATOM 1327 C C . PHE A 1 165 ? 15.800 1.497 -24.048 1.00 96.94 165 PHE A C 1
ATOM 1329 O O . PHE A 1 165 ? 15.453 0.985 -22.984 1.00 96.94 165 PHE A O 1
ATOM 1336 N N . LEU A 1 166 ? 15.201 2.585 -24.545 1.00 97.00 166 LEU A N 1
ATOM 1337 C CA . LEU A 1 166 ? 14.104 3.270 -23.859 1.00 97.00 166 LEU A CA 1
ATOM 1338 C C . LEU A 1 166 ? 12.836 2.409 -23.813 1.00 97.00 166 LEU A C 1
ATOM 1340 O O . LEU A 1 166 ? 12.187 2.345 -22.772 1.00 97.00 166 LEU A O 1
ATOM 1344 N N . ALA A 1 167 ? 12.499 1.713 -24.901 1.00 97.81 167 ALA A N 1
ATOM 1345 C CA . ALA A 1 167 ? 11.326 0.844 -24.967 1.00 97.81 167 ALA A CA 1
ATOM 1346 C C . ALA A 1 167 ? 11.428 -0.333 -23.986 1.00 97.81 167 ALA A C 1
ATOM 1348 O O . ALA A 1 167 ? 10.503 -0.563 -23.207 1.00 97.81 167 ALA A O 1
ATOM 1349 N N . GLY A 1 168 ? 12.569 -1.032 -23.965 1.00 97.94 168 GLY A N 1
ATOM 1350 C CA . GLY A 1 168 ? 12.849 -2.080 -22.986 1.00 97.94 168 GLY A CA 1
ATOM 1351 C C . GLY A 1 168 ? 12.761 -1.540 -21.561 1.00 97.94 168 GLY A C 1
ATOM 1352 O O . GLY A 1 168 ? 12.041 -2.093 -20.733 1.00 97.94 168 GLY A O 1
ATOM 1353 N N . MET A 1 169 ? 13.403 -0.399 -21.284 1.00 97.69 169 MET A N 1
ATOM 1354 C CA . MET A 1 169 ? 13.401 0.211 -19.950 1.00 97.69 169 MET A CA 1
ATOM 1355 C C . MET A 1 169 ? 11.990 0.586 -19.488 1.00 97.69 169 MET A C 1
ATOM 1357 O O . MET A 1 169 ? 11.653 0.383 -18.319 1.00 97.69 169 MET A O 1
ATOM 1361 N N . MET A 1 170 ? 11.144 1.096 -20.383 1.00 97.56 170 MET A N 1
ATOM 1362 C CA . MET A 1 170 ? 9.748 1.394 -20.066 1.00 97.56 170 MET A CA 1
ATOM 1363 C C . MET A 1 170 ? 8.955 0.122 -19.769 1.00 97.56 170 MET A C 1
ATOM 1365 O O . MET A 1 170 ? 8.277 0.075 -18.746 1.00 97.56 170 MET A O 1
ATOM 1369 N N . LEU A 1 171 ? 9.095 -0.929 -20.585 1.00 98.19 171 LEU A N 1
ATOM 1370 C CA . LEU A 1 171 ? 8.455 -2.226 -20.336 1.00 98.19 171 LEU A CA 1
ATOM 1371 C C . LEU A 1 171 ? 8.896 -2.827 -18.995 1.00 98.19 171 LEU A C 1
ATOM 1373 O O . LEU A 1 171 ? 8.047 -3.262 -18.217 1.00 98.19 171 LEU A O 1
ATOM 1377 N N . PHE A 1 172 ? 10.198 -2.782 -18.687 1.00 97.31 172 PHE A N 1
ATOM 1378 C CA . PHE A 1 172 ? 10.735 -3.216 -17.398 1.00 97.31 172 PHE A CA 1
ATOM 1379 C C . PHE A 1 172 ? 10.111 -2.425 -16.248 1.00 97.31 172 PHE A C 1
ATOM 1381 O O . PHE A 1 172 ? 9.615 -3.003 -15.285 1.00 97.31 172 PHE A O 1
ATOM 1388 N N . THR A 1 173 ? 10.085 -1.097 -16.368 1.00 97.62 173 THR A N 1
ATOM 1389 C CA . THR A 1 173 ? 9.526 -0.198 -15.351 1.00 97.62 173 THR A CA 1
ATOM 1390 C C . THR A 1 173 ? 8.047 -0.497 -15.111 1.00 97.62 173 THR A C 1
ATOM 1392 O O . THR A 1 173 ? 7.631 -0.675 -13.965 1.00 97.62 173 THR A O 1
ATOM 1395 N N . THR A 1 174 ? 7.251 -0.632 -16.175 1.00 97.62 174 THR A N 1
ATOM 1396 C CA . THR A 1 174 ? 5.831 -0.986 -16.073 1.00 97.62 174 THR A CA 1
ATOM 1397 C C . THR A 1 174 ? 5.645 -2.363 -15.435 1.00 97.62 174 THR A C 1
ATOM 1399 O O . THR A 1 174 ? 4.818 -2.492 -14.532 1.00 97.62 174 THR A O 1
ATOM 1402 N N . ALA A 1 175 ? 6.441 -3.370 -15.816 1.00 97.00 175 ALA A N 1
ATOM 1403 C CA . ALA A 1 175 ? 6.401 -4.696 -15.196 1.00 97.00 175 ALA A CA 1
ATOM 1404 C C . ALA A 1 175 ? 6.668 -4.621 -13.683 1.00 97.00 175 ALA A C 1
ATOM 1406 O O . ALA A 1 175 ? 5.915 -5.182 -12.886 1.00 97.00 175 ALA A O 1
ATOM 1407 N N . GLN A 1 176 ? 7.700 -3.879 -13.270 1.00 96.25 176 GLN A N 1
ATOM 1408 C CA . GLN A 1 176 ? 8.094 -3.734 -11.866 1.00 96.25 176 GLN A CA 1
ATOM 1409 C C . GLN A 1 176 ? 7.051 -2.987 -11.018 1.00 96.25 176 GLN A C 1
ATOM 1411 O O . GLN A 1 176 ? 6.863 -3.317 -9.840 1.00 96.25 176 GLN A O 1
ATOM 1416 N N . ILE A 1 177 ? 6.354 -2.003 -11.588 1.00 96.19 177 ILE A N 1
ATOM 1417 C CA . ILE A 1 177 ? 5.263 -1.278 -10.916 1.00 96.19 177 ILE A CA 1
ATOM 1418 C C . ILE A 1 177 ? 4.033 -2.170 -10.773 1.00 96.19 177 ILE A C 1
ATOM 1420 O O . ILE A 1 177 ? 3.520 -2.336 -9.667 1.00 96.19 177 ILE A O 1
ATOM 1424 N N . GLN A 1 178 ? 3.605 -2.810 -11.863 1.00 96.94 178 GLN A N 1
ATOM 1425 C CA . GLN A 1 178 ? 2.454 -3.713 -11.854 1.00 96.94 178 GLN A CA 1
ATOM 1426 C C . GLN A 1 178 ? 2.683 -4.910 -10.908 1.00 96.94 178 GLN A C 1
ATOM 1428 O O . GLN A 1 178 ? 1.766 -5.331 -10.201 1.00 96.94 178 GLN A O 1
ATOM 1433 N N . MET A 1 179 ? 3.924 -5.405 -10.803 1.00 96.50 179 MET A N 1
ATOM 1434 C CA . MET A 1 179 ? 4.334 -6.404 -9.805 1.00 96.50 179 MET A CA 1
ATOM 1435 C C . MET A 1 179 ? 4.141 -5.887 -8.371 1.00 96.50 179 MET A C 1
ATOM 1437 O O . MET A 1 179 ? 3.743 -6.641 -7.483 1.00 96.50 179 MET A O 1
ATOM 1441 N N . GLY A 1 180 ? 4.391 -4.593 -8.139 1.00 95.94 180 GLY A N 1
ATOM 1442 C CA . GLY A 1 180 ? 4.135 -3.907 -6.871 1.00 95.94 180 GLY A CA 1
ATOM 1443 C C . GLY A 1 180 ? 2.655 -3.907 -6.476 1.00 95.94 180 GLY A C 1
ATOM 1444 O O . GLY A 1 180 ? 2.334 -4.148 -5.311 1.00 95.94 180 GLY A O 1
ATOM 1445 N N . TRP A 1 181 ? 1.756 -3.727 -7.444 1.00 97.50 181 TRP A N 1
ATOM 1446 C CA . TRP A 1 181 ? 0.309 -3.817 -7.225 1.00 97.50 181 TRP A CA 1
ATOM 1447 C C . TRP A 1 181 ? -0.143 -5.253 -6.963 1.00 97.50 181 TRP A C 1
ATOM 1449 O O . TRP A 1 181 ? -0.907 -5.510 -6.038 1.00 97.50 181 TRP A O 1
ATOM 1459 N N . PHE A 1 182 ? 0.364 -6.222 -7.726 1.00 97.94 182 PHE A N 1
ATOM 1460 C CA . PHE A 1 182 ? -0.015 -7.621 -7.525 1.00 97.94 182 PHE A CA 1
ATOM 1461 C C . PHE A 1 182 ? 0.514 -8.194 -6.201 1.00 97.94 182 PHE A C 1
ATOM 1463 O O . PHE A 1 182 ? -0.199 -8.913 -5.500 1.00 97.94 182 PHE A O 1
ATOM 1470 N N . GLN A 1 183 ? 1.743 -7.847 -5.797 1.00 97.25 183 GLN A N 1
ATOM 1471 C CA . GLN A 1 183 ? 2.239 -8.253 -4.479 1.00 97.25 183 GLN A CA 1
ATOM 1472 C C . GLN A 1 183 ? 1.451 -7.597 -3.340 1.00 97.25 183 GLN A C 1
ATOM 1474 O O . GLN A 1 183 ? 1.320 -8.207 -2.282 1.00 97.25 183 GLN A O 1
ATOM 1479 N N . HIS A 1 184 ? 0.915 -6.390 -3.548 1.00 97.50 184 HIS A N 1
ATOM 1480 C CA . HIS A 1 184 ? 0.089 -5.696 -2.563 1.00 97.50 184 HIS A CA 1
ATOM 1481 C C . HIS A 1 184 ? -1.203 -6.487 -2.299 1.00 97.50 184 HIS A C 1
ATOM 1483 O O . HIS A 1 184 ? -1.504 -6.793 -1.144 1.00 97.50 184 HIS A O 1
ATOM 1489 N N . ASP A 1 185 ? -1.880 -6.957 -3.354 1.00 97.81 185 ASP A N 1
ATOM 1490 C CA . ASP A 1 185 ? -3.032 -7.868 -3.240 1.00 97.81 185 ASP A CA 1
ATOM 1491 C C . ASP A 1 185 ? -2.685 -9.143 -2.441 1.00 97.81 185 ASP A C 1
ATOM 1493 O O . ASP A 1 185 ? -3.395 -9.558 -1.516 1.00 97.81 185 ASP A O 1
ATOM 1497 N N . LEU A 1 186 ? -1.535 -9.755 -2.745 1.00 97.81 186 LEU A N 1
ATOM 1498 C CA . LEU A 1 186 ? -1.045 -10.936 -2.027 1.00 97.81 186 LEU A CA 1
ATOM 1499 C C . LEU A 1 186 ? -0.725 -10.629 -0.558 1.00 97.81 186 LEU A C 1
ATOM 1501 O O . LEU A 1 186 ? -1.020 -11.429 0.331 1.00 97.81 186 LEU A O 1
ATOM 1505 N N . GLY A 1 187 ? -0.160 -9.459 -0.277 1.00 96.00 187 GLY A N 1
ATOM 1506 C CA . GLY A 1 187 ? 0.145 -8.995 1.069 1.00 96.00 187 GLY A CA 1
ATOM 1507 C C . GLY A 1 187 ? -1.086 -8.825 1.950 1.00 96.00 187 GLY A C 1
ATOM 1508 O O . GLY A 1 187 ? -1.054 -9.199 3.128 1.00 96.00 187 GLY A O 1
ATOM 1509 N N . HIS A 1 188 ? -2.191 -8.391 1.350 1.00 95.50 188 HIS A N 1
ATOM 1510 C CA . HIS A 1 188 ? -3.501 -8.304 1.988 1.00 95.50 188 HIS A CA 1
ATOM 1511 C C . HIS A 1 188 ? -4.289 -9.615 2.020 1.00 95.50 188 HIS A C 1
ATOM 1513 O O . HIS A 1 188 ? -5.393 -9.665 2.559 1.00 95.50 188 HIS A O 1
ATOM 1519 N N . CYS A 1 189 ? -3.724 -10.701 1.491 1.00 95.25 189 CYS A N 1
ATOM 1520 C CA . CYS A 1 189 ? -4.387 -11.999 1.405 1.00 95.25 189 CYS A CA 1
ATOM 1521 C C . CYS A 1 189 ? -5.708 -11.961 0.611 1.00 95.25 189 CYS A C 1
ATOM 1523 O O . CYS A 1 189 ? -6.656 -12.671 0.957 1.00 95.25 189 CYS A O 1
ATOM 1525 N N . SER A 1 190 ? -5.764 -11.158 -0.457 1.00 95.50 190 SER A N 1
ATOM 1526 C CA . SER A 1 190 ? -6.965 -10.967 -1.282 1.00 95.50 190 SER A CA 1
ATOM 1527 C C . SER A 1 190 ? -7.004 -11.842 -2.548 1.00 95.50 190 SER A C 1
ATOM 1529 O O . SER A 1 190 ? -8.007 -11.852 -3.258 1.00 95.50 190 SER A O 1
ATOM 1531 N N . VAL A 1 191 ? -5.951 -12.622 -2.836 1.00 97.12 191 VAL A N 1
ATOM 1532 C CA . VAL A 1 191 ? -5.848 -13.442 -4.064 1.00 97.12 191 VAL A CA 1
ATOM 1533 C C . VAL A 1 191 ? -6.309 -14.885 -3.849 1.00 97.12 191 VAL A C 1
ATOM 1535 O O . VAL A 1 191 ? -7.014 -15.445 -4.685 1.00 97.12 191 VAL A O 1
ATOM 1538 N N . PHE A 1 192 ? -5.942 -15.498 -2.721 1.00 95.19 192 PHE A N 1
ATOM 1539 C CA . PHE A 1 192 ? -6.323 -16.869 -2.368 1.00 95.19 192 PHE A CA 1
ATOM 1540 C C . PHE A 1 192 ? -7.137 -16.918 -1.077 1.00 95.19 192 PHE A C 1
ATOM 1542 O O . PHE A 1 192 ? -6.877 -16.175 -0.136 1.00 95.19 192 PHE A O 1
ATOM 1549 N N . ARG A 1 193 ? -8.046 -17.894 -0.964 1.00 89.19 193 ARG A N 1
ATOM 1550 C CA . ARG A 1 193 ? -8.829 -18.115 0.271 1.00 89.19 193 ARG A CA 1
ATOM 1551 C C . ARG A 1 193 ? -7.977 -18.516 1.479 1.00 89.19 193 ARG A C 1
ATOM 1553 O O . ARG A 1 193 ? -8.339 -18.219 2.608 1.00 89.19 193 ARG A O 1
ATOM 1560 N N . LYS A 1 194 ? -6.880 -19.251 1.258 1.00 90.00 194 LYS A N 1
ATOM 1561 C CA . LYS A 1 194 ? -5.968 -19.677 2.331 1.00 90.00 194 LYS A CA 1
ATOM 1562 C C . LYS A 1 194 ? -4.791 -18.695 2.412 1.00 90.00 194 LYS A C 1
ATOM 1564 O O . LYS A 1 194 ? -4.013 -18.649 1.454 1.00 90.00 194 LYS A O 1
ATOM 1569 N N . PRO A 1 195 ? -4.567 -18.007 3.550 1.00 90.50 195 PRO A N 1
ATOM 1570 C CA . PRO A 1 195 ? -3.468 -17.048 3.710 1.00 90.50 195 PRO A CA 1
ATOM 1571 C C . PRO A 1 195 ? -2.082 -17.614 3.374 1.00 90.50 195 PRO A C 1
ATOM 1573 O O . PRO A 1 195 ? -1.235 -16.901 2.845 1.00 90.50 195 PRO A O 1
ATOM 1576 N N . LYS A 1 196 ? -1.857 -18.916 3.605 1.00 92.25 196 LYS A N 1
ATOM 1577 C CA . LYS A 1 196 ? -0.596 -19.605 3.279 1.00 92.25 196 LYS A CA 1
ATOM 1578 C C . LYS A 1 196 ? -0.173 -19.419 1.814 1.00 92.25 196 LYS A C 1
ATOM 1580 O O . LYS A 1 196 ? 0.999 -19.158 1.563 1.00 92.25 196 LYS A O 1
ATOM 1585 N N . TRP A 1 197 ? -1.105 -19.543 0.865 1.00 94.75 197 TRP A N 1
ATOM 1586 C CA . TRP A 1 197 ? -0.795 -19.418 -0.565 1.00 94.75 197 TRP A CA 1
ATOM 1587 C C . TRP A 1 197 ? -0.508 -17.975 -0.964 1.00 94.75 197 TRP A C 1
ATOM 1589 O O . TRP A 1 197 ? 0.436 -17.736 -1.712 1.00 94.75 197 TRP A O 1
ATOM 1599 N N . ASN A 1 198 ? -1.242 -17.017 -0.387 1.00 96.25 198 ASN A N 1
ATOM 1600 C CA . ASN A 1 198 ? -0.937 -15.598 -0.555 1.00 96.25 198 ASN A CA 1
ATOM 1601 C C . ASN A 1 198 ? 0.480 -15.281 -0.073 1.00 96.25 198 ASN A C 1
ATOM 1603 O O . ASN A 1 198 ? 1.249 -14.684 -0.810 1.00 96.25 198 ASN A O 1
ATOM 1607 N N . ARG A 1 199 ? 0.860 -15.743 1.126 1.00 94.44 199 ARG A N 1
ATOM 1608 C CA . ARG A 1 199 ? 2.201 -15.507 1.686 1.00 94.44 199 ARG A CA 1
ATOM 1609 C C . ARG A 1 199 ? 3.312 -16.135 0.853 1.00 94.44 199 ARG A C 1
ATOM 1611 O O . ARG A 1 199 ? 4.330 -15.488 0.636 1.00 94.44 199 ARG A O 1
ATOM 1618 N N . LEU A 1 200 ? 3.122 -17.369 0.383 1.00 96.38 200 LEU A N 1
ATOM 1619 C CA . LEU A 1 200 ? 4.108 -18.033 -0.468 1.00 96.38 200 LEU A CA 1
ATOM 1620 C C . LEU A 1 200 ? 4.304 -17.267 -1.780 1.00 96.38 200 LEU A C 1
ATOM 1622 O O . LEU A 1 200 ? 5.434 -16.937 -2.126 1.00 96.38 200 LEU A O 1
ATOM 1626 N N . LEU A 1 201 ? 3.213 -16.951 -2.484 1.00 97.12 201 LEU A N 1
ATOM 1627 C CA . LEU A 1 201 ? 3.309 -16.248 -3.760 1.00 97.12 201 LEU A CA 1
ATOM 1628 C C . LEU A 1 201 ? 3.780 -14.800 -3.574 1.00 97.12 201 LEU A C 1
ATOM 1630 O O . LEU A 1 201 ? 4.548 -14.319 -4.398 1.00 97.12 201 LEU A O 1
ATOM 1634 N N . GLN A 1 202 ? 3.414 -14.135 -2.470 1.00 97.50 202 GLN A N 1
ATOM 1635 C CA . GLN A 1 202 ? 3.929 -12.809 -2.122 1.00 97.50 202 GLN A CA 1
ATOM 1636 C C . GLN A 1 202 ? 5.456 -12.831 -2.079 1.00 97.50 202 GLN A C 1
ATOM 1638 O O . GLN A 1 202 ? 6.069 -11.994 -2.728 1.00 97.50 202 GLN A O 1
ATOM 1643 N N . ILE A 1 203 ? 6.064 -13.804 -1.383 1.00 96.94 203 ILE A N 1
ATOM 1644 C CA . ILE A 1 203 ? 7.528 -13.945 -1.306 1.00 96.94 203 ILE A CA 1
ATOM 1645 C C . ILE A 1 203 ? 8.133 -14.090 -2.706 1.00 96.94 203 ILE A C 1
ATOM 1647 O O . ILE A 1 203 ? 9.117 -13.425 -3.015 1.00 96.94 203 ILE A O 1
ATOM 1651 N N . VAL A 1 204 ? 7.540 -14.904 -3.583 1.00 95.38 204 VAL A N 1
ATOM 1652 C CA . VAL A 1 204 ? 8.034 -15.033 -4.964 1.00 95.38 204 VAL A CA 1
ATOM 1653 C C . VAL A 1 204 ? 7.948 -13.688 -5.698 1.00 95.38 204 VAL A C 1
ATOM 1655 O O . VAL A 1 204 ? 8.940 -13.244 -6.272 1.00 95.38 204 VAL A O 1
ATOM 1658 N N . MET A 1 205 ? 6.804 -13.000 -5.644 1.00 96.00 205 MET A N 1
ATOM 1659 C CA . MET A 1 205 ? 6.596 -11.752 -6.388 1.00 96.00 205 MET A CA 1
ATOM 1660 C C . MET A 1 205 ? 7.483 -10.610 -5.875 1.00 96.00 205 MET A C 1
ATOM 1662 O O . MET A 1 205 ? 8.213 -9.996 -6.650 1.00 96.00 205 MET A O 1
ATOM 1666 N N . ILE A 1 206 ? 7.458 -10.316 -4.570 1.00 95.56 206 ILE A N 1
ATOM 1667 C CA . ILE A 1 206 ? 8.165 -9.148 -4.032 1.00 95.56 206 ILE A CA 1
ATOM 1668 C C . ILE A 1 206 ? 9.651 -9.424 -3.773 1.00 95.56 206 ILE A C 1
ATOM 1670 O O . ILE A 1 206 ? 10.479 -8.576 -4.099 1.00 95.56 206 ILE A O 1
ATOM 1674 N N . ASN A 1 207 ? 10.030 -10.604 -3.267 1.00 95.81 207 ASN A N 1
ATOM 1675 C CA . ASN A 1 207 ? 11.438 -10.876 -2.984 1.00 95.81 207 ASN A CA 1
ATOM 1676 C C . ASN A 1 207 ? 12.210 -11.271 -4.244 1.00 95.81 207 ASN A C 1
ATOM 1678 O O . ASN A 1 207 ? 13.239 -10.664 -4.527 1.00 95.81 207 ASN A O 1
ATOM 1682 N N . MET A 1 208 ? 11.738 -12.278 -4.992 1.00 93.00 208 MET A N 1
ATOM 1683 C CA . MET A 1 208 ? 12.507 -12.840 -6.114 1.00 93.00 208 MET A CA 1
ATOM 1684 C C . MET A 1 208 ? 12.383 -12.040 -7.409 1.00 93.00 208 MET A C 1
ATOM 1686 O O . MET A 1 208 ? 13.340 -12.007 -8.179 1.00 93.00 208 MET A O 1
ATOM 1690 N N . LEU A 1 209 ? 11.222 -11.432 -7.676 1.00 93.19 209 LEU A N 1
ATOM 1691 C CA . LEU A 1 209 ? 10.967 -10.739 -8.947 1.00 93.19 209 LEU A CA 1
ATOM 1692 C C . LEU A 1 209 ? 11.055 -9.212 -8.859 1.00 93.19 209 LEU A C 1
ATOM 1694 O O . LEU A 1 209 ? 11.194 -8.576 -9.903 1.00 93.19 209 LEU A O 1
ATOM 1698 N N . LYS A 1 210 ? 11.023 -8.642 -7.647 1.00 92.31 210 LYS A N 1
ATOM 1699 C CA . LYS A 1 210 ? 11.120 -7.192 -7.405 1.00 92.31 210 LYS A CA 1
ATOM 1700 C C . LYS A 1 210 ? 12.295 -6.773 -6.509 1.00 92.31 210 LYS A C 1
ATOM 1702 O O . LYS A 1 210 ? 12.690 -5.611 -6.528 1.00 92.31 210 LYS A O 1
ATOM 1707 N N . GLY A 1 211 ? 12.866 -7.691 -5.724 1.00 92.81 211 GLY A N 1
ATOM 1708 C CA . GLY A 1 211 ? 14.011 -7.393 -4.859 1.00 92.81 211 GLY A CA 1
ATOM 1709 C C . GLY A 1 211 ? 13.670 -6.630 -3.577 1.00 92.81 211 GLY A C 1
ATOM 1710 O O . GLY A 1 211 ? 14.492 -5.851 -3.101 1.00 92.81 211 GLY A O 1
ATOM 1711 N N . LEU A 1 212 ? 12.484 -6.841 -3.001 1.00 93.69 212 LEU A N 1
ATOM 1712 C CA . LEU A 1 212 ? 12.046 -6.228 -1.742 1.00 93.69 212 LEU A CA 1
ATOM 1713 C C . LEU A 1 212 ? 11.605 -7.299 -0.716 1.00 93.69 212 LEU A C 1
ATOM 1715 O O . LEU A 1 212 ? 11.035 -8.318 -1.100 1.00 93.69 212 LEU A O 1
ATOM 1719 N N . PRO A 1 213 ? 11.821 -7.111 0.602 1.00 95.69 213 PRO A N 1
ATOM 1720 C CA . PRO A 1 213 ? 11.400 -8.091 1.600 1.00 95.69 213 PRO A CA 1
ATOM 1721 C C . PRO A 1 213 ? 9.878 -8.085 1.809 1.00 95.69 213 PRO A C 1
ATOM 1723 O O . PRO A 1 213 ? 9.332 -7.094 2.304 1.00 95.69 213 PRO A O 1
ATOM 1726 N N . ALA A 1 214 ? 9.197 -9.216 1.584 1.00 95.94 214 ALA A N 1
ATOM 1727 C CA . ALA A 1 214 ? 7.778 -9.360 1.937 1.00 95.94 214 ALA A CA 1
ATOM 1728 C C . ALA A 1 214 ? 7.524 -9.067 3.422 1.00 95.94 214 ALA A C 1
ATOM 1730 O O . ALA A 1 214 ? 6.511 -8.472 3.789 1.00 95.94 214 ALA A O 1
ATOM 1731 N N . SER A 1 215 ? 8.445 -9.468 4.307 1.00 95.12 215 SER A N 1
ATOM 1732 C CA . SER A 1 215 ? 8.274 -9.239 5.743 1.00 95.12 215 SER A CA 1
ATOM 1733 C C . SER A 1 215 ? 8.474 -7.778 6.161 1.00 95.12 215 SER A C 1
ATOM 1735 O O . SER A 1 215 ? 7.863 -7.355 7.141 1.00 95.12 215 SER A O 1
ATOM 1737 N N . TRP A 1 216 ? 9.269 -7.001 5.415 1.00 95.38 216 TRP A N 1
ATOM 1738 C CA . TRP A 1 216 ? 9.398 -5.551 5.603 1.00 95.38 216 TRP A CA 1
ATOM 1739 C C . TRP A 1 216 ? 8.112 -4.849 5.186 1.00 95.38 216 TRP A C 1
ATOM 1741 O O . TRP A 1 216 ? 7.535 -4.117 5.989 1.00 95.38 216 TRP A O 1
ATOM 1751 N N . TRP A 1 217 ? 7.621 -5.164 3.984 1.00 95.75 217 TRP A N 1
ATOM 1752 C CA . TRP A 1 217 ? 6.386 -4.595 3.458 1.00 95.75 217 TRP A CA 1
ATOM 1753 C C . TRP A 1 217 ? 5.209 -4.901 4.392 1.00 95.75 217 TRP A C 1
ATOM 1755 O O . TRP A 1 217 ? 4.560 -3.986 4.885 1.00 95.75 217 TRP A O 1
ATOM 1765 N N . ASN A 1 218 ? 5.018 -6.171 4.772 1.00 95.06 218 ASN A N 1
ATOM 1766 C CA . ASN A 1 218 ? 3.950 -6.570 5.695 1.00 95.06 218 ASN A CA 1
ATOM 1767 C C . ASN A 1 218 ? 4.090 -5.897 7.073 1.00 95.06 218 ASN A C 1
ATOM 1769 O O . ASN A 1 218 ? 3.091 -5.622 7.730 1.00 95.06 218 ASN A O 1
ATOM 1773 N N . HIS A 1 219 ? 5.315 -5.659 7.555 1.00 93.56 219 HIS A N 1
ATOM 1774 C CA . HIS A 1 219 ? 5.516 -5.024 8.856 1.00 93.56 219 HIS A CA 1
ATOM 1775 C C . HIS A 1 219 ? 5.082 -3.558 8.857 1.00 93.56 219 HIS A C 1
ATOM 1777 O O . HIS A 1 219 ? 4.458 -3.123 9.823 1.00 93.56 219 HIS A O 1
ATOM 1783 N N . LEU A 1 220 ? 5.437 -2.799 7.820 1.00 94.25 220 LEU A N 1
ATOM 1784 C CA . LEU A 1 220 ? 5.102 -1.379 7.724 1.00 94.25 220 LEU A CA 1
ATOM 1785 C C . LEU A 1 220 ? 3.650 -1.185 7.288 1.00 94.25 220 LEU A C 1
ATOM 1787 O O . LEU A 1 220 ? 2.883 -0.537 7.992 1.00 94.25 220 LEU A O 1
ATOM 1791 N N . HIS A 1 221 ? 3.240 -1.846 6.211 1.00 95.44 221 HIS A N 1
ATOM 1792 C CA . HIS A 1 221 ? 1.931 -1.635 5.600 1.00 95.44 221 HIS A CA 1
ATOM 1793 C C . HIS A 1 221 ? 0.767 -2.004 6.527 1.00 95.44 221 HIS A C 1
ATOM 1795 O O . HIS A 1 221 ? -0.240 -1.308 6.578 1.00 95.44 221 HIS A O 1
ATOM 1801 N N . ASN A 1 222 ? 0.917 -3.044 7.358 1.00 95.19 222 ASN A N 1
ATOM 1802 C CA . ASN A 1 222 ? -0.104 -3.372 8.361 1.00 95.19 222 ASN A CA 1
ATOM 1803 C C . ASN A 1 222 ? -0.251 -2.286 9.445 1.00 95.19 222 ASN A C 1
ATOM 1805 O O . ASN A 1 222 ? -1.331 -2.146 10.007 1.00 95.19 222 ASN A O 1
ATOM 1809 N N . GLN A 1 223 ? 0.814 -1.541 9.771 1.00 96.06 223 GLN A N 1
ATOM 1810 C CA . GLN A 1 223 ? 0.722 -0.409 10.705 1.00 96.06 223 GLN A CA 1
ATOM 1811 C C . GLN A 1 223 ? -0.009 0.769 10.058 1.00 96.06 223 GLN A C 1
ATOM 1813 O O . GLN A 1 223 ? -0.889 1.342 10.696 1.00 96.06 223 GLN A O 1
ATOM 1818 N N . HIS A 1 224 ? 0.303 1.059 8.791 1.00 96.69 224 HIS A N 1
ATOM 1819 C CA . HIS A 1 224 ? -0.394 2.069 7.998 1.00 96.69 224 HIS A CA 1
ATOM 1820 C C . HIS A 1 224 ? -1.902 1.783 7.942 1.00 96.69 224 HIS A C 1
ATOM 1822 O O . HIS A 1 224 ? -2.700 2.600 8.372 1.00 96.69 224 HIS A O 1
ATOM 1828 N N . HIS A 1 225 ? -2.313 0.567 7.574 1.00 96.12 225 HIS A N 1
ATOM 1829 C CA . HIS A 1 225 ? -3.734 0.179 7.571 1.00 96.12 225 HIS A CA 1
ATOM 1830 C C . HIS A 1 225 ? -4.396 0.201 8.952 1.00 96.12 225 HIS A C 1
ATOM 1832 O O . HIS A 1 225 ? -5.603 0.397 9.083 1.00 96.12 225 HIS A O 1
ATOM 1838 N N . ALA A 1 226 ? -3.624 -0.033 10.012 1.00 95.56 226 ALA A N 1
ATOM 1839 C CA . ALA A 1 226 ? -4.170 -0.035 11.358 1.00 95.56 226 ALA A CA 1
ATOM 1840 C C . ALA A 1 226 ? -4.541 1.375 11.823 1.00 95.56 226 ALA A C 1
ATOM 1842 O O . ALA A 1 226 ? -5.607 1.538 12.406 1.00 95.56 226 ALA A O 1
ATOM 1843 N N . LYS A 1 227 ? -3.692 2.378 11.602 1.00 95.56 227 LYS A N 1
ATOM 1844 C CA . LYS A 1 227 ? -3.945 3.776 11.985 1.00 95.56 227 LYS A CA 1
ATOM 1845 C C . LYS A 1 227 ? -3.317 4.693 10.920 1.00 95.56 227 LYS A C 1
ATOM 1847 O O . LYS A 1 227 ? -2.240 5.234 11.185 1.00 95.56 227 LYS A O 1
ATOM 1852 N N . PRO A 1 228 ? -3.939 4.824 9.734 1.00 96.19 228 PRO A N 1
ATOM 1853 C CA . PRO A 1 228 ? -3.391 5.633 8.647 1.00 96.19 228 PRO A CA 1
ATOM 1854 C C . PRO A 1 228 ? -3.399 7.112 9.029 1.00 96.19 228 PRO A C 1
ATOM 1856 O O . PRO A 1 228 ? -4.202 7.528 9.866 1.00 96.19 228 PRO A O 1
ATOM 1859 N N . ASN A 1 229 ? -2.483 7.890 8.453 1.00 95.88 229 ASN A N 1
ATOM 1860 C CA . ASN A 1 229 ? -2.332 9.330 8.688 1.00 95.88 229 ASN A CA 1
ATOM 1861 C C . ASN A 1 229 ? -2.214 9.742 10.171 1.00 95.88 229 ASN A C 1
ATOM 1863 O O . ASN A 1 229 ? -2.409 10.901 10.539 1.00 95.88 229 ASN A O 1
ATOM 1867 N N . CYS A 1 230 ? -1.832 8.806 11.040 1.00 95.75 230 CYS A N 1
ATOM 1868 C CA . CYS A 1 230 ? -1.666 9.057 12.460 1.00 95.75 230 CYS A CA 1
ATOM 1869 C C . CYS A 1 230 ? -0.182 9.168 12.819 1.00 95.75 230 CYS A C 1
ATOM 1871 O O . CYS A 1 230 ? 0.556 8.176 12.761 1.00 95.75 230 CYS A O 1
ATOM 1873 N N . PHE A 1 231 ? 0.266 10.331 13.300 1.00 94.38 231 PHE A N 1
ATOM 1874 C CA . PHE A 1 231 ? 1.659 10.513 13.716 1.00 94.38 231 PHE A CA 1
ATOM 1875 C C . PHE A 1 231 ? 2.102 9.446 14.728 1.00 94.38 231 PHE A C 1
ATOM 1877 O O . PHE A 1 231 ? 1.366 9.061 15.640 1.00 94.38 231 PHE A O 1
ATOM 1884 N N . ARG A 1 232 ? 3.352 8.979 14.582 1.00 91.12 232 ARG A N 1
ATOM 1885 C CA . ARG A 1 232 ? 4.016 7.936 15.402 1.00 91.12 232 ARG A CA 1
ATOM 1886 C C . ARG A 1 232 ? 3.446 6.514 15.263 1.00 91.12 232 ARG A C 1
ATOM 1888 O O . ARG A 1 232 ? 4.118 5.567 15.704 1.00 91.12 232 ARG A O 1
ATOM 1895 N N . LYS A 1 233 ? 2.260 6.352 14.668 1.00 94.38 233 LYS A N 1
ATOM 1896 C CA . LYS A 1 233 ? 1.617 5.055 14.409 1.00 94.38 233 LYS A CA 1
ATOM 1897 C C . LYS A 1 233 ? 1.746 4.653 12.942 1.00 94.38 233 LYS A C 1
ATOM 1899 O O . LYS A 1 233 ? 2.212 3.547 12.683 1.00 94.38 233 LYS A O 1
ATOM 1904 N N . ASP A 1 234 ? 1.468 5.571 12.023 1.00 95.81 234 ASP A N 1
ATOM 1905 C CA . ASP A 1 234 ? 1.665 5.363 10.594 1.00 95.81 234 ASP A CA 1
ATOM 1906 C C . ASP A 1 234 ? 3.159 5.474 10.222 1.00 95.81 234 ASP A C 1
ATOM 1908 O O . ASP A 1 234 ? 3.783 6.519 10.459 1.00 95.81 234 ASP A O 1
ATOM 1912 N N . PRO A 1 235 ? 3.791 4.408 9.694 1.00 93.19 235 PRO A N 1
ATOM 1913 C CA . PRO A 1 235 ? 5.166 4.477 9.236 1.00 93.19 235 PRO A CA 1
ATOM 1914 C C . PRO A 1 235 ? 5.379 5.382 8.022 1.00 93.19 235 PRO A C 1
ATOM 1916 O O . PRO A 1 235 ? 6.497 5.883 7.882 1.00 93.19 235 PRO A O 1
ATOM 1919 N N . ASP A 1 236 ? 4.353 5.621 7.205 1.00 91.31 236 ASP A N 1
ATOM 1920 C CA . ASP A 1 236 ? 4.471 6.358 5.942 1.00 91.31 236 ASP A CA 1
ATOM 1921 C C . ASP A 1 236 ? 4.705 7.861 6.174 1.00 91.31 236 ASP A C 1
ATOM 1923 O O . ASP A 1 236 ? 5.302 8.548 5.347 1.00 91.31 236 ASP A O 1
ATOM 1927 N N . LEU A 1 237 ? 4.371 8.350 7.372 1.00 90.81 237 LEU A N 1
ATOM 1928 C CA . LEU A 1 237 ? 4.640 9.720 7.814 1.00 90.81 237 LEU A CA 1
ATOM 1929 C C . LEU A 1 237 ? 6.067 9.936 8.350 1.00 90.81 237 LEU A C 1
ATOM 1931 O O . LEU A 1 237 ? 6.462 11.074 8.613 1.00 90.81 237 LEU A O 1
ATOM 1935 N N . ASN A 1 238 ? 6.866 8.879 8.547 1.00 86.56 238 ASN A N 1
ATOM 1936 C CA . ASN A 1 238 ? 8.197 8.973 9.171 1.00 86.56 238 ASN A CA 1
ATOM 1937 C C . ASN A 1 238 ? 9.285 9.445 8.192 1.00 86.56 238 ASN A C 1
ATOM 1939 O O . ASN A 1 238 ? 10.340 8.822 8.056 1.00 86.56 238 ASN A O 1
ATOM 1943 N N . MET A 1 239 ? 9.029 10.568 7.528 1.00 80.94 239 MET A N 1
ATOM 1944 C CA . MET A 1 239 ? 9.948 11.204 6.587 1.00 80.94 239 MET A CA 1
ATOM 1945 C C . MET A 1 239 ? 10.800 12.291 7.264 1.00 80.94 239 MET A C 1
ATOM 1947 O O . MET A 1 239 ? 11.922 12.557 6.833 1.00 80.94 239 MET A O 1
ATOM 1951 N N . HIS A 1 240 ? 10.326 12.878 8.367 1.00 80.56 240 HIS A N 1
ATOM 1952 C CA . HIS A 1 240 ? 11.072 13.847 9.175 1.00 80.56 240 HIS A CA 1
ATOM 1953 C C . HIS A 1 240 ? 12.092 13.150 10.107 1.00 80.56 240 HIS A C 1
ATOM 1955 O O . HIS A 1 240 ? 11.757 12.129 10.712 1.00 80.56 240 HIS A O 1
ATOM 1961 N N . PRO A 1 241 ? 13.315 13.693 10.303 1.00 73.69 241 PRO A N 1
ATOM 1962 C CA . PRO A 1 241 ? 13.842 14.961 9.777 1.00 73.69 241 PRO A CA 1
ATOM 1963 C C . PRO A 1 241 ? 14.562 14.863 8.424 1.00 73.69 241 PRO A C 1
ATOM 1965 O O . PRO A 1 241 ? 15.169 15.843 8.006 1.00 73.69 241 PRO A O 1
ATOM 1968 N N . LEU A 1 242 ? 14.555 13.700 7.768 1.00 75.56 242 LEU A N 1
ATOM 1969 C CA . LEU A 1 242 ? 15.470 13.417 6.658 1.00 75.56 242 LEU A CA 1
ATOM 1970 C C . LEU A 1 242 ? 14.977 13.891 5.286 1.00 75.56 242 LEU A C 1
ATOM 1972 O O . LEU A 1 242 ? 15.805 14.262 4.461 1.00 75.56 242 LEU A O 1
ATOM 1976 N N . LEU A 1 243 ? 13.669 13.844 5.025 1.00 76.69 243 LEU A N 1
ATOM 1977 C CA . LEU A 1 243 ? 13.104 14.067 3.691 1.00 76.69 243 LEU A CA 1
ATOM 1978 C C . LEU A 1 243 ? 12.042 15.173 3.684 1.00 76.69 243 LEU A C 1
ATOM 1980 O O . LEU A 1 243 ? 12.280 16.236 3.119 1.00 76.69 243 LEU A O 1
ATOM 1984 N N . PHE A 1 244 ? 10.891 14.937 4.321 1.00 81.06 244 PHE A N 1
ATOM 1985 C CA . PHE A 1 244 ? 9.713 15.811 4.237 1.00 81.06 244 PHE A CA 1
ATOM 1986 C C . PHE A 1 244 ? 9.050 15.999 5.601 1.00 81.06 244 PHE A C 1
ATOM 1988 O O . PHE A 1 244 ? 9.122 15.113 6.458 1.00 81.06 244 PHE A O 1
ATOM 1995 N N . SER A 1 245 ? 8.392 17.145 5.783 1.00 85.06 245 SER A N 1
ATOM 1996 C CA . SER A 1 245 ? 7.360 17.310 6.808 1.00 85.06 245 SER A CA 1
ATOM 1997 C C . SER A 1 245 ? 6.019 17.076 6.129 1.00 85.06 245 SER A C 1
ATOM 1999 O O . SER A 1 245 ? 5.787 17.618 5.055 1.00 85.06 245 SER A O 1
ATOM 2001 N N . LEU A 1 246 ? 5.178 16.229 6.713 1.00 86.69 246 LEU A N 1
ATOM 2002 C CA . LEU A 1 246 ? 3.870 15.899 6.159 1.00 86.69 246 LEU A CA 1
ATOM 2003 C C . LEU A 1 246 ? 2.802 16.251 7.184 1.00 86.69 246 LEU A C 1
ATOM 2005 O O . LEU A 1 246 ? 2.864 15.782 8.323 1.00 86.69 246 LEU A O 1
ATOM 2009 N N . GLY A 1 247 ? 1.825 17.047 6.762 1.00 86.19 247 GLY A N 1
ATOM 2010 C CA . GLY A 1 247 ? 0.662 17.391 7.561 1.00 86.19 247 GLY A CA 1
ATOM 2011 C C . GLY A 1 247 ? 0.829 18.711 8.308 1.00 86.19 247 GLY A C 1
ATOM 2012 O O . GLY A 1 247 ? 1.864 19.006 8.917 1.00 86.19 247 GLY A O 1
ATOM 2013 N N . LYS A 1 248 ? -0.259 19.490 8.324 1.00 83.88 248 LYS A N 1
ATOM 2014 C CA . LYS A 1 248 ? -0.320 20.830 8.924 1.00 83.88 248 LYS A CA 1
ATOM 2015 C C . LYS A 1 248 ? 0.155 20.843 10.379 1.00 83.88 248 LYS A C 1
ATOM 2017 O O . LYS A 1 248 ? 0.940 21.714 10.749 1.00 83.88 248 LYS A O 1
ATOM 2022 N N . THR A 1 249 ? -0.284 19.882 11.194 1.00 87.81 249 THR A N 1
ATOM 2023 C CA . THR A 1 249 ? 0.042 19.827 12.628 1.00 87.81 249 THR A CA 1
ATOM 2024 C C . THR A 1 249 ? 1.551 19.749 12.865 1.00 87.81 249 THR A C 1
ATOM 2026 O O . THR A 1 249 ? 2.100 20.591 13.578 1.00 87.81 249 THR A O 1
ATOM 2029 N N . LEU A 1 250 ? 2.249 18.805 12.222 1.00 86.38 250 LEU A N 1
ATOM 2030 C CA . LEU A 1 250 ? 3.698 18.657 12.384 1.00 86.38 250 LEU A CA 1
ATOM 2031 C C . LEU A 1 250 ? 4.451 19.878 11.846 1.00 86.38 250 LEU A C 1
ATOM 2033 O O . LEU A 1 250 ? 5.357 20.384 12.510 1.00 86.38 250 LEU A O 1
ATOM 2037 N N . SER A 1 251 ? 4.058 20.395 10.682 1.00 83.25 251 SER A N 1
ATOM 2038 C CA . SER A 1 251 ? 4.710 21.565 10.085 1.00 83.25 251 SER A CA 1
ATOM 2039 C C . SER A 1 251 ? 4.582 22.815 10.974 1.00 83.25 251 SER A C 1
ATOM 2041 O O . SER A 1 251 ? 5.564 23.540 11.167 1.00 83.25 251 SER A O 1
ATOM 2043 N N . VAL A 1 252 ? 3.430 23.021 11.625 1.00 82.50 252 VAL A N 1
ATOM 2044 C CA . VAL A 1 252 ? 3.236 24.089 12.624 1.00 82.50 252 VAL A CA 1
ATOM 2045 C C . VAL A 1 252 ? 4.085 23.857 13.880 1.00 82.50 252 VAL A C 1
ATOM 2047 O O . VAL A 1 252 ? 4.712 24.797 14.377 1.00 82.50 252 VAL A O 1
ATOM 2050 N N . GLU A 1 253 ? 4.148 22.628 14.402 1.00 85.06 253 GLU A N 1
ATOM 2051 C CA . GLU A 1 253 ? 4.981 22.291 15.566 1.00 85.06 253 GLU A CA 1
ATOM 2052 C C . GLU A 1 253 ? 6.467 22.566 15.313 1.00 85.06 253 GLU A C 1
ATOM 2054 O O . GLU A 1 253 ? 7.141 23.174 16.150 1.00 85.06 253 GLU A O 1
ATOM 2059 N N . LEU A 1 254 ? 6.980 22.161 14.149 1.00 83.31 254 LEU A N 1
ATOM 2060 C CA . LEU A 1 254 ? 8.369 22.392 13.753 1.00 83.31 254 LEU A CA 1
ATOM 2061 C C . LEU A 1 254 ? 8.673 23.886 13.584 1.00 83.31 254 LEU A C 1
ATOM 2063 O O . LEU A 1 254 ? 9.735 24.344 14.024 1.00 83.31 254 LEU A O 1
ATOM 2067 N N . GLY A 1 255 ? 7.726 24.646 13.023 1.00 76.88 255 GLY A N 1
ATOM 2068 C CA . GLY A 1 255 ? 7.801 26.103 12.922 1.00 76.88 255 GLY A CA 1
ATOM 2069 C C . GLY A 1 255 ? 7.892 26.778 14.292 1.00 76.88 255 GLY A C 1
ATOM 2070 O O . GLY A 1 255 ? 8.814 27.561 14.534 1.00 76.88 255 GLY A O 1
ATOM 2071 N N . LYS A 1 256 ? 7.013 26.404 15.234 1.00 80.06 256 LYS A N 1
ATOM 2072 C CA . LYS A 1 256 ? 7.039 26.897 16.626 1.00 80.06 256 LYS A CA 1
ATOM 2073 C C . LYS A 1 256 ? 8.345 26.543 17.344 1.00 80.06 256 LYS A C 1
ATOM 2075 O O . LYS A 1 256 ? 8.902 27.377 18.054 1.00 80.06 256 LYS A O 1
ATOM 2080 N N . GLN A 1 257 ? 8.870 25.335 17.126 1.00 81.94 257 GLN A N 1
ATOM 2081 C CA . GLN A 1 257 ? 10.144 24.877 17.697 1.00 81.94 257 GLN A CA 1
ATOM 2082 C C . GLN A 1 257 ? 11.376 25.531 17.048 1.00 81.94 257 GLN A C 1
ATOM 2084 O O . GLN A 1 257 ? 12.497 25.271 17.486 1.00 81.94 257 GLN A O 1
ATOM 2089 N N . LYS A 1 258 ? 11.199 26.357 16.004 1.00 75.00 258 LYS A N 1
ATOM 2090 C CA . LYS A 1 258 ? 12.281 26.982 15.225 1.00 75.00 258 LYS A CA 1
ATOM 2091 C C . LYS A 1 258 ? 13.311 25.962 14.724 1.00 75.00 258 LYS A C 1
ATOM 2093 O O . LYS A 1 258 ? 14.494 26.277 14.583 1.00 75.00 258 LYS A O 1
ATOM 2098 N N . LYS A 1 259 ? 12.875 24.728 14.459 1.00 68.19 259 LYS A N 1
ATOM 2099 C CA . LYS A 1 259 ? 13.743 23.660 13.960 1.00 68.19 259 LYS A CA 1
ATOM 2100 C C . LYS A 1 259 ? 14.036 23.894 12.482 1.00 68.19 259 LYS A C 1
ATOM 2102 O O . LYS A 1 259 ? 13.179 23.680 11.634 1.00 68.19 259 LYS A O 1
ATOM 2107 N N . LYS A 1 260 ? 15.269 24.298 12.173 1.00 61.88 260 LYS A N 1
ATOM 2108 C CA . LYS A 1 260 ? 15.728 24.634 10.812 1.00 61.88 260 LYS A CA 1
ATOM 2109 C C . LYS A 1 260 ? 16.445 23.479 10.096 1.00 61.88 260 LYS A C 1
ATOM 2111 O O . LYS A 1 260 ? 17.366 23.727 9.329 1.00 61.88 260 LYS A O 1
ATOM 2116 N N . PHE A 1 261 ? 16.083 22.223 10.373 1.00 59.62 261 PHE A N 1
ATOM 2117 C CA . PHE A 1 261 ? 16.794 21.063 9.804 1.00 59.62 261 PHE A CA 1
ATOM 2118 C C . PHE A 1 261 ? 16.733 21.009 8.271 1.00 59.62 261 PHE A C 1
ATOM 2120 O O . PHE A 1 261 ? 17.706 20.604 7.649 1.00 59.62 261 PHE A O 1
ATOM 2127 N N . MET A 1 262 ? 15.619 21.446 7.677 1.00 61.78 262 MET A N 1
ATOM 2128 C CA . MET A 1 262 ? 15.416 21.527 6.231 1.00 61.78 262 MET A CA 1
ATOM 2129 C C . MET A 1 262 ? 14.637 22.801 5.896 1.00 61.78 262 MET A C 1
ATOM 2131 O O . MET A 1 262 ? 13.831 23.250 6.722 1.00 61.78 262 MET A O 1
ATOM 2135 N N . PRO A 1 263 ? 14.818 23.386 4.697 1.00 66.44 263 PRO A N 1
ATOM 2136 C CA . PRO A 1 263 ? 13.939 24.436 4.221 1.00 66.44 263 PRO A CA 1
ATOM 2137 C C . PRO A 1 263 ? 12.598 23.809 3.822 1.00 66.44 263 PRO A C 1
ATOM 2139 O O . PRO A 1 263 ? 12.325 23.566 2.645 1.00 66.44 263 PRO A O 1
ATOM 2142 N N . TYR A 1 264 ? 11.749 23.516 4.812 1.00 69.00 264 TYR A N 1
ATOM 2143 C CA . TYR A 1 264 ? 10.374 23.050 4.582 1.00 69.00 264 TYR A CA 1
ATOM 2144 C C . TYR A 1 264 ? 9.610 24.026 3.682 1.00 69.00 264 TYR A C 1
ATOM 2146 O O . TYR A 1 264 ? 8.767 23.623 2.888 1.00 69.00 264 TYR A O 1
ATOM 2154 N N . ASN A 1 265 ? 10.022 25.296 3.692 1.00 67.00 265 ASN A N 1
ATOM 2155 C CA . ASN A 1 265 ? 9.530 26.334 2.806 1.00 67.00 265 ASN A CA 1
ATOM 2156 C C . ASN A 1 265 ? 9.879 26.145 1.301 1.00 67.00 265 ASN A C 1
ATOM 2158 O O . ASN A 1 265 ? 9.497 26.959 0.463 1.00 67.00 265 ASN A O 1
ATOM 2162 N N . TYR A 1 266 ? 10.618 25.103 0.922 1.00 72.44 266 TYR A N 1
ATOM 2163 C CA . TYR A 1 266 ? 10.891 24.764 -0.479 1.00 72.44 266 TYR A CA 1
ATOM 2164 C C . TYR A 1 266 ? 10.571 23.304 -0.814 1.00 72.44 266 TYR A C 1
ATOM 2166 O O . TYR A 1 266 ? 10.917 22.852 -1.903 1.00 72.44 266 TYR A O 1
ATOM 2174 N N . GLN A 1 267 ? 9.895 22.567 0.080 1.00 76.25 267 GLN A N 1
ATOM 2175 C CA . GLN A 1 267 ? 9.683 21.126 -0.097 1.00 76.25 267 GLN A CA 1
ATOM 2176 C C . GLN A 1 267 ? 8.912 20.753 -1.358 1.00 76.25 267 GLN A C 1
ATOM 2178 O O . GLN A 1 267 ? 9.300 19.812 -2.037 1.00 76.25 267 GLN A O 1
ATOM 2183 N N . HIS A 1 268 ? 7.927 21.554 -1.758 1.00 73.00 268 HIS A N 1
ATOM 2184 C CA . HIS A 1 268 ? 7.225 21.404 -3.035 1.00 73.00 268 HIS A CA 1
ATOM 2185 C C . HIS A 1 268 ? 8.161 21.441 -4.260 1.00 73.00 268 HIS A C 1
ATOM 2187 O O . HIS A 1 268 ? 7.947 20.679 -5.197 1.00 73.00 268 HIS A O 1
ATOM 2193 N N . LYS A 1 269 ? 9.228 22.259 -4.241 1.00 73.88 269 LYS A N 1
ATOM 2194 C CA . LYS A 1 269 ? 10.158 22.405 -5.380 1.00 73.88 269 LYS A CA 1
ATOM 2195 C C . LYS A 1 269 ? 11.029 21.176 -5.572 1.00 73.88 269 LYS A C 1
ATOM 2197 O O . LYS A 1 269 ? 11.302 20.774 -6.698 1.00 73.88 269 LYS A O 1
ATOM 2202 N N . TYR A 1 270 ? 11.501 20.596 -4.470 1.00 76.19 270 TYR A N 1
ATOM 2203 C CA . TYR A 1 270 ? 12.348 19.411 -4.539 1.00 76.19 270 TYR A CA 1
ATOM 2204 C C . TYR A 1 270 ? 11.554 18.107 -4.451 1.00 76.19 270 TYR A C 1
ATOM 2206 O O . TYR A 1 270 ? 12.094 17.080 -4.834 1.00 76.19 270 TYR A O 1
ATOM 2214 N N . PHE A 1 271 ? 10.282 18.100 -4.042 1.00 79.88 271 PHE A N 1
ATOM 2215 C CA . PHE A 1 271 ? 9.479 16.875 -3.972 1.00 79.88 271 PHE A CA 1
ATOM 2216 C C . PHE A 1 271 ? 9.421 16.142 -5.319 1.00 79.88 271 PHE A C 1
ATOM 2218 O O . PHE A 1 271 ? 9.683 14.946 -5.375 1.00 79.88 271 PHE A O 1
ATOM 2225 N N . ILE A 1 272 ? 9.168 16.858 -6.418 1.00 76.12 272 ILE A N 1
ATOM 2226 C CA . ILE A 1 272 ? 8.970 16.243 -7.741 1.00 76.12 272 ILE A CA 1
ATOM 2227 C C . ILE A 1 272 ? 10.214 15.470 -8.212 1.00 76.12 272 ILE A C 1
ATOM 2229 O O . ILE A 1 272 ? 10.092 14.341 -8.679 1.00 76.12 272 ILE A O 1
ATOM 2233 N N . LEU A 1 273 ? 11.406 16.058 -8.074 1.00 74.69 273 LEU A N 1
ATOM 2234 C CA . LEU A 1 273 ? 12.656 15.476 -8.586 1.00 74.69 273 LEU A CA 1
ATOM 2235 C C . LEU A 1 273 ? 13.455 14.732 -7.510 1.00 74.69 273 LEU A C 1
ATOM 2237 O O . LEU A 1 273 ? 13.989 13.651 -7.752 1.00 74.69 273 LEU A O 1
ATOM 2241 N N . LEU A 1 274 ? 13.552 15.301 -6.309 1.00 76.25 274 LEU A N 1
ATOM 2242 C CA . LEU A 1 274 ? 14.377 14.767 -5.231 1.00 76.25 274 LEU A CA 1
ATOM 2243 C C . LEU A 1 274 ? 13.665 13.660 -4.456 1.00 76.25 274 LEU A C 1
ATOM 2245 O O . LEU A 1 274 ? 14.360 12.760 -3.995 1.00 76.25 274 LEU A O 1
ATOM 2249 N N . ALA A 1 275 ? 12.328 13.664 -4.323 1.00 79.19 275 ALA A N 1
ATOM 2250 C CA . ALA A 1 275 ? 11.651 12.585 -3.592 1.00 79.19 275 ALA A CA 1
ATOM 2251 C C . ALA A 1 275 ? 11.903 11.223 -4.247 1.00 79.19 275 ALA A C 1
ATOM 2253 O O . ALA A 1 275 ? 12.389 10.333 -3.546 1.00 79.19 275 ALA A O 1
ATOM 2254 N N . PRO A 1 276 ? 11.695 11.039 -5.568 1.00 81.00 276 PRO A N 1
ATOM 2255 C CA . PRO A 1 276 ? 11.956 9.747 -6.185 1.00 81.00 276 PRO A CA 1
ATOM 2256 C C . PRO A 1 276 ? 13.440 9.366 -6.138 1.00 81.00 276 PRO A C 1
ATOM 2258 O O . PRO A 1 276 ? 13.748 8.204 -5.871 1.00 81.00 276 PRO A O 1
ATOM 2261 N N . LEU A 1 277 ? 14.356 10.330 -6.324 1.00 82.75 277 LEU A N 1
ATOM 2262 C CA . LEU A 1 277 ? 15.807 10.099 -6.252 1.00 82.75 277 LEU A CA 1
ATOM 2263 C C . LEU A 1 277 ? 16.296 9.731 -4.850 1.00 82.75 277 LEU A C 1
ATOM 2265 O O . LEU A 1 277 ? 17.177 8.889 -4.732 1.00 82.75 277 LEU A O 1
ATOM 2269 N N . ALA A 1 278 ? 15.757 10.350 -3.800 1.00 82.81 278 ALA A N 1
ATOM 2270 C CA . ALA A 1 278 ? 16.172 10.122 -2.419 1.00 82.81 278 ALA A CA 1
ATOM 2271 C C . ALA A 1 278 ? 15.490 8.891 -1.803 1.00 82.81 278 ALA A C 1
ATOM 2273 O O . ALA A 1 278 ? 16.110 8.168 -1.020 1.00 82.81 278 ALA A O 1
ATOM 2274 N N . LEU A 1 279 ? 14.240 8.604 -2.185 1.00 82.69 279 LEU A N 1
ATOM 2275 C CA . LEU A 1 279 ? 13.491 7.463 -1.658 1.00 82.69 279 LEU A CA 1
ATOM 2276 C C . LEU A 1 279 ? 14.038 6.121 -2.144 1.00 82.69 279 LEU A C 1
ATOM 2278 O O . LEU A 1 279 ? 14.045 5.172 -1.365 1.00 82.69 279 LEU A O 1
ATOM 2282 N N . VAL A 1 280 ? 14.563 6.029 -3.372 1.00 85.94 280 VAL A N 1
ATOM 2283 C CA . VAL A 1 280 ? 15.184 4.783 -3.860 1.00 85.94 280 VAL A CA 1
ATOM 2284 C C . VAL A 1 280 ? 16.346 4.331 -2.957 1.00 85.94 280 VAL A C 1
ATOM 2286 O O . VAL A 1 280 ? 16.253 3.233 -2.406 1.00 85.94 280 VAL A O 1
ATOM 2289 N N . PRO A 1 281 ? 17.425 5.112 -2.748 1.00 86.38 281 PRO A N 1
ATOM 2290 C CA . PRO A 1 281 ? 18.520 4.706 -1.874 1.00 86.38 281 PRO A CA 1
ATOM 2291 C C . PRO A 1 281 ? 18.079 4.591 -0.409 1.00 86.38 281 PRO A C 1
ATOM 2293 O O . PRO A 1 281 ? 18.531 3.679 0.280 1.00 86.38 281 PRO A O 1
ATOM 2296 N N . PHE A 1 282 ? 17.161 5.441 0.067 1.00 85.88 282 PHE A N 1
ATOM 2297 C CA . PHE A 1 282 ? 16.611 5.332 1.422 1.00 85.88 282 PHE A CA 1
ATOM 2298 C C . PHE A 1 282 ? 15.907 3.985 1.653 1.00 85.88 282 PHE A C 1
ATOM 2300 O O . PHE A 1 282 ? 16.194 3.285 2.629 1.00 85.88 282 PHE A O 1
ATOM 2307 N N . PHE A 1 283 ? 15.033 3.563 0.736 1.00 86.56 283 PHE A N 1
ATOM 2308 C CA . PHE A 1 283 ? 14.388 2.256 0.811 1.00 86.56 283 PHE A CA 1
ATOM 2309 C C . PHE A 1 283 ? 15.392 1.117 0.691 1.00 86.56 283 PHE A C 1
ATOM 2311 O O . PHE A 1 283 ? 15.336 0.201 1.503 1.00 86.56 283 PHE A O 1
ATOM 2318 N N . GLN A 1 284 ? 16.374 1.200 -0.209 1.00 87.94 284 GLN A N 1
ATOM 2319 C CA . GLN A 1 284 ? 17.422 0.177 -0.298 1.00 87.94 284 GLN A CA 1
ATOM 2320 C C . GLN A 1 284 ? 18.180 0.016 1.032 1.00 87.94 284 GLN A C 1
ATOM 2322 O O . GLN A 1 284 ? 18.316 -1.090 1.553 1.00 87.94 284 GLN A O 1
ATOM 2327 N N . LEU A 1 285 ? 18.601 1.111 1.666 1.00 90.06 285 LEU A N 1
ATOM 2328 C CA . LEU A 1 285 ? 19.281 1.041 2.962 1.00 90.06 285 LEU A CA 1
ATOM 2329 C C . LEU A 1 285 ? 18.374 0.473 4.063 1.00 90.06 285 LEU A C 1
ATOM 2331 O O . LEU A 1 285 ? 18.803 -0.370 4.857 1.00 90.06 285 LEU A O 1
ATOM 2335 N N . THR A 1 286 ? 17.111 0.901 4.111 1.00 90.44 286 THR A N 1
ATOM 2336 C CA . THR A 1 286 ? 16.174 0.467 5.156 1.00 90.44 286 THR A CA 1
ATOM 2337 C C . THR A 1 286 ? 15.765 -0.997 5.019 1.00 90.44 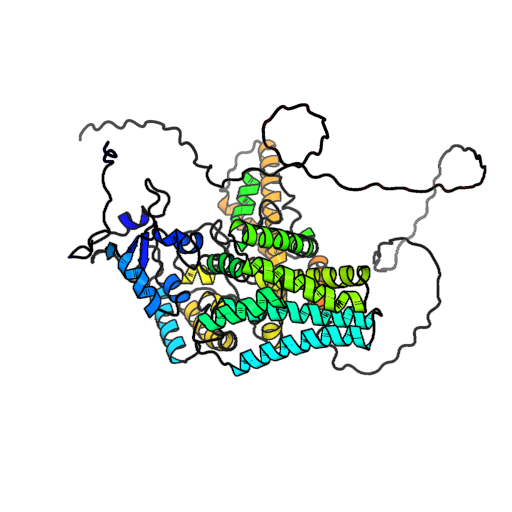286 THR A C 1
ATOM 2339 O O . THR A 1 286 ? 15.648 -1.668 6.048 1.00 90.44 286 THR A O 1
ATOM 2342 N N . ILE A 1 287 ? 15.611 -1.537 3.803 1.00 93.38 287 ILE A N 1
ATOM 2343 C CA . ILE A 1 287 ? 15.280 -2.958 3.611 1.00 93.38 287 ILE A CA 1
ATOM 2344 C C . ILE A 1 287 ? 16.433 -3.871 4.037 1.00 93.38 287 ILE A C 1
ATOM 2346 O O . ILE A 1 287 ? 16.191 -4.863 4.730 1.00 93.38 287 ILE A O 1
ATOM 2350 N N . PHE A 1 288 ? 17.686 -3.521 3.710 1.00 93.31 288 PHE A N 1
ATOM 2351 C CA . PHE A 1 288 ? 18.857 -4.295 4.134 1.00 93.31 288 PHE A CA 1
ATOM 2352 C C . PHE A 1 288 ? 19.030 -4.218 5.650 1.00 93.31 288 PHE A C 1
ATOM 2354 O O . PHE A 1 288 ? 19.179 -5.248 6.313 1.00 93.31 288 PHE A O 1
ATOM 2361 N N . TYR A 1 289 ? 18.917 -3.014 6.219 1.00 94.06 289 TYR A N 1
ATOM 2362 C CA . TYR A 1 289 ? 18.940 -2.815 7.664 1.00 94.06 289 TYR A CA 1
ATOM 2363 C C . TYR A 1 289 ? 17.863 -3.642 8.373 1.00 94.06 289 TYR A C 1
ATOM 2365 O O . TYR A 1 289 ? 18.150 -4.325 9.359 1.00 94.06 289 TYR A O 1
ATOM 2373 N N . PHE A 1 290 ? 16.626 -3.614 7.871 1.00 94.25 290 PHE A N 1
ATOM 2374 C CA . PHE A 1 290 ? 15.519 -4.376 8.433 1.00 94.25 290 PHE A CA 1
ATOM 2375 C C . PHE A 1 290 ? 15.794 -5.879 8.387 1.00 94.25 290 PHE A C 1
ATOM 2377 O O . PHE A 1 290 ? 15.640 -6.556 9.410 1.00 94.25 290 PHE A O 1
ATOM 2384 N N . ALA A 1 291 ? 16.222 -6.393 7.230 1.00 95.25 291 ALA A N 1
ATOM 2385 C CA . ALA A 1 291 ? 16.476 -7.812 7.045 1.00 95.25 291 ALA A CA 1
ATOM 2386 C C . ALA A 1 291 ? 17.593 -8.312 7.974 1.00 95.25 291 ALA A C 1
ATOM 2388 O O . ALA A 1 291 ? 17.406 -9.311 8.669 1.00 95.25 291 ALA A O 1
ATOM 2389 N N . ILE A 1 292 ? 18.705 -7.578 8.075 1.00 95.50 292 ILE A N 1
ATOM 2390 C CA . ILE A 1 292 ? 19.839 -7.928 8.943 1.00 95.50 292 ILE A CA 1
ATOM 2391 C C . ILE A 1 292 ? 19.439 -7.833 10.420 1.00 95.50 292 ILE A C 1
ATOM 2393 O O . ILE A 1 292 ? 19.567 -8.803 11.169 1.00 95.50 292 ILE A O 1
ATOM 2397 N N . LYS A 1 293 ? 18.883 -6.693 10.852 1.00 94.94 293 LYS A N 1
ATOM 2398 C CA . LYS A 1 293 ? 18.533 -6.453 12.262 1.00 94.94 293 LYS A CA 1
ATOM 2399 C C . LYS A 1 293 ? 17.497 -7.445 12.784 1.00 94.94 293 LYS A C 1
ATOM 2401 O O . LYS A 1 293 ? 17.554 -7.839 13.947 1.00 94.94 293 LYS A O 1
ATOM 2406 N N . ARG A 1 294 ? 16.543 -7.849 11.940 1.00 92.69 294 ARG A N 1
ATOM 2407 C CA . ARG A 1 294 ? 15.501 -8.824 12.297 1.00 92.69 294 ARG A CA 1
ATOM 2408 C C . ARG A 1 294 ? 15.838 -10.261 11.899 1.00 92.69 294 ARG A C 1
ATOM 2410 O O . ARG A 1 294 ? 14.962 -11.118 12.014 1.00 92.69 294 ARG A O 1
ATOM 2417 N N . LYS A 1 295 ? 17.077 -10.532 11.466 1.00 95.75 295 LYS A N 1
ATOM 2418 C CA . LYS A 1 295 ? 17.568 -11.868 11.084 1.00 95.75 295 LYS A CA 1
ATOM 2419 C C . LYS A 1 295 ? 16.682 -12.553 10.030 1.00 95.75 295 LYS A C 1
ATOM 2421 O O . LYS A 1 295 ? 16.432 -13.756 10.087 1.00 95.75 295 LYS A O 1
ATOM 2426 N N . LYS A 1 296 ? 16.164 -11.783 9.070 1.00 95.62 296 LYS A N 1
ATOM 2427 C CA . LYS A 1 296 ? 15.349 -12.264 7.945 1.00 95.62 296 LYS A CA 1
ATOM 2428 C C . LYS A 1 296 ? 16.255 -12.742 6.809 1.00 95.62 296 LYS A C 1
ATOM 2430 O O . LYS A 1 296 ? 16.302 -12.148 5.738 1.00 95.62 296 LYS A O 1
ATOM 2435 N N . TRP A 1 297 ? 16.992 -13.821 7.062 1.00 96.31 297 TRP A N 1
ATOM 2436 C CA . TRP A 1 297 ? 18.012 -14.330 6.138 1.00 96.31 297 TRP A CA 1
ATOM 2437 C C . TRP A 1 297 ? 17.444 -14.804 4.802 1.00 96.31 297 TRP A C 1
ATOM 2439 O O . TRP A 1 297 ? 18.051 -14.546 3.769 1.00 96.31 297 TRP A O 1
ATOM 2449 N N . LEU A 1 298 ? 16.260 -15.428 4.813 1.00 96.00 298 LEU A N 1
ATOM 2450 C CA . LEU A 1 298 ? 15.574 -15.812 3.578 1.00 96.00 298 LEU A CA 1
ATOM 2451 C C . LEU A 1 298 ? 15.250 -14.582 2.724 1.00 96.00 298 LEU A C 1
ATOM 2453 O O . LEU A 1 298 ? 15.538 -14.580 1.533 1.00 96.00 298 LEU A O 1
ATOM 2457 N N . ASP A 1 299 ? 14.709 -13.521 3.332 1.00 96.31 299 ASP A N 1
ATOM 2458 C CA . ASP A 1 299 ? 14.415 -12.293 2.596 1.00 96.31 299 ASP A CA 1
ATOM 2459 C C . ASP A 1 299 ? 15.687 -11.696 1.989 1.00 96.31 299 ASP A C 1
ATOM 2461 O O . ASP A 1 299 ? 15.702 -11.376 0.803 1.00 96.31 299 ASP A O 1
ATOM 2465 N N . LEU A 1 300 ? 16.758 -11.603 2.785 1.00 95.81 300 LEU A N 1
ATOM 2466 C CA . LEU A 1 300 ? 18.047 -11.077 2.341 1.00 95.81 300 LEU A CA 1
ATOM 2467 C C . LEU A 1 300 ? 18.616 -11.880 1.163 1.00 95.81 300 LEU A C 1
ATOM 2469 O O . LEU A 1 300 ? 19.011 -11.294 0.158 1.00 95.81 300 LEU A O 1
ATOM 2473 N N . MET A 1 301 ? 18.618 -13.211 1.267 1.00 96.94 301 MET A N 1
ATOM 2474 C CA . MET A 1 301 ? 19.102 -14.108 0.216 1.00 96.94 301 MET A CA 1
ATOM 2475 C C . MET A 1 301 ? 18.327 -13.907 -1.090 1.00 96.94 301 MET A C 1
ATOM 2477 O O . MET A 1 301 ? 18.937 -13.796 -2.150 1.00 96.94 301 MET A O 1
ATOM 2481 N N . LEU A 1 302 ? 16.995 -13.828 -1.026 1.00 97.00 302 LEU A N 1
ATOM 2482 C CA . LEU A 1 302 ? 16.156 -13.677 -2.217 1.00 97.00 302 LEU A CA 1
ATOM 2483 C C . LEU A 1 302 ? 16.308 -12.295 -2.872 1.00 97.00 302 LEU A C 1
ATOM 2485 O O . LEU A 1 302 ? 16.303 -12.207 -4.096 1.00 97.00 302 LEU A O 1
ATOM 2489 N N . ILE A 1 303 ? 16.514 -11.233 -2.086 1.00 94.56 303 ILE A N 1
ATOM 2490 C CA . ILE A 1 303 ? 16.801 -9.888 -2.614 1.00 94.56 303 ILE A CA 1
ATOM 2491 C C . ILE A 1 303 ? 18.153 -9.864 -3.330 1.00 94.56 303 ILE A C 1
ATOM 2493 O O . ILE A 1 303 ? 18.271 -9.310 -4.423 1.00 94.56 303 ILE A O 1
ATOM 2497 N N . VAL A 1 304 ? 19.181 -10.488 -2.748 1.00 94.38 304 VAL A N 1
ATOM 2498 C CA . VAL A 1 304 ? 20.491 -10.622 -3.403 1.00 94.38 304 VAL A CA 1
ATOM 2499 C C . VAL A 1 304 ? 20.362 -11.447 -4.686 1.00 94.38 304 VAL A C 1
ATOM 2501 O O . VAL A 1 304 ? 20.871 -11.035 -5.726 1.00 94.38 304 VAL A O 1
ATOM 2504 N N . ALA A 1 305 ? 19.614 -12.553 -4.651 1.00 96.00 305 ALA A N 1
ATOM 2505 C CA . ALA A 1 305 ? 19.352 -13.382 -5.825 1.00 96.00 305 ALA A CA 1
ATOM 2506 C C . ALA A 1 305 ? 18.627 -12.612 -6.942 1.00 96.00 305 ALA A C 1
ATOM 2508 O O . ALA A 1 305 ? 18.992 -12.758 -8.107 1.00 96.00 305 ALA A O 1
ATOM 2509 N N . PHE A 1 306 ? 17.658 -11.750 -6.609 1.00 94.75 306 PHE A N 1
ATOM 2510 C CA . PHE A 1 306 ? 17.018 -10.857 -7.580 1.00 94.75 306 PHE A CA 1
ATOM 2511 C C . PHE A 1 306 ? 18.040 -9.945 -8.269 1.00 94.75 306 PHE A C 1
ATOM 2513 O O . PHE A 1 306 ? 18.071 -9.886 -9.498 1.00 94.75 306 PHE A O 1
ATOM 2520 N N . ASN A 1 307 ? 18.898 -9.269 -7.497 1.00 93.25 307 ASN A N 1
ATOM 2521 C CA . ASN A 1 307 ? 19.899 -8.359 -8.058 1.00 93.25 307 ASN A CA 1
ATOM 2522 C C . ASN A 1 307 ? 20.897 -9.112 -8.954 1.00 93.25 307 ASN A C 1
ATOM 2524 O O . ASN A 1 307 ? 21.206 -8.647 -10.049 1.00 93.25 307 ASN A O 1
ATOM 2528 N N . ILE A 1 308 ? 21.340 -10.307 -8.542 1.00 96.00 308 ILE A N 1
ATOM 2529 C CA . ILE A 1 308 ? 22.197 -11.175 -9.365 1.00 96.00 308 ILE A CA 1
ATOM 2530 C C . ILE A 1 308 ? 21.484 -11.562 -10.665 1.00 96.00 308 ILE A C 1
ATOM 2532 O O . ILE A 1 308 ? 22.066 -11.408 -11.736 1.00 96.00 308 ILE A O 1
ATOM 2536 N N . ARG A 1 309 ? 20.223 -12.014 -10.597 1.00 95.06 309 ARG A N 1
ATOM 2537 C CA . ARG A 1 309 ? 19.420 -12.379 -11.775 1.00 95.06 309 ARG A CA 1
ATOM 2538 C C . ARG A 1 309 ? 19.345 -11.224 -12.771 1.00 95.06 309 ARG A C 1
ATOM 2540 O O . ARG A 1 309 ? 19.637 -11.421 -13.945 1.00 95.06 309 ARG A O 1
ATOM 2547 N N . VAL A 1 310 ? 18.979 -10.027 -12.311 1.00 95.06 310 VAL A N 1
ATOM 2548 C CA . VAL A 1 310 ? 18.835 -8.846 -13.177 1.00 95.06 310 VAL A CA 1
ATOM 2549 C C . VAL A 1 310 ? 20.174 -8.469 -13.820 1.00 95.06 310 VAL A C 1
ATOM 2551 O O . VAL A 1 310 ? 20.218 -8.218 -15.025 1.00 95.06 310 VAL A O 1
ATOM 2554 N N . CYS A 1 311 ? 21.278 -8.513 -13.067 1.00 96.62 311 CYS A N 1
ATOM 2555 C CA . CYS A 1 311 ? 22.615 -8.303 -13.623 1.00 96.62 311 CYS A CA 1
ATOM 2556 C C . CYS A 1 311 ? 22.959 -9.343 -14.701 1.00 96.62 311 CYS A C 1
ATOM 2558 O O . CYS A 1 311 ? 23.384 -8.967 -15.789 1.00 96.62 311 CYS A O 1
ATOM 2560 N N . LEU A 1 312 ? 22.740 -10.636 -14.435 1.00 96.81 312 LEU A N 1
ATOM 2561 C CA . LEU A 1 312 ? 23.019 -11.714 -15.392 1.00 96.81 312 LEU A CA 1
ATOM 2562 C C . LEU A 1 312 ? 22.166 -11.617 -16.663 1.00 96.81 312 LEU A C 1
ATOM 2564 O O . LEU A 1 312 ? 22.623 -12.014 -17.728 1.00 96.81 312 LEU A O 1
ATOM 2568 N N . MET A 1 313 ? 20.951 -11.075 -16.568 1.00 95.88 313 MET A N 1
ATOM 2569 C CA . MET A 1 313 ? 20.064 -10.906 -17.719 1.00 95.88 313 MET A CA 1
ATOM 2570 C C . MET A 1 313 ? 20.473 -9.742 -18.627 1.00 95.88 313 MET A C 1
ATOM 2572 O O . MET A 1 313 ? 20.412 -9.888 -19.845 1.00 95.88 313 MET A O 1
ATOM 2576 N N . TYR A 1 314 ? 20.854 -8.592 -18.060 1.00 97.06 314 TYR A N 1
ATOM 2577 C CA . TYR A 1 314 ? 21.028 -7.355 -18.835 1.00 97.06 314 TYR A CA 1
ATOM 2578 C C . TYR A 1 314 ? 22.489 -6.949 -19.057 1.00 97.06 314 TYR A C 1
ATOM 2580 O O . TYR A 1 314 ? 22.800 -6.402 -20.115 1.00 97.06 314 TYR A O 1
ATOM 2588 N N . VAL A 1 315 ? 23.413 -7.231 -18.129 1.00 98.12 315 VAL A N 1
ATOM 2589 C CA . VAL A 1 315 ? 24.832 -6.852 -18.290 1.00 98.12 315 VAL A CA 1
ATOM 2590 C C . VAL A 1 315 ? 25.464 -7.477 -19.542 1.00 98.12 315 VAL A C 1
ATOM 2592 O O . VAL A 1 315 ? 26.148 -6.738 -20.252 1.00 98.12 315 VAL A O 1
ATOM 2595 N N . PRO A 1 316 ? 25.218 -8.757 -19.892 1.00 97.62 316 PRO A N 1
ATOM 2596 C CA . PRO A 1 316 ? 25.748 -9.329 -21.132 1.00 97.62 316 PRO A CA 1
ATOM 2597 C C . PRO A 1 316 ? 25.214 -8.670 -22.412 1.00 97.62 316 PRO A C 1
ATOM 2599 O O . PRO A 1 316 ? 25.896 -8.701 -23.429 1.00 97.62 316 PRO A O 1
ATOM 2602 N N . LEU A 1 317 ? 24.020 -8.065 -22.372 1.00 96.81 317 LEU A N 1
ATOM 2603 C CA . LEU A 1 317 ? 23.389 -7.457 -23.549 1.00 96.81 317 LEU A CA 1
ATOM 2604 C C . LEU A 1 317 ? 23.877 -6.034 -23.822 1.00 96.81 317 LEU A C 1
ATOM 2606 O O . LEU A 1 317 ? 24.002 -5.635 -24.975 1.00 96.81 317 LEU A O 1
ATOM 2610 N N . MET A 1 318 ? 24.123 -5.250 -22.768 1.00 96.69 318 MET A N 1
ATOM 2611 C CA . MET A 1 318 ? 24.396 -3.811 -22.904 1.00 96.69 318 MET A CA 1
ATOM 2612 C C . MET A 1 318 ? 25.695 -3.334 -22.256 1.00 96.69 318 MET A C 1
ATOM 2614 O O . MET A 1 318 ? 26.056 -2.164 -22.393 1.00 96.69 318 MET A O 1
ATOM 2618 N N . GLY A 1 319 ? 26.412 -4.218 -21.562 1.00 97.56 319 GLY A N 1
ATOM 2619 C CA . GLY A 1 319 ? 27.564 -3.867 -20.743 1.00 97.56 319 GLY A CA 1
ATOM 2620 C C . GLY A 1 319 ? 27.170 -3.169 -19.437 1.00 97.56 319 GLY A C 1
ATOM 2621 O O . GLY A 1 319 ? 26.087 -2.600 -19.288 1.00 97.56 319 GLY A O 1
ATOM 2622 N N . PHE A 1 320 ? 28.079 -3.190 -18.462 1.00 97.06 320 PHE A N 1
ATOM 2623 C CA . PHE A 1 320 ? 27.804 -2.715 -17.101 1.00 97.06 320 PHE A CA 1
ATOM 2624 C C . PHE A 1 320 ? 27.403 -1.232 -17.033 1.00 97.06 320 PHE A C 1
ATOM 2626 O O . PHE A 1 320 ? 26.479 -0.872 -16.307 1.00 97.06 320 PHE A O 1
ATOM 2633 N N . LYS A 1 321 ? 28.063 -0.365 -17.814 1.00 96.62 321 LYS A N 1
ATOM 2634 C CA . LYS A 1 321 ? 27.791 1.081 -17.818 1.00 96.62 321 LYS A CA 1
ATOM 2635 C C . LYS A 1 321 ? 26.359 1.392 -18.264 1.00 96.62 321 LYS A C 1
ATOM 2637 O O . LYS A 1 321 ? 25.649 2.105 -17.559 1.00 96.62 321 LYS A O 1
ATOM 2642 N N . ASN A 1 322 ? 25.928 0.846 -19.402 1.00 96.00 322 ASN A N 1
ATOM 2643 C CA . ASN A 1 322 ? 24.575 1.079 -19.914 1.00 96.00 322 ASN A CA 1
ATOM 2644 C C . ASN A 1 322 ? 23.527 0.414 -19.021 1.00 96.00 322 ASN A C 1
ATOM 2646 O O . ASN A 1 322 ? 22.482 1.010 -18.784 1.00 96.00 322 ASN A O 1
ATOM 2650 N N . PHE A 1 323 ? 23.836 -0.759 -18.457 1.00 97.62 323 PHE A N 1
ATOM 2651 C CA . PHE A 1 323 ? 22.975 -1.415 -17.475 1.00 97.62 323 PHE A CA 1
ATOM 2652 C C . PHE A 1 323 ? 22.733 -0.539 -16.247 1.00 97.62 323 PHE A C 1
ATOM 2654 O O . PHE A 1 323 ? 21.594 -0.415 -15.811 1.00 97.62 323 PHE A O 1
ATOM 2661 N N . MET A 1 324 ? 23.764 0.118 -15.712 1.00 96.06 324 MET A N 1
ATOM 2662 C CA . MET A 1 324 ? 23.581 1.019 -14.574 1.00 96.06 324 MET A CA 1
ATOM 2663 C C . MET A 1 324 ? 22.677 2.203 -14.923 1.00 96.06 324 MET A C 1
ATOM 2665 O O . MET A 1 324 ? 21.787 2.526 -14.140 1.00 96.06 324 MET A O 1
ATOM 2669 N N . VAL A 1 325 ? 22.833 2.804 -16.107 1.00 95.88 325 VAL A N 1
ATOM 2670 C CA . VAL A 1 325 ? 21.923 3.866 -16.571 1.00 95.88 325 VAL A CA 1
ATOM 2671 C C . VAL A 1 325 ? 20.492 3.338 -16.708 1.00 95.88 325 VAL A C 1
ATOM 2673 O O . VAL A 1 325 ? 19.568 3.936 -16.165 1.00 95.88 325 VAL A O 1
ATOM 2676 N N . TYR A 1 326 ? 20.317 2.194 -17.373 1.00 96.12 326 TYR A N 1
ATOM 2677 C CA . TYR A 1 326 ? 19.025 1.537 -17.586 1.00 96.12 326 TYR A CA 1
ATOM 2678 C C . TYR A 1 326 ? 18.315 1.242 -16.262 1.00 96.12 326 TYR A C 1
ATOM 2680 O O . TYR A 1 326 ? 17.159 1.613 -16.058 1.00 96.12 326 TYR A O 1
ATOM 2688 N N . TYR A 1 327 ? 19.030 0.595 -15.341 1.00 94.62 327 TYR A N 1
ATOM 2689 C CA . TYR A 1 327 ? 18.501 0.163 -14.059 1.00 94.62 327 TYR A CA 1
ATOM 2690 C C . TYR A 1 327 ? 18.114 1.361 -13.198 1.00 94.62 327 TYR A C 1
ATOM 2692 O O . TYR A 1 327 ? 16.976 1.435 -12.745 1.00 94.62 327 TYR A O 1
ATOM 2700 N N . TRP A 1 328 ? 19.010 2.332 -13.003 1.00 93.12 328 TRP A N 1
ATOM 2701 C CA . TRP A 1 328 ? 18.730 3.477 -12.133 1.00 93.12 328 TRP A CA 1
ATOM 2702 C C . TRP A 1 328 ? 17.670 4.420 -12.697 1.00 93.12 328 TRP A C 1
ATOM 2704 O O . TRP A 1 328 ? 16.860 4.931 -11.923 1.00 93.12 328 TRP A O 1
ATOM 2714 N N . LEU A 1 329 ? 17.609 4.598 -14.021 1.00 93.31 329 LEU A N 1
ATOM 2715 C CA . LEU A 1 329 ? 16.523 5.350 -14.644 1.00 93.31 329 LEU A CA 1
ATOM 2716 C C . LEU A 1 329 ? 15.179 4.640 -14.439 1.00 93.31 329 LEU A C 1
ATOM 2718 O O . LEU A 1 329 ? 14.214 5.273 -14.017 1.00 93.31 329 LEU A O 1
ATOM 2722 N N . SER A 1 330 ? 15.132 3.316 -14.619 1.00 94.75 330 SER A N 1
ATOM 2723 C CA . SER A 1 330 ? 13.937 2.528 -14.307 1.00 94.75 330 SER A CA 1
ATOM 2724 C C . SER A 1 330 ? 13.539 2.633 -12.829 1.00 94.75 330 SER A C 1
ATOM 2726 O O . SER A 1 330 ? 12.374 2.887 -12.529 1.00 94.75 330 SER A O 1
ATOM 2728 N N . ARG A 1 331 ? 14.493 2.529 -11.888 1.00 92.69 331 ARG A N 1
ATOM 2729 C CA . ARG A 1 331 ? 14.224 2.696 -10.445 1.00 92.69 331 ARG A CA 1
ATOM 2730 C C . ARG A 1 331 ? 13.656 4.080 -10.124 1.00 92.69 331 ARG A C 1
ATOM 2732 O O . ARG A 1 331 ? 12.770 4.180 -9.278 1.00 92.69 331 ARG A O 1
ATOM 2739 N N . TYR A 1 332 ? 14.159 5.131 -10.771 1.00 92.44 332 TYR A N 1
ATOM 2740 C CA . TYR A 1 332 ? 13.660 6.496 -10.601 1.00 92.44 332 TYR A CA 1
ATOM 2741 C C . TYR A 1 332 ? 12.218 6.640 -11.103 1.00 92.44 332 TYR A C 1
ATOM 2743 O O . TYR A 1 332 ? 11.363 7.159 -10.383 1.00 92.44 332 TYR A O 1
ATOM 2751 N N . LEU A 1 333 ? 11.926 6.137 -12.305 1.00 93.94 333 LEU A N 1
ATOM 2752 C CA . LEU A 1 333 ? 10.580 6.175 -12.882 1.00 93.94 333 LEU A CA 1
ATOM 2753 C C . LEU A 1 333 ? 9.584 5.334 -12.074 1.00 93.94 333 LEU A C 1
ATOM 2755 O O . LEU A 1 333 ? 8.476 5.792 -11.803 1.00 93.94 333 LEU A O 1
ATOM 2759 N N . GLU A 1 334 ? 9.999 4.149 -11.618 1.00 93.38 334 GLU A N 1
ATOM 2760 C CA . GLU A 1 334 ? 9.219 3.309 -10.705 1.00 93.38 334 GLU A CA 1
ATOM 2761 C C . GLU A 1 334 ? 8.891 4.047 -9.410 1.00 93.38 334 GLU A C 1
ATOM 2763 O O . GLU A 1 334 ? 7.730 4.096 -9.011 1.00 93.38 334 GLU A O 1
ATOM 2768 N N . SER A 1 335 ? 9.906 4.624 -8.762 1.00 91.75 335 SER A N 1
ATOM 2769 C CA . SER A 1 335 ? 9.743 5.378 -7.518 1.00 91.75 335 SER A CA 1
ATOM 2770 C C . SER A 1 335 ? 8.775 6.542 -7.707 1.00 91.75 335 SER A C 1
ATOM 2772 O O . SER A 1 335 ? 7.875 6.736 -6.895 1.00 91.75 335 SER A O 1
ATOM 2774 N N . THR A 1 336 ? 8.893 7.258 -8.828 1.00 90.88 336 THR A N 1
ATOM 2775 C CA . THR A 1 336 ? 8.005 8.372 -9.173 1.00 90.88 336 THR A CA 1
ATOM 2776 C C . THR A 1 336 ? 6.565 7.880 -9.294 1.00 90.88 336 THR A C 1
ATOM 2778 O O . THR A 1 336 ? 5.701 8.325 -8.549 1.00 90.88 336 THR A O 1
ATOM 2781 N N . TRP A 1 337 ? 6.290 6.900 -10.152 1.00 94.62 337 TRP A N 1
ATOM 2782 C CA . TRP A 1 337 ? 4.934 6.371 -10.313 1.00 94.62 337 TRP A CA 1
ATOM 2783 C C . TRP A 1 337 ? 4.369 5.848 -8.980 1.00 94.62 337 TRP A C 1
ATOM 2785 O O . TRP A 1 337 ? 3.244 6.185 -8.612 1.00 94.62 337 TRP A O 1
ATOM 2795 N N . PHE A 1 338 ? 5.162 5.093 -8.213 1.00 92.69 338 PHE A N 1
ATOM 2796 C CA . PHE A 1 338 ? 4.758 4.559 -6.913 1.00 92.69 338 PHE A CA 1
ATOM 2797 C C . PHE A 1 338 ? 4.366 5.654 -5.911 1.00 92.69 338 PHE A C 1
ATOM 2799 O O . PHE A 1 338 ? 3.300 5.560 -5.304 1.00 92.69 338 PHE A O 1
ATOM 2806 N N . ILE A 1 339 ? 5.195 6.689 -5.737 1.00 90.19 339 ILE A N 1
ATOM 2807 C CA . ILE A 1 339 ? 4.926 7.783 -4.790 1.00 90.19 339 ILE A CA 1
ATOM 2808 C C . ILE A 1 339 ? 3.639 8.497 -5.183 1.00 90.19 339 ILE A C 1
ATOM 2810 O O . ILE A 1 339 ? 2.741 8.645 -4.364 1.00 90.19 339 ILE A O 1
ATOM 2814 N N . TRP A 1 340 ? 3.511 8.905 -6.442 1.00 91.06 340 TRP A N 1
ATOM 2815 C CA . TRP A 1 340 ? 2.350 9.682 -6.862 1.00 91.06 340 TRP A CA 1
ATOM 2816 C C . TRP A 1 340 ? 1.052 8.883 -6.718 1.00 91.06 340 TRP A C 1
ATOM 2818 O O . TRP A 1 340 ? 0.077 9.415 -6.199 1.00 91.06 340 TRP A O 1
ATOM 2828 N N . VAL A 1 341 ? 1.050 7.594 -7.070 1.00 95.06 341 VAL A N 1
ATOM 2829 C CA . VAL A 1 341 ? -0.136 6.738 -6.904 1.00 95.06 341 VAL A CA 1
ATOM 2830 C C . VAL A 1 341 ? -0.454 6.457 -5.437 1.00 95.06 341 VAL A C 1
ATOM 2832 O O . VAL A 1 341 ? -1.608 6.553 -5.051 1.00 95.06 341 VAL A O 1
ATOM 2835 N N . THR A 1 342 ? 0.529 6.103 -4.607 1.00 91.25 342 THR A N 1
ATOM 2836 C CA . THR A 1 342 ? 0.240 5.724 -3.210 1.00 91.25 342 THR A CA 1
ATOM 2837 C C . THR A 1 342 ? -0.081 6.918 -2.322 1.00 91.25 342 THR A C 1
ATOM 2839 O O . THR A 1 342 ? -0.815 6.775 -1.350 1.00 91.25 342 THR A O 1
ATOM 2842 N N . GLN A 1 343 ? 0.451 8.098 -2.642 1.00 91.00 343 GLN A N 1
ATOM 2843 C CA . GLN A 1 343 ? 0.311 9.273 -1.789 1.00 91.00 343 GLN A CA 1
ATOM 2844 C C . GLN A 1 343 ? -0.887 10.160 -2.148 1.00 91.00 343 GLN A C 1
ATOM 2846 O O . GLN A 1 343 ? -1.364 10.894 -1.283 1.00 91.00 343 GLN A O 1
ATOM 2851 N N . MET A 1 344 ? -1.424 10.084 -3.373 1.00 92.94 344 MET A N 1
ATOM 2852 C CA . MET A 1 344 ? -2.539 10.942 -3.818 1.00 92.94 344 MET A CA 1
ATOM 2853 C C . MET A 1 344 ? -3.828 10.765 -3.007 1.00 92.94 344 MET A C 1
ATOM 2855 O O . MET A 1 344 ? -4.680 11.657 -2.995 1.00 92.94 344 MET A O 1
ATOM 2859 N N . ASN A 1 345 ? -3.967 9.613 -2.350 1.00 94.94 345 ASN A N 1
ATOM 2860 C CA . ASN A 1 345 ? -5.141 9.256 -1.570 1.00 94.94 345 ASN A CA 1
ATOM 2861 C C . ASN A 1 345 ? -5.011 9.601 -0.079 1.00 94.94 345 ASN A C 1
ATOM 2863 O O . ASN A 1 345 ? -6.041 9.693 0.581 1.00 94.94 345 ASN A O 1
ATOM 2867 N N . HIS A 1 346 ? -3.784 9.805 0.423 1.00 94.69 346 HIS A N 1
ATOM 2868 C CA . HIS A 1 346 ? -3.471 9.961 1.853 1.00 94.69 346 HIS A CA 1
ATOM 2869 C C . HIS A 1 346 ? -2.907 11.329 2.207 1.00 94.69 346 HIS A C 1
ATOM 2871 O O . HIS A 1 346 ? -3.416 11.974 3.116 1.00 94.69 346 HIS A O 1
ATOM 2877 N N . ILE A 1 347 ? -1.880 11.801 1.488 1.00 90.12 347 ILE A N 1
ATOM 2878 C CA . ILE A 1 347 ? -1.242 13.092 1.795 1.00 90.12 347 ILE A CA 1
ATOM 2879 C C . ILE A 1 347 ? -2.266 14.236 1.759 1.00 90.12 347 ILE A C 1
ATOM 2881 O O . ILE A 1 347 ? -2.252 15.031 2.692 1.00 90.12 347 ILE A O 1
ATOM 2885 N N . PRO A 1 348 ? -3.177 14.316 0.760 1.00 90.69 348 PRO A N 1
ATOM 2886 C CA . PRO A 1 348 ? -4.244 15.321 0.711 1.00 90.69 348 PRO A CA 1
ATOM 2887 C C . PRO A 1 348 ? -5.262 15.301 1.858 1.00 90.69 348 PRO A C 1
ATOM 2889 O O . PRO A 1 348 ? -6.130 16.171 1.898 1.00 90.69 348 PRO A O 1
ATOM 2892 N N . MET A 1 349 ? -5.218 14.287 2.718 1.00 93.50 349 MET A N 1
ATOM 2893 C CA . MET A 1 349 ? -6.211 14.029 3.753 1.00 93.50 349 MET A CA 1
ATOM 2894 C C . MET A 1 349 ? -5.712 14.474 5.128 1.00 93.50 349 MET A C 1
ATOM 2896 O O . MET A 1 349 ? -4.572 14.910 5.283 1.00 93.50 349 MET A O 1
ATOM 2900 N N . ASP A 1 350 ? -6.575 14.380 6.138 1.00 91.88 350 ASP A N 1
ATOM 2901 C CA . ASP A 1 350 ? -6.238 14.851 7.478 1.00 91.88 350 ASP A CA 1
ATOM 2902 C C . ASP A 1 350 ? -5.132 13.984 8.089 1.00 91.88 350 ASP A C 1
ATOM 2904 O O . ASP A 1 350 ? -5.239 12.757 8.126 1.00 91.88 350 ASP A O 1
ATOM 2908 N N . ILE A 1 351 ? -4.065 14.637 8.561 1.00 93.88 351 ILE A N 1
ATOM 2909 C CA . ILE A 1 351 ? -2.918 14.018 9.235 1.00 93.88 351 ILE A CA 1
ATOM 2910 C C . ILE A 1 351 ? -2.786 14.634 10.626 1.00 93.88 351 ILE A C 1
ATOM 2912 O O . ILE A 1 351 ? -2.545 15.837 10.758 1.00 93.88 351 ILE A O 1
ATOM 2916 N N . ASP A 1 352 ? -2.906 13.809 11.666 1.00 93.94 352 ASP A N 1
ATOM 2917 C CA . ASP A 1 352 ? -2.880 14.280 13.052 1.00 93.94 352 ASP A CA 1
ATOM 2918 C C . ASP A 1 352 ? -2.371 13.211 14.039 1.00 93.94 352 ASP A C 1
ATOM 2920 O O . ASP A 1 352 ? -1.985 12.100 13.670 1.00 93.94 352 ASP A O 1
ATOM 2924 N N . TYR A 1 353 ? -2.312 13.552 15.323 1.00 94.62 353 TYR A N 1
ATOM 2925 C CA . TYR A 1 353 ? -2.094 12.593 16.403 1.00 94.62 353 TYR A CA 1
ATOM 2926 C C . TYR A 1 353 ? -3.360 11.768 16.685 1.00 94.62 353 TYR A C 1
ATOM 2928 O O . TYR A 1 353 ? -4.473 12.196 16.392 1.00 94.62 353 TYR A O 1
ATOM 2936 N N . ASP A 1 354 ? -3.200 10.581 17.284 1.00 93.19 354 ASP A N 1
ATOM 2937 C CA . ASP A 1 354 ? -4.336 9.695 17.576 1.00 93.19 354 ASP A CA 1
ATOM 2938 C C . ASP A 1 354 ? -5.317 10.342 18.560 1.00 93.19 354 ASP A C 1
ATOM 2940 O O . ASP A 1 354 ? -4.996 10.526 19.735 1.00 93.19 354 ASP A O 1
ATOM 2944 N N . LYS A 1 355 ? -6.532 10.615 18.081 1.00 91.94 355 LYS A N 1
ATOM 2945 C CA . LYS A 1 355 ? -7.656 11.139 18.869 1.00 91.94 355 LYS A CA 1
ATOM 2946 C C . LYS A 1 355 ? -8.534 10.040 19.476 1.00 91.94 355 LYS A C 1
ATOM 2948 O O . LYS A 1 355 ? -9.549 10.346 20.092 1.00 91.94 355 LYS A O 1
ATOM 2953 N N . ASN A 1 356 ? -8.153 8.766 19.316 1.00 92.00 356 ASN A N 1
ATOM 2954 C CA . ASN A 1 356 ? -8.967 7.609 19.705 1.00 92.00 356 ASN A CA 1
ATOM 2955 C C . ASN A 1 356 ? -10.365 7.623 19.052 1.00 92.00 356 ASN A C 1
ATOM 2957 O O . ASN A 1 356 ? -11.369 7.265 19.670 1.00 92.00 356 ASN A O 1
ATOM 2961 N N . GLU A 1 357 ? -10.430 8.060 17.795 1.00 91.94 357 GLU A N 1
ATOM 2962 C CA . GLU A 1 357 ? -11.638 7.941 16.981 1.00 91.94 357 GLU A CA 1
ATOM 2963 C C . GLU A 1 357 ? -11.941 6.469 16.674 1.00 91.94 357 GLU A C 1
ATOM 2965 O O . GLU A 1 357 ? -11.074 5.588 16.761 1.00 91.94 357 GLU A O 1
ATOM 2970 N N . ASP A 1 358 ? -13.194 6.192 16.313 1.00 93.44 358 ASP A N 1
ATOM 2971 C CA . ASP A 1 358 ? -13.567 4.866 15.849 1.00 93.44 358 ASP A CA 1
ATOM 2972 C C . ASP A 1 358 ? -12.823 4.494 14.554 1.00 93.44 358 ASP A C 1
ATOM 2974 O O . ASP A 1 358 ? -12.362 5.348 13.788 1.00 93.44 358 ASP A O 1
ATOM 2978 N N . TRP A 1 359 ? -12.662 3.187 14.332 1.00 95.06 359 TRP A N 1
ATOM 2979 C CA . TRP A 1 359 ? -11.824 2.686 13.246 1.00 95.06 359 TRP A CA 1
ATOM 2980 C C . TRP A 1 359 ? -12.336 3.117 11.869 1.00 95.06 359 TRP A C 1
ATOM 2982 O O . TRP A 1 359 ? -11.527 3.482 11.020 1.00 95.06 359 TRP A O 1
ATOM 2992 N N . VAL A 1 360 ? -13.658 3.124 11.667 1.00 96.44 360 VAL A N 1
ATOM 2993 C CA . VAL A 1 360 ? -14.288 3.457 10.382 1.00 96.44 360 VAL A CA 1
ATOM 2994 C C . VAL A 1 360 ? -14.090 4.936 10.065 1.00 96.44 360 VAL A C 1
ATOM 2996 O O . VAL A 1 360 ? -13.603 5.251 8.981 1.00 96.44 360 VAL A O 1
ATOM 2999 N N . SER A 1 361 ? -14.365 5.828 11.022 1.00 95.62 361 SER A N 1
ATOM 3000 C CA . SER A 1 361 ? -14.088 7.265 10.886 1.00 95.62 361 SER A CA 1
ATOM 3001 C C . SER A 1 361 ? -12.612 7.520 10.578 1.00 95.62 361 SER A C 1
ATOM 3003 O O . SER A 1 361 ? -12.302 8.261 9.650 1.00 95.62 361 SER A O 1
ATOM 3005 N N . THR A 1 362 ? -11.696 6.828 11.271 1.00 94.81 362 THR A N 1
ATOM 3006 C CA . THR A 1 362 ? -10.249 6.957 11.021 1.00 94.81 362 THR A CA 1
ATOM 3007 C C . THR A 1 362 ? -9.887 6.588 9.576 1.00 94.81 362 THR A C 1
ATOM 3009 O O . THR A 1 362 ? -9.137 7.315 8.932 1.00 94.81 362 THR A O 1
ATOM 3012 N N . GLN A 1 363 ? -10.416 5.477 9.043 1.00 97.06 363 GLN A N 1
ATOM 3013 C CA . GLN A 1 363 ? -10.142 5.080 7.655 1.00 97.06 363 GLN A CA 1
ATOM 3014 C C . GLN A 1 363 ? -10.728 6.082 6.647 1.00 97.06 363 GLN A C 1
ATOM 3016 O O . GLN A 1 363 ? -10.058 6.433 5.678 1.00 97.06 363 GLN A O 1
ATOM 3021 N N . LEU A 1 364 ? -11.957 6.558 6.878 1.00 96.62 364 LEU A N 1
ATOM 3022 C CA . LEU A 1 364 ? -12.650 7.501 5.991 1.00 96.62 364 LEU A CA 1
ATOM 3023 C C . LEU A 1 364 ? -11.980 8.880 5.961 1.00 96.62 364 LEU A C 1
ATOM 3025 O O . LEU A 1 364 ? -11.843 9.468 4.895 1.00 96.62 364 LEU A O 1
ATOM 3029 N N . HIS A 1 365 ? -11.536 9.395 7.109 1.00 95.06 365 HIS A N 1
ATOM 3030 C CA . HIS A 1 365 ? -10.884 10.706 7.191 1.00 95.06 365 HIS A CA 1
ATOM 3031 C C . HIS A 1 365 ? -9.464 10.697 6.617 1.00 95.06 365 HIS A C 1
ATOM 3033 O O . HIS A 1 365 ? -9.012 11.714 6.098 1.00 95.06 365 HIS A O 1
ATOM 3039 N N . ALA A 1 366 ? -8.769 9.559 6.690 1.00 96.00 366 ALA A N 1
ATOM 3040 C CA . ALA A 1 366 ? -7.403 9.420 6.197 1.00 96.00 366 ALA A CA 1
ATOM 3041 C C . ALA A 1 366 ? -7.314 9.139 4.689 1.00 96.00 366 ALA A C 1
ATOM 3043 O O . ALA A 1 366 ? -6.228 9.235 4.127 1.00 96.00 366 ALA A O 1
ATOM 3044 N N . THR A 1 367 ? -8.421 8.785 4.025 1.00 97.12 367 THR A N 1
ATOM 3045 C CA . THR A 1 367 ? -8.398 8.322 2.630 1.00 97.12 367 THR A CA 1
ATOM 3046 C C . THR A 1 367 ? -9.373 9.072 1.730 1.00 97.12 367 THR A C 1
ATOM 3048 O O . THR A 1 367 ? -10.453 9.487 2.134 1.00 97.12 367 THR A O 1
ATOM 3051 N N . CYS A 1 368 ? -9.009 9.218 0.460 1.00 97.50 368 CYS A N 1
ATOM 3052 C CA . CYS A 1 368 ? -9.925 9.624 -0.605 1.00 97.50 368 CYS A CA 1
ATOM 3053 C C . CYS A 1 368 ? -9.747 8.742 -1.837 1.00 97.50 368 CYS A C 1
ATOM 3055 O O . CYS A 1 368 ? -8.735 8.063 -1.976 1.00 97.50 368 CYS A O 1
ATOM 3057 N N . ASN A 1 369 ? -10.707 8.776 -2.755 1.00 98.25 369 ASN A N 1
ATOM 3058 C CA . ASN A 1 369 ? -10.687 8.010 -3.997 1.00 98.25 369 ASN A CA 1
ATOM 3059 C C . ASN A 1 369 ? -10.311 8.854 -5.217 1.00 98.25 369 ASN A C 1
ATOM 3061 O O . ASN A 1 369 ? -10.391 10.084 -5.222 1.00 98.25 369 ASN A O 1
ATOM 3065 N N . VAL A 1 370 ? -9.965 8.154 -6.294 1.00 97.56 370 VAL A N 1
ATOM 3066 C CA . VAL A 1 370 ? -9.876 8.693 -7.649 1.00 97.56 370 VAL A CA 1
ATOM 3067 C C . VAL A 1 370 ? -10.960 8.057 -8.519 1.00 97.56 370 VAL A C 1
ATOM 3069 O O . VAL A 1 370 ? -11.281 6.880 -8.363 1.00 97.56 370 VAL A O 1
ATOM 3072 N N . ASN A 1 371 ? -11.526 8.830 -9.447 1.00 96.88 371 ASN A N 1
ATOM 3073 C CA . ASN A 1 371 ? -12.590 8.374 -10.342 1.00 96.88 371 ASN A CA 1
ATOM 3074 C C . ASN A 1 371 ? -12.227 7.057 -11.043 1.00 96.88 371 ASN A C 1
ATOM 3076 O O . ASN A 1 371 ? -11.105 6.881 -11.526 1.00 96.88 371 ASN A O 1
ATOM 3080 N N . GLN A 1 372 ? -13.199 6.157 -11.159 1.00 96.75 372 GLN A N 1
ATOM 3081 C CA . GLN A 1 372 ? -13.015 4.903 -11.876 1.00 96.75 372 GLN A CA 1
ATOM 3082 C C . GLN A 1 372 ? -12.843 5.142 -13.379 1.00 96.75 372 GLN A C 1
ATOM 3084 O O . GLN A 1 372 ? -13.599 5.885 -14.003 1.00 96.75 372 GLN A O 1
ATOM 3089 N N . SER A 1 373 ? -11.868 4.462 -13.972 1.00 96.44 373 SER A N 1
ATOM 3090 C CA . SER A 1 373 ? -11.776 4.247 -15.415 1.00 96.44 373 SER A CA 1
ATOM 3091 C C . SER A 1 373 ? -10.891 3.034 -15.674 1.00 96.44 373 SER A C 1
ATOM 3093 O O . SER A 1 373 ? -10.056 2.699 -14.838 1.00 96.44 373 SER A O 1
ATOM 3095 N N . VAL A 1 374 ? -11.007 2.410 -16.850 1.00 95.69 374 VAL A N 1
ATOM 3096 C CA . VAL A 1 374 ? -10.131 1.285 -17.231 1.00 95.69 374 VAL A CA 1
ATOM 3097 C C . VAL A 1 374 ? -8.652 1.666 -17.100 1.00 95.69 374 VAL A C 1
ATOM 3099 O O . VAL A 1 374 ? -7.845 0.874 -16.614 1.00 95.69 374 VAL A O 1
ATOM 3102 N N . PHE A 1 375 ? -8.308 2.900 -17.483 1.00 96.81 375 PHE A N 1
ATOM 3103 C CA . PHE A 1 375 ? -6.957 3.420 -17.324 1.00 96.81 375 PHE A CA 1
ATOM 3104 C C . PHE A 1 375 ? -6.569 3.548 -15.850 1.00 96.81 375 PHE A C 1
ATOM 3106 O O . PHE A 1 375 ? -5.549 2.990 -15.467 1.00 96.81 375 PHE A O 1
ATOM 3113 N N . ASN A 1 376 ? -7.365 4.222 -15.012 1.00 97.31 376 ASN A N 1
ATOM 3114 C CA . ASN A 1 376 ? -7.024 4.419 -13.597 1.00 97.31 376 ASN A CA 1
ATOM 3115 C C . ASN A 1 376 ? -6.921 3.086 -12.846 1.00 97.31 376 ASN A C 1
ATOM 3117 O O . ASN A 1 376 ? -5.983 2.894 -12.072 1.00 97.31 376 ASN A O 1
ATOM 3121 N N . ASP A 1 377 ? -7.823 2.148 -13.129 1.00 97.12 377 ASP A N 1
ATOM 3122 C CA . ASP A 1 377 ? -7.854 0.822 -12.514 1.00 97.12 377 ASP A CA 1
ATOM 3123 C C . ASP A 1 377 ? -6.567 0.029 -12.844 1.00 97.12 377 ASP A C 1
ATOM 3125 O O . ASP A 1 377 ? -5.994 -0.636 -11.974 1.00 97.12 377 ASP A O 1
ATOM 3129 N N . TRP A 1 378 ? -6.055 0.126 -14.079 1.00 96.75 378 TRP A N 1
ATOM 3130 C CA . TRP A 1 378 ? -4.775 -0.480 -14.476 1.00 96.75 378 TRP A CA 1
ATOM 3131 C C . TRP A 1 378 ? -3.565 0.302 -13.948 1.00 96.75 378 TRP A C 1
ATOM 3133 O O . TRP A 1 378 ? -2.662 -0.273 -13.337 1.00 96.75 378 TRP A O 1
ATOM 3143 N N . PHE A 1 379 ? -3.555 1.617 -14.154 1.00 97.25 379 PHE A N 1
ATOM 3144 C CA . PHE A 1 379 ? -2.446 2.519 -13.858 1.00 97.25 379 PHE A CA 1
ATOM 3145 C C . PHE A 1 379 ? -2.095 2.531 -12.365 1.00 97.25 379 PHE A C 1
ATOM 3147 O O . PHE A 1 379 ? -0.921 2.482 -11.989 1.00 97.25 379 PHE A O 1
ATOM 3154 N N . THR A 1 380 ? -3.120 2.545 -11.513 1.00 97.31 380 THR A N 1
ATOM 3155 C CA . THR A 1 380 ? -2.978 2.597 -10.051 1.00 97.31 380 THR A CA 1
ATOM 3156 C C . THR A 1 380 ? -3.007 1.219 -9.392 1.00 97.31 380 THR A C 1
ATOM 3158 O O . THR A 1 380 ? -2.853 1.119 -8.180 1.00 97.31 380 THR A O 1
ATOM 3161 N N . GLY A 1 381 ? -3.263 0.148 -10.153 1.00 96.69 381 GLY A N 1
ATOM 3162 C CA . GLY A 1 381 ? -3.510 -1.170 -9.568 1.00 96.69 381 GLY A CA 1
ATOM 3163 C C . GLY A 1 381 ? -4.773 -1.216 -8.702 1.00 96.69 381 GLY A C 1
ATOM 3164 O O . GLY A 1 381 ? -4.806 -1.957 -7.726 1.00 96.69 381 GLY A O 1
ATOM 3165 N N . HIS A 1 382 ? -5.796 -0.439 -9.070 1.00 97.31 382 HIS A N 1
ATOM 3166 C CA . HIS A 1 382 ? -7.052 -0.212 -8.343 1.00 97.31 382 HIS A CA 1
ATOM 3167 C C . HIS A 1 382 ? -6.930 0.583 -7.028 1.00 97.31 382 HIS A C 1
ATOM 3169 O O . HIS A 1 382 ? -7.914 0.700 -6.297 1.00 97.31 382 HIS A O 1
ATOM 3175 N N . LEU A 1 383 ? -5.768 1.177 -6.728 1.00 96.94 383 LEU A N 1
ATOM 3176 C CA . LEU A 1 383 ? -5.615 2.093 -5.586 1.00 96.94 383 LEU A CA 1
ATOM 3177 C C . LEU A 1 383 ? -6.383 3.415 -5.771 1.00 96.94 383 LEU A C 1
ATOM 3179 O O . LEU A 1 383 ? -6.505 4.208 -4.844 1.00 96.94 383 LEU A O 1
ATOM 3183 N N . ASN A 1 384 ? -7.006 3.637 -6.933 1.00 97.69 384 ASN A N 1
ATOM 3184 C CA . ASN A 1 384 ? -8.050 4.649 -7.075 1.00 97.69 384 ASN A CA 1
ATOM 3185 C C . ASN A 1 384 ? -9.271 4.408 -6.156 1.00 97.69 384 ASN A C 1
ATOM 3187 O O . ASN A 1 384 ? -10.014 5.354 -5.910 1.00 97.69 384 ASN A O 1
ATOM 3191 N N . PHE A 1 385 ? -9.438 3.207 -5.592 1.00 98.31 385 PHE A N 1
ATOM 3192 C CA . PHE A 1 385 ? -10.443 2.869 -4.574 1.00 98.31 385 PHE A CA 1
ATOM 3193 C C . PHE A 1 385 ? -9.835 2.737 -3.165 1.00 98.31 385 PHE A C 1
ATOM 3195 O O . PHE A 1 385 ? -9.988 1.711 -2.496 1.00 98.31 385 PHE A O 1
ATOM 3202 N N . GLN A 1 386 ? -9.096 3.752 -2.713 1.00 97.94 386 GLN A N 1
ATOM 3203 C CA . GLN A 1 386 ? -8.408 3.724 -1.423 1.00 97.94 386 GLN A CA 1
ATOM 3204 C C . GLN A 1 386 ? -9.361 3.614 -0.222 1.00 97.94 386 GLN A C 1
ATOM 3206 O O . GLN A 1 386 ? -9.037 2.916 0.738 1.00 97.94 386 GLN A O 1
ATOM 3211 N N . ILE A 1 387 ? -10.537 4.244 -0.277 1.00 98.44 387 ILE A N 1
ATOM 3212 C CA . ILE A 1 387 ? -11.538 4.182 0.795 1.00 98.44 387 ILE A CA 1
ATOM 3213 C C . ILE A 1 387 ? -11.981 2.728 1.012 1.00 98.44 387 ILE A C 1
ATOM 3215 O O . ILE A 1 387 ? -11.875 2.184 2.113 1.00 98.44 387 ILE A O 1
ATOM 3219 N N . GLU A 1 388 ? -12.443 2.057 -0.045 1.00 98.38 388 GLU A N 1
ATOM 3220 C CA . GLU A 1 388 ? -12.911 0.670 0.029 1.00 98.38 388 GLU A CA 1
ATOM 3221 C C . GLU A 1 388 ? -11.765 -0.281 0.365 1.00 98.38 388 GLU A C 1
ATOM 3223 O O . GLU A 1 388 ? -11.956 -1.243 1.112 1.00 98.38 388 GLU A O 1
ATOM 3228 N N . HIS A 1 389 ? -10.569 0.004 -0.151 1.00 98.12 389 HIS A N 1
ATOM 3229 C CA . HIS A 1 389 ? -9.361 -0.732 0.177 1.00 98.12 389 HIS A CA 1
ATOM 3230 C C . HIS A 1 389 ? -9.050 -0.683 1.683 1.00 98.12 389 HIS A C 1
ATOM 3232 O O . HIS A 1 389 ? -8.769 -1.722 2.270 1.00 98.12 389 HIS A O 1
ATOM 3238 N N . HIS A 1 390 ? -9.155 0.474 2.337 1.00 98.06 390 HIS A N 1
ATOM 3239 C CA . HIS A 1 390 ? -8.899 0.599 3.777 1.00 98.06 390 HIS A CA 1
ATOM 3240 C C . HIS A 1 390 ? -10.015 0.019 4.652 1.00 98.06 390 HIS A C 1
ATOM 3242 O O . HIS A 1 390 ? -9.741 -0.592 5.685 1.00 98.06 390 HIS A O 1
ATOM 3248 N N . LEU A 1 391 ? -11.276 0.150 4.233 1.00 98.12 391 LEU A N 1
ATOM 3249 C CA . LEU A 1 391 ? -12.411 -0.435 4.953 1.00 98.12 391 LEU A CA 1
ATOM 3250 C C . LEU A 1 391 ? -12.465 -1.967 4.820 1.00 98.12 391 LEU A C 1
ATOM 3252 O O . LEU A 1 391 ? -12.884 -2.670 5.745 1.00 98.12 391 LEU A O 1
ATOM 3256 N N . PHE A 1 392 ? -12.020 -2.503 3.681 1.00 97.50 392 PHE A N 1
ATOM 3257 C CA . PHE A 1 392 ? -12.041 -3.931 3.372 1.00 97.50 392 PHE A CA 1
ATOM 3258 C C . PHE A 1 392 ? -10.702 -4.396 2.771 1.00 97.50 392 PHE A C 1
ATOM 3260 O O . PHE A 1 392 ? -10.672 -4.871 1.633 1.00 97.50 392 PHE A O 1
ATOM 3267 N N . PRO A 1 393 ? -9.589 -4.365 3.528 1.00 95.69 393 PRO A N 1
ATOM 3268 C CA . PRO A 1 393 ? -8.246 -4.615 2.985 1.00 95.69 393 PRO A CA 1
ATOM 3269 C C . PRO A 1 393 ? -8.101 -5.993 2.347 1.00 95.69 393 PRO A C 1
ATOM 3271 O O . PRO A 1 393 ? -7.374 -6.169 1.378 1.00 95.69 393 PRO A O 1
ATOM 3274 N N . THR A 1 394 ? -8.846 -6.977 2.843 1.00 95.31 394 THR A N 1
ATOM 3275 C CA . THR A 1 394 ? -8.831 -8.352 2.334 1.00 95.31 394 THR A CA 1
ATOM 3276 C C . THR A 1 394 ? -9.698 -8.575 1.090 1.00 95.31 394 THR A C 1
ATOM 3278 O O . THR A 1 394 ? -9.706 -9.680 0.542 1.00 95.31 394 THR A O 1
ATOM 3281 N N . MET A 1 395 ? -10.440 -7.562 0.639 1.00 97.19 395 MET A N 1
ATOM 3282 C CA . MET A 1 395 ? -11.292 -7.657 -0.539 1.00 97.19 395 MET A CA 1
ATOM 3283 C C . MET A 1 395 ? -10.445 -7.703 -1.819 1.00 97.19 395 MET A C 1
ATOM 3285 O O . MET A 1 395 ? -9.566 -6.862 -2.009 1.00 97.19 395 MET A O 1
ATOM 3289 N N . PRO A 1 396 ? -10.709 -8.657 -2.727 1.00 97.50 396 PRO A N 1
ATOM 3290 C CA . PRO A 1 396 ? -10.073 -8.700 -4.036 1.00 97.50 396 PRO A CA 1
ATOM 3291 C C . PRO A 1 396 ? -10.381 -7.446 -4.863 1.00 97.50 396 PRO A C 1
ATOM 3293 O O . PRO A 1 396 ? -11.549 -7.105 -5.064 1.00 97.50 396 PRO A O 1
ATOM 3296 N N . ARG A 1 397 ? -9.346 -6.815 -5.426 1.00 97.00 397 ARG A N 1
ATOM 3297 C CA . ARG A 1 397 ? -9.464 -5.485 -6.040 1.00 97.00 397 ARG A CA 1
ATOM 3298 C C . ARG A 1 397 ? -10.482 -5.340 -7.177 1.00 97.00 397 ARG A C 1
ATOM 3300 O O . ARG A 1 397 ? -11.074 -4.281 -7.341 1.00 97.00 397 ARG A O 1
ATOM 3307 N N . HIS A 1 398 ? -10.780 -6.417 -7.908 1.00 96.94 398 HIS A N 1
ATOM 3308 C CA . HIS A 1 398 ? -11.797 -6.417 -8.973 1.00 96.94 398 HIS A CA 1
ATOM 3309 C C . HIS A 1 398 ? -13.241 -6.199 -8.472 1.00 96.94 398 HIS A C 1
ATOM 3311 O O . HIS A 1 398 ? -14.162 -6.105 -9.287 1.00 96.94 398 HIS A O 1
ATOM 3317 N N . ASN A 1 399 ? -13.459 -6.157 -7.151 1.00 98.00 399 ASN A N 1
ATOM 3318 C CA . ASN A 1 399 ? -14.758 -5.898 -6.535 1.00 98.00 399 ASN A CA 1
ATOM 3319 C C . ASN A 1 399 ? -14.882 -4.504 -5.901 1.00 98.00 399 ASN A C 1
ATOM 3321 O O . ASN A 1 399 ? -15.993 -4.156 -5.506 1.00 98.00 399 ASN A O 1
ATOM 3325 N N . TYR A 1 400 ? -13.818 -3.691 -5.836 1.00 98.19 400 TYR A N 1
ATOM 3326 C CA . TYR A 1 400 ? -13.881 -2.378 -5.176 1.00 98.19 400 TYR A CA 1
ATOM 3327 C C . TYR A 1 400 ? -14.954 -1.464 -5.775 1.00 98.19 400 TYR A C 1
ATOM 3329 O O . TYR A 1 400 ? -15.798 -0.949 -5.046 1.00 98.19 400 TYR A O 1
ATOM 3337 N N . TRP A 1 401 ? -15.021 -1.373 -7.105 1.00 97.19 401 TRP A N 1
ATOM 3338 C CA . TRP A 1 401 ? -16.034 -0.573 -7.802 1.00 97.19 401 TRP A CA 1
ATOM 3339 C C . TRP A 1 401 ? -17.481 -1.003 -7.510 1.00 97.19 401 TRP A C 1
ATOM 3341 O O . TRP A 1 401 ? -18.395 -0.190 -7.602 1.00 97.19 401 TRP A O 1
ATOM 3351 N N . LYS A 1 402 ? -17.704 -2.269 -7.125 1.00 97.81 402 LYS A N 1
ATOM 3352 C CA . LYS A 1 402 ? -19.031 -2.783 -6.749 1.00 97.81 402 LYS A CA 1
ATOM 3353 C C . LYS A 1 402 ? -19.430 -2.367 -5.335 1.00 97.81 402 LYS A C 1
ATOM 3355 O O . LYS A 1 402 ? -20.616 -2.233 -5.056 1.00 97.81 402 LYS A O 1
ATOM 3360 N N . VAL A 1 403 ? -18.452 -2.197 -4.442 1.00 98.06 403 VAL A N 1
ATOM 3361 C CA . VAL A 1 403 ? -18.668 -1.779 -3.048 1.00 98.06 403 VAL A CA 1
ATOM 3362 C C . VAL A 1 403 ? -18.697 -0.267 -2.891 1.00 98.06 403 VAL A C 1
ATOM 3364 O O . VAL A 1 403 ? -19.431 0.223 -2.037 1.00 98.06 403 VAL A O 1
ATOM 3367 N N . ALA A 1 404 ? -17.978 0.470 -3.735 1.00 98.38 404 ALA A N 1
ATOM 3368 C CA . ALA A 1 404 ? -17.935 1.928 -3.712 1.00 98.38 404 ALA A CA 1
ATOM 3369 C C . ALA A 1 404 ? -19.308 2.622 -3.576 1.00 98.38 404 ALA A C 1
ATOM 3371 O O . ALA A 1 404 ? -19.453 3.451 -2.677 1.00 98.38 404 ALA A O 1
ATOM 3372 N N . PRO A 1 405 ? -20.360 2.279 -4.354 1.00 98.31 405 PRO A N 1
ATOM 3373 C CA . PRO A 1 405 ? -21.673 2.909 -4.180 1.00 98.31 405 PRO A CA 1
ATOM 3374 C C . PRO A 1 405 ? -22.327 2.604 -2.823 1.00 98.31 405 PRO A C 1
ATOM 3376 O O . PRO A 1 405 ? -23.048 3.445 -2.292 1.00 98.31 405 PRO A O 1
ATOM 3379 N N . LEU A 1 406 ? -22.062 1.432 -2.234 1.00 98.44 406 LEU A N 1
ATOM 3380 C CA . LEU A 1 406 ? -22.596 1.061 -0.920 1.00 98.44 406 LEU A CA 1
ATOM 3381 C C . LEU A 1 406 ? -21.898 1.833 0.205 1.00 98.44 406 LEU A C 1
ATOM 3383 O O . LEU A 1 406 ? -22.555 2.306 1.128 1.00 98.44 406 LEU A O 1
ATOM 3387 N N . VAL A 1 407 ? -20.575 1.996 0.108 1.00 98.56 407 VAL A N 1
ATOM 3388 C CA . VAL A 1 407 ? -19.805 2.823 1.050 1.00 98.56 407 VAL A CA 1
ATOM 3389 C C . VAL A 1 407 ? -20.211 4.285 0.927 1.00 98.56 407 VAL A C 1
ATOM 3391 O O . VAL A 1 407 ? -20.433 4.932 1.943 1.00 98.56 407 VAL A O 1
ATOM 3394 N N . LYS A 1 408 ? -20.395 4.792 -0.296 1.00 98.50 408 LYS A N 1
ATOM 3395 C CA . LYS A 1 408 ? -20.905 6.147 -0.516 1.00 98.50 408 LYS A CA 1
ATOM 3396 C C . LYS A 1 408 ? -22.269 6.351 0.152 1.00 98.50 408 LYS A C 1
ATOM 3398 O O . LYS A 1 408 ? -22.433 7.313 0.888 1.00 98.50 408 LYS A O 1
ATOM 3403 N N . SER A 1 409 ? -23.201 5.410 -0.013 1.00 98.38 409 SER A N 1
ATOM 3404 C CA . SER A 1 409 ? -24.509 5.472 0.654 1.00 98.38 409 SER A CA 1
ATOM 3405 C C . SER A 1 409 ? -24.404 5.449 2.184 1.00 98.38 409 SER A C 1
ATOM 3407 O O . SER A 1 409 ? -25.203 6.105 2.851 1.00 98.38 409 SER A O 1
ATOM 3409 N N . LEU A 1 410 ? -23.447 4.701 2.746 1.00 98.38 410 LEU A N 1
ATOM 3410 C CA . LEU A 1 410 ? -23.167 4.720 4.183 1.00 98.38 410 LEU A CA 1
ATOM 3411 C C . LEU A 1 410 ? -22.655 6.101 4.616 1.00 98.38 410 LEU A C 1
ATOM 3413 O O . LEU A 1 410 ? -23.146 6.647 5.600 1.00 98.38 410 LEU A O 1
ATOM 3417 N N . CYS A 1 411 ? -21.708 6.680 3.876 1.00 98.25 411 CYS A N 1
ATOM 3418 C CA . CYS A 1 411 ? -21.193 8.020 4.146 1.00 98.25 411 CYS A CA 1
ATOM 3419 C C . CYS A 1 411 ? -22.310 9.076 4.097 1.00 98.25 411 CYS A C 1
ATOM 3421 O O . CYS A 1 411 ? -22.455 9.838 5.052 1.00 98.25 411 CYS A O 1
ATOM 3423 N N . ASP A 1 412 ? -23.154 9.047 3.060 1.00 98.00 412 ASP A N 1
ATOM 3424 C CA . ASP A 1 412 ? -24.288 9.965 2.891 1.00 98.00 412 ASP A CA 1
ATOM 3425 C C . ASP A 1 412 ? -25.274 9.870 4.077 1.00 98.00 412 ASP A C 1
ATOM 3427 O O . ASP A 1 412 ? -25.704 10.894 4.609 1.00 98.00 412 ASP A O 1
ATOM 3431 N N . LYS A 1 413 ? -25.575 8.652 4.561 1.00 97.94 413 LYS A N 1
ATOM 3432 C CA . LYS A 1 413 ? -26.452 8.417 5.729 1.00 97.94 413 LYS A CA 1
ATOM 3433 C C . LYS A 1 413 ? -25.920 9.064 7.014 1.00 97.94 413 LYS A C 1
ATOM 3435 O O . LYS A 1 413 ? -26.709 9.500 7.848 1.00 97.94 413 LYS A O 1
ATOM 3440 N N . HIS A 1 414 ? -24.599 9.110 7.183 1.00 97.19 414 HIS A N 1
ATOM 3441 C CA . HIS A 1 414 ? -23.937 9.632 8.386 1.00 97.19 414 HIS A CA 1
ATOM 3442 C C . HIS A 1 414 ? -23.392 11.055 8.220 1.00 97.19 414 HIS A C 1
ATOM 3444 O O . HIS A 1 414 ? -22.690 11.540 9.108 1.00 97.19 414 HIS A O 1
ATOM 3450 N N . GLY A 1 415 ? -23.696 11.729 7.104 1.00 95.81 415 GLY A N 1
ATOM 3451 C CA . GLY A 1 415 ? -23.199 13.078 6.819 1.00 95.81 415 GLY A CA 1
ATOM 3452 C C . GLY A 1 415 ? -21.675 13.149 6.687 1.00 95.81 415 GLY A C 1
ATOM 3453 O O . GLY A 1 415 ? -21.076 14.172 7.011 1.00 95.81 415 GLY A O 1
ATOM 3454 N N . ILE A 1 416 ? -21.037 12.055 6.264 1.00 95.81 416 ILE A N 1
ATOM 3455 C CA . ILE A 1 416 ? -19.594 11.980 6.027 1.00 95.81 416 ILE A CA 1
ATOM 3456 C C . ILE A 1 416 ? -19.340 12.256 4.547 1.00 95.81 416 ILE A C 1
ATOM 3458 O O . ILE A 1 416 ? -19.970 11.660 3.677 1.00 95.81 416 ILE A O 1
ATOM 3462 N N . GLU A 1 417 ? -18.393 13.138 4.242 1.00 95.75 417 GLU A N 1
ATOM 3463 C CA . GLU A 1 417 ? -18.032 13.436 2.858 1.00 95.75 417 GLU A CA 1
ATOM 3464 C C . GLU A 1 417 ? -17.310 12.243 2.207 1.00 95.75 417 GLU A C 1
ATOM 3466 O O . GLU A 1 417 ? -16.200 11.873 2.596 1.00 95.75 417 GLU A O 1
ATOM 3471 N N . TYR A 1 418 ? -17.911 11.654 1.170 1.00 97.50 418 TYR A N 1
ATOM 3472 C CA . TYR A 1 418 ? -17.245 10.661 0.326 1.00 97.50 418 TYR A CA 1
ATOM 3473 C C . TYR A 1 418 ? -16.377 11.361 -0.734 1.00 97.50 418 TYR A C 1
ATOM 3475 O O . TYR A 1 418 ? -16.854 11.740 -1.808 1.00 97.50 418 TYR A O 1
ATOM 3483 N N . LYS A 1 419 ? -15.085 11.544 -0.439 1.00 96.56 419 LYS A N 1
ATOM 3484 C CA . LYS A 1 419 ? -14.150 12.268 -1.315 1.00 96.56 419 LYS A CA 1
ATOM 3485 C C . LYS A 1 419 ? -13.687 11.404 -2.490 1.00 96.56 419 LYS A C 1
ATOM 3487 O O . LYS A 1 419 ? -12.924 10.458 -2.308 1.00 96.56 419 LYS A O 1
ATOM 3492 N N . SER A 1 420 ? -14.087 11.766 -3.710 1.00 96.88 420 SER A N 1
ATOM 3493 C CA . SER A 1 420 ? -13.598 11.165 -4.960 1.00 96.88 420 SER A CA 1
ATOM 3494 C C . SER A 1 420 ? -13.298 12.246 -5.997 1.00 96.88 420 SER A C 1
ATOM 3496 O O . SER A 1 420 ? -14.106 13.149 -6.208 1.00 96.88 420 SER A O 1
ATOM 3498 N N . LYS A 1 421 ? -12.116 12.186 -6.613 1.00 95.75 421 LYS A N 1
ATOM 3499 C CA . LYS A 1 421 ? -11.588 13.252 -7.480 1.00 95.75 421 LYS A CA 1
ATOM 3500 C C . LYS A 1 421 ? -10.960 12.712 -8.760 1.00 95.75 421 LYS A C 1
ATOM 3502 O O . LYS A 1 421 ? -10.717 11.518 -8.914 1.00 95.75 421 LYS A O 1
ATOM 3507 N N . THR A 1 422 ? -10.674 13.593 -9.717 1.00 96.38 422 THR A N 1
ATOM 3508 C CA . THR A 1 422 ? -9.922 13.186 -10.914 1.00 96.38 422 THR A CA 1
ATOM 3509 C C . THR A 1 422 ? -8.470 12.858 -10.554 1.00 96.38 422 THR A C 1
ATOM 3511 O O . THR A 1 422 ? -7.936 13.395 -9.582 1.00 96.38 422 THR A O 1
ATOM 3514 N N . LEU A 1 423 ? -7.810 12.013 -11.354 1.00 93.31 423 LEU A N 1
ATOM 3515 C CA . LEU A 1 423 ? -6.410 11.634 -11.125 1.00 93.31 423 LEU A CA 1
ATOM 3516 C C . LEU A 1 423 ? -5.488 12.864 -11.099 1.00 93.31 423 LEU A C 1
ATOM 3518 O O . LEU A 1 423 ? -4.647 12.997 -10.214 1.00 93.31 423 LEU A O 1
ATOM 3522 N N . LEU A 1 424 ? -5.693 13.801 -12.030 1.00 91.69 424 LEU A N 1
ATOM 3523 C CA . LEU A 1 424 ? -4.914 15.036 -12.091 1.00 91.69 424 LEU A CA 1
ATOM 3524 C C . LEU A 1 424 ? -5.136 15.903 -10.848 1.00 91.69 424 LEU A C 1
ATOM 3526 O O . LEU A 1 424 ? -4.170 16.400 -10.280 1.00 91.69 424 LEU A O 1
ATOM 3530 N N . THR A 1 425 ? -6.385 16.059 -10.399 1.00 92.69 425 THR A N 1
ATOM 3531 C CA . THR A 1 425 ? -6.685 16.789 -9.158 1.00 92.69 425 THR A CA 1
ATOM 3532 C C . THR A 1 425 ? -5.979 16.145 -7.968 1.00 92.69 425 THR A C 1
ATOM 3534 O O . THR A 1 425 ? -5.330 16.847 -7.202 1.00 92.69 425 THR A O 1
ATOM 3537 N N . ALA A 1 426 ? -6.022 14.814 -7.853 1.00 92.62 426 ALA A N 1
ATOM 3538 C CA . ALA A 1 426 ? -5.373 14.086 -6.766 1.00 92.62 426 ALA A CA 1
ATOM 3539 C C . ALA A 1 426 ? -3.856 14.327 -6.712 1.00 92.62 426 ALA A C 1
ATOM 3541 O O . ALA A 1 426 ? -3.293 14.514 -5.636 1.00 92.62 426 ALA A O 1
ATOM 3542 N N . PHE A 1 427 ? -3.209 14.385 -7.874 1.00 90.69 427 PHE A N 1
ATOM 3543 C CA . PHE A 1 427 ? -1.793 14.718 -8.005 1.00 90.69 427 PHE A CA 1
ATOM 3544 C C . PHE A 1 427 ? -1.494 16.185 -7.684 1.00 90.69 427 PHE A C 1
ATOM 3546 O O . PHE A 1 427 ? -0.543 16.480 -6.961 1.00 90.69 427 PHE A O 1
ATOM 3553 N N . VAL A 1 428 ? -2.319 17.111 -8.172 1.00 88.12 428 VAL A N 1
ATOM 3554 C CA . VAL A 1 428 ? -2.182 18.542 -7.867 1.00 88.12 428 VAL A CA 1
ATOM 3555 C C . VAL A 1 428 ? -2.349 18.808 -6.369 1.00 88.12 428 VAL A C 1
ATOM 3557 O O . VAL A 1 428 ? -1.628 19.643 -5.827 1.00 88.12 428 VAL A O 1
ATOM 3560 N N . ASP A 1 429 ? -3.237 18.089 -5.683 1.00 89.00 429 ASP A N 1
ATOM 3561 C CA . ASP A 1 429 ? -3.463 18.258 -4.244 1.00 89.00 429 ASP A CA 1
ATOM 3562 C C . ASP A 1 429 ? -2.225 17.911 -3.403 1.00 89.00 429 ASP A C 1
ATOM 3564 O O . ASP A 1 429 ? -1.963 18.593 -2.412 1.00 89.00 429 ASP A O 1
ATOM 3568 N N . ILE A 1 430 ? -1.419 16.921 -3.820 1.00 86.56 430 ILE A N 1
ATOM 3569 C CA . ILE A 1 430 ? -0.129 16.620 -3.169 1.00 86.56 430 ILE A CA 1
ATOM 3570 C C . ILE A 1 430 ? 0.756 17.871 -3.188 1.00 86.56 430 ILE A C 1
ATOM 3572 O O . ILE A 1 430 ? 1.270 18.297 -2.154 1.00 86.56 430 ILE A O 1
ATOM 3576 N N . LEU A 1 431 ? 0.913 18.489 -4.363 1.00 82.50 431 LEU A N 1
ATOM 3577 C CA . LEU A 1 431 ? 1.739 19.687 -4.511 1.00 82.50 431 LEU A CA 1
ATOM 3578 C C . LEU A 1 431 ? 1.153 20.868 -3.737 1.00 82.50 431 LEU A C 1
ATOM 3580 O O . LEU A 1 431 ? 1.896 21.570 -3.054 1.00 82.50 431 LEU A O 1
ATOM 3584 N N . LYS A 1 432 ? -0.169 21.072 -3.802 1.00 79.69 432 LYS A N 1
ATOM 3585 C CA . LYS A 1 432 ? -0.856 22.144 -3.070 1.00 79.69 432 LYS A CA 1
ATOM 3586 C C . LYS A 1 432 ? -0.596 22.065 -1.577 1.00 79.69 432 LYS A C 1
ATOM 3588 O O . LYS A 1 432 ? -0.287 23.094 -0.996 1.00 79.69 432 LYS A O 1
ATOM 3593 N N . LEU A 1 433 ? -0.663 20.889 -0.956 1.00 76.56 433 LEU A N 1
ATOM 3594 C CA . LEU A 1 433 ? -0.387 20.781 0.477 1.00 76.56 433 LEU A CA 1
ATOM 3595 C C . LEU A 1 433 ? 1.068 21.091 0.820 1.00 76.56 433 LEU A C 1
ATOM 3597 O O . LEU A 1 433 ? 1.329 21.869 1.737 1.00 76.56 433 LEU A O 1
ATOM 3601 N N . LEU A 1 434 ? 2.013 20.589 0.026 1.00 73.88 434 LEU A N 1
ATOM 3602 C CA . LEU A 1 434 ? 3.432 20.912 0.194 1.00 73.88 434 LEU A CA 1
ATOM 3603 C C . LEU A 1 434 ? 3.729 22.414 -0.022 1.00 73.88 434 LEU A C 1
ATOM 3605 O O . LEU A 1 434 ? 4.741 22.914 0.481 1.00 73.88 434 LEU A O 1
ATOM 3609 N N . ILE A 1 435 ? 2.861 23.130 -0.755 1.00 67.19 435 ILE A N 1
ATOM 3610 C CA . ILE A 1 435 ? 2.882 24.590 -0.961 1.00 67.19 435 ILE A CA 1
ATOM 3611 C C . ILE A 1 435 ? 2.127 25.348 0.150 1.00 67.19 435 ILE A C 1
ATOM 3613 O O . ILE A 1 435 ? 2.573 26.399 0.592 1.00 67.19 435 ILE A O 1
ATOM 3617 N N . MET A 1 436 ? 0.986 24.872 0.641 1.00 53.00 436 MET A N 1
ATOM 3618 C CA . MET A 1 436 ? 0.226 25.561 1.696 1.00 53.00 436 MET A CA 1
ATOM 3619 C C . MET A 1 436 ? 0.965 25.537 3.036 1.00 53.00 436 MET A C 1
ATOM 3621 O O . MET A 1 436 ? 0.867 26.482 3.819 1.00 53.00 436 MET A O 1
ATOM 3625 N N . GLU A 1 437 ? 1.803 24.526 3.264 1.00 52.25 437 GLU A N 1
ATOM 3626 C CA . GLU A 1 437 ? 2.738 24.500 4.393 1.00 52.25 437 GLU A CA 1
ATOM 3627 C C . GLU A 1 437 ? 3.765 25.660 4.363 1.00 52.25 437 GLU A C 1
ATOM 3629 O O . GLU A 1 437 ? 4.378 25.964 5.385 1.00 52.25 437 GLU A O 1
ATOM 3634 N N . LEU A 1 438 ? 3.911 26.375 3.237 1.00 43.50 438 LEU A N 1
ATOM 3635 C CA . LEU A 1 438 ? 4.755 27.570 3.097 1.00 43.50 438 LEU A CA 1
ATOM 3636 C C . LEU A 1 438 ? 4.143 28.828 3.712 1.00 43.50 438 LEU A C 1
ATOM 3638 O O . LEU A 1 438 ? 4.856 29.627 4.322 1.00 43.50 438 LEU A O 1
ATOM 3642 N N . VAL A 1 439 ? 2.835 29.020 3.519 1.00 45.31 439 VAL A N 1
ATOM 3643 C CA . VAL A 1 439 ? 2.141 30.269 3.865 1.00 45.31 439 VAL A CA 1
ATOM 3644 C C . VAL A 1 439 ? 2.080 30.422 5.385 1.00 45.31 439 VAL A C 1
ATOM 3646 O O . VAL A 1 439 ? 2.441 31.468 5.921 1.00 45.31 439 VAL A O 1
ATOM 3649 N N . TYR A 1 440 ? 1.787 29.328 6.093 1.00 44.25 440 TYR A N 1
ATOM 3650 C CA . TYR A 1 440 ? 1.748 29.305 7.557 1.00 44.25 440 TYR A CA 1
ATOM 3651 C C . TYR A 1 440 ? 3.118 29.555 8.213 1.00 44.25 440 TYR A C 1
ATOM 3653 O O . TYR A 1 440 ? 3.202 30.234 9.236 1.00 44.25 440 TYR A O 1
ATOM 3661 N N . LEU A 1 441 ? 4.210 29.044 7.632 1.00 43.75 441 LEU A N 1
ATOM 3662 C CA . LEU A 1 441 ? 5.570 29.269 8.142 1.00 43.75 441 LEU A CA 1
ATOM 3663 C C . LEU A 1 441 ? 6.051 30.707 7.883 1.00 43.75 441 LEU A C 1
ATOM 3665 O O . LEU A 1 441 ? 6.708 31.293 8.746 1.00 43.75 441 LEU A O 1
ATOM 3669 N N . GLY A 1 442 ? 5.691 31.284 6.732 1.00 44.16 442 GLY A N 1
ATOM 3670 C CA . GLY A 1 442 ? 5.986 32.675 6.387 1.00 44.16 442 GLY A CA 1
ATOM 3671 C C . GLY A 1 442 ? 5.267 33.677 7.291 1.00 44.16 442 GLY A C 1
ATOM 3672 O O . GLY A 1 442 ? 5.923 34.565 7.836 1.00 44.16 442 GLY A O 1
ATOM 3673 N N . GLN A 1 443 ? 3.960 33.492 7.513 1.00 41.28 443 GLN A N 1
ATOM 3674 C CA . GLN A 1 443 ? 3.118 34.392 8.316 1.00 41.28 443 GLN A CA 1
ATOM 3675 C C . GLN A 1 443 ? 3.460 34.372 9.813 1.00 41.28 443 GLN A C 1
ATOM 3677 O O . GLN A 1 443 ? 3.511 35.427 10.441 1.00 41.28 443 GLN A O 1
ATOM 3682 N N . ILE A 1 444 ? 3.796 33.210 10.394 1.00 47.12 444 ILE A N 1
ATOM 3683 C CA . ILE A 1 444 ? 4.270 33.146 11.791 1.00 47.12 444 ILE A CA 1
ATOM 3684 C C . ILE A 1 444 ? 5.573 33.946 11.951 1.00 47.12 444 ILE A C 1
ATOM 3686 O O . ILE A 1 444 ? 5.749 34.665 12.935 1.00 47.12 444 ILE A O 1
ATOM 3690 N N . LEU A 1 445 ? 6.486 33.861 10.979 1.00 41.22 445 LEU A N 1
ATOM 3691 C CA . LEU A 1 445 ? 7.732 34.629 10.997 1.00 41.22 445 LEU A CA 1
ATOM 3692 C C . LEU A 1 445 ? 7.487 36.136 10.827 1.00 41.22 445 LEU A C 1
ATOM 3694 O O . LEU A 1 445 ? 8.108 36.907 11.556 1.00 41.22 445 LEU A O 1
ATOM 3698 N N . THR A 1 446 ? 6.569 36.549 9.944 1.00 42.84 446 THR A N 1
ATOM 3699 C CA . THR A 1 446 ? 6.236 37.975 9.736 1.00 42.84 446 THR A CA 1
ATOM 3700 C C . THR A 1 446 ? 5.501 38.581 10.931 1.00 42.84 446 THR A C 1
ATOM 3702 O O . THR A 1 446 ? 5.770 39.721 11.312 1.00 42.84 446 THR A O 1
ATOM 3705 N N . TRP A 1 447 ? 4.630 37.812 11.586 1.00 42.41 447 TRP A N 1
ATOM 3706 C CA . TRP A 1 447 ? 3.946 38.236 12.806 1.00 42.41 447 TRP A CA 1
ATOM 3707 C C . TRP A 1 447 ? 4.930 38.473 13.958 1.00 42.41 447 TRP A C 1
ATOM 3709 O O . TRP A 1 447 ? 4.880 39.519 14.597 1.00 42.41 447 TRP A O 1
ATOM 3719 N N . PHE A 1 448 ? 5.898 37.574 14.181 1.00 40.16 448 PHE A N 1
ATOM 3720 C CA . PHE A 1 448 ? 6.910 37.760 15.233 1.00 40.16 448 PHE A CA 1
ATOM 3721 C C . PHE A 1 448 ? 7.909 38.889 14.943 1.00 40.16 448 PHE A C 1
ATOM 3723 O O . PHE A 1 448 ? 8.467 39.463 15.883 1.00 40.16 448 PHE A O 1
ATOM 3730 N N . THR A 1 449 ? 8.174 39.208 13.673 1.00 44.66 449 THR A N 1
ATOM 3731 C CA . THR A 1 449 ? 8.994 40.376 13.319 1.00 44.66 449 THR A CA 1
ATOM 3732 C C . THR A 1 449 ? 8.221 41.681 13.489 1.00 44.66 449 THR A C 1
ATOM 3734 O O . THR A 1 449 ? 8.798 42.654 13.966 1.00 44.66 449 THR A O 1
ATOM 3737 N N . ASN A 1 450 ? 6.915 41.690 13.205 1.00 40.81 450 ASN A N 1
ATOM 3738 C CA . ASN A 1 450 ? 6.080 42.886 13.327 1.00 40.81 450 ASN A CA 1
ATOM 3739 C C . ASN A 1 450 ? 5.610 43.142 14.772 1.00 40.81 450 ASN A C 1
ATOM 3741 O O . ASN A 1 450 ? 5.545 44.294 15.194 1.00 40.81 450 ASN A O 1
ATOM 3745 N N . SER A 1 451 ? 5.405 42.101 15.590 1.00 39.94 451 SER A N 1
ATOM 3746 C CA . SER A 1 451 ? 5.030 42.243 17.010 1.00 39.94 451 SER A CA 1
ATOM 3747 C C . SER A 1 451 ? 6.156 42.810 17.885 1.00 39.94 451 SER A C 1
ATOM 3749 O O . SER A 1 451 ? 5.912 43.220 19.017 1.00 39.94 451 SER A O 1
ATOM 3751 N N . LYS A 1 452 ? 7.399 42.822 17.386 1.00 42.81 452 LYS A N 1
ATOM 3752 C CA . LYS A 1 452 ? 8.535 43.493 18.034 1.00 42.81 452 LYS A CA 1
ATOM 3753 C C . LYS A 1 452 ? 8.707 44.953 17.599 1.00 42.81 452 LYS A C 1
ATOM 3755 O O . LYS A 1 452 ? 9.547 45.636 18.176 1.00 42.81 452 LYS A O 1
ATOM 3760 N N . GLY A 1 453 ? 7.944 45.415 16.605 1.00 41.16 453 GLY A N 1
ATOM 3761 C CA . GLY A 1 453 ? 8.081 46.748 16.011 1.00 41.16 453 GLY A CA 1
ATOM 3762 C C . GLY A 1 453 ? 6.945 47.726 16.317 1.00 41.16 453 GLY A C 1
ATOM 3763 O O . GLY A 1 453 ? 7.164 48.928 16.222 1.00 41.16 453 GLY A O 1
ATOM 3764 N N . SER A 1 454 ? 5.754 47.264 16.706 1.00 38.66 454 SER A N 1
ATOM 3765 C CA . SER A 1 454 ? 4.607 48.154 16.927 1.00 38.66 454 SER A CA 1
ATOM 3766 C C . SER A 1 454 ? 4.051 48.036 18.344 1.00 38.66 454 SER A C 1
ATOM 3768 O O . SER A 1 454 ? 3.310 47.107 18.666 1.00 38.66 454 SER A O 1
ATOM 3770 N N . GLY A 1 455 ? 4.365 49.022 19.185 1.00 44.78 455 GLY A N 1
ATOM 3771 C CA . GLY A 1 455 ? 3.543 49.330 20.348 1.00 44.78 455 GLY A CA 1
ATOM 3772 C C . GLY A 1 455 ? 2.198 49.873 19.872 1.00 44.78 455 GLY A C 1
ATOM 3773 O O . GLY A 1 455 ? 2.076 51.064 19.620 1.00 44.78 455 GLY A O 1
ATOM 3774 N N . ALA A 1 456 ? 1.202 49.007 19.696 1.00 35.47 456 ALA A N 1
ATOM 3775 C CA . ALA A 1 456 ? -0.177 49.427 19.482 1.00 35.47 456 ALA A CA 1
ATOM 3776 C C . ALA A 1 456 ? -1.147 48.351 19.981 1.00 35.47 456 ALA A C 1
ATOM 3778 O O . ALA A 1 456 ? -1.149 47.203 19.545 1.00 35.47 456 ALA A O 1
ATOM 3779 N N . SER A 1 457 ? -1.968 48.764 20.936 1.00 41.50 457 SER A N 1
ATOM 3780 C CA . SER A 1 457 ? -3.042 48.027 21.582 1.00 41.50 457 SER A CA 1
ATOM 3781 C C . SER A 1 457 ? -4.246 47.836 20.652 1.00 41.50 457 SER A C 1
ATOM 3783 O O . SER A 1 457 ? -5.049 48.752 20.486 1.00 41.50 457 SER A O 1
ATOM 3785 N N . ARG A 1 458 ? -4.411 46.635 20.094 1.00 38.84 458 ARG A N 1
ATOM 3786 C CA . ARG A 1 458 ? -5.720 46.024 19.795 1.00 38.84 458 ARG A CA 1
ATOM 3787 C C . ARG A 1 458 ? -5.506 44.538 19.530 1.00 38.84 458 ARG A C 1
ATOM 3789 O O . ARG A 1 458 ? -5.020 44.147 18.477 1.00 38.84 458 ARG A O 1
ATOM 3796 N N . ILE A 1 459 ? -5.817 43.717 20.527 1.00 38.84 459 ILE A N 1
ATOM 3797 C CA . ILE A 1 459 ? -5.789 42.260 20.405 1.00 38.84 459 ILE A CA 1
ATOM 3798 C C . ILE A 1 459 ? -7.141 41.860 19.815 1.00 38.84 459 ILE A C 1
ATOM 3800 O O . ILE A 1 459 ? -8.135 41.810 20.534 1.00 38.84 459 ILE A O 1
ATOM 3804 N N . GLN A 1 460 ? -7.187 41.631 18.505 1.00 36.19 460 GLN A N 1
ATOM 3805 C CA . GLN A 1 460 ? -8.233 40.794 17.921 1.00 36.19 460 GLN A CA 1
ATOM 3806 C C . GLN A 1 460 ? -7.887 39.330 18.253 1.00 36.19 460 GLN A C 1
ATOM 3808 O O . GLN A 1 460 ? -6.701 38.978 18.198 1.00 36.19 460 GLN A O 1
ATOM 3813 N N . PRO A 1 461 ? -8.850 38.475 18.637 1.00 36.97 461 PRO A N 1
ATOM 3814 C CA . PRO A 1 461 ? -8.565 37.072 18.921 1.00 36.97 461 PRO A CA 1
ATOM 3815 C C . PRO A 1 461 ? -7.957 36.390 17.686 1.00 36.97 461 PRO A C 1
ATOM 3817 O O . PRO A 1 461 ? -8.476 36.530 16.581 1.00 36.97 461 PRO A O 1
ATOM 3820 N N . CYS A 1 462 ? -6.855 35.651 17.871 1.00 35.66 462 CYS A N 1
ATOM 3821 C CA . CYS A 1 462 ? -6.132 34.945 16.800 1.00 35.66 462 CYS A CA 1
ATOM 3822 C C . CYS A 1 462 ? -7.038 34.097 15.894 1.00 35.66 462 CYS A C 1
ATOM 3824 O O . CYS A 1 462 ? -6.697 33.891 14.737 1.00 35.66 462 CYS A O 1
ATOM 3826 N N . GLU A 1 463 ? -8.151 33.583 16.413 1.00 35.06 463 GLU A N 1
ATOM 3827 C CA . GLU A 1 463 ? -9.050 32.688 15.684 1.00 35.06 463 GLU A CA 1
ATOM 3828 C C . GLU A 1 463 ? -9.810 33.413 14.561 1.00 35.06 463 GLU A C 1
ATOM 3830 O O . GLU A 1 463 ? -9.814 32.914 13.441 1.00 35.06 463 GLU A O 1
ATOM 3835 N N . GLU A 1 464 ? -10.312 34.634 14.782 1.00 35.38 464 GLU A N 1
ATOM 3836 C CA . GLU A 1 464 ? -11.083 35.378 13.767 1.00 35.38 464 GLU A CA 1
ATOM 3837 C C . GLU A 1 464 ? -10.226 35.850 12.584 1.00 35.38 464 GLU A C 1
ATOM 3839 O O . GLU A 1 464 ? -10.668 35.803 11.438 1.00 35.38 464 GLU A O 1
ATOM 3844 N N . ILE A 1 465 ? -8.982 36.280 12.833 1.00 38.44 465 ILE A N 1
ATOM 3845 C CA . ILE A 1 465 ? -8.058 36.702 11.763 1.00 38.44 465 ILE A CA 1
ATOM 3846 C C . ILE A 1 465 ? -7.597 35.485 10.955 1.00 38.44 465 ILE A C 1
ATOM 3848 O O . ILE A 1 465 ? -7.526 35.541 9.729 1.00 38.44 465 ILE A O 1
ATOM 3852 N N . ILE A 1 466 ? -7.320 34.366 11.633 1.00 36.88 466 ILE A N 1
ATOM 3853 C CA . ILE A 1 466 ? -6.955 33.109 10.977 1.00 36.88 466 ILE A CA 1
ATOM 3854 C C . ILE A 1 466 ? -8.120 32.593 10.121 1.00 36.88 466 ILE A C 1
ATOM 3856 O O . ILE A 1 466 ? -7.868 32.110 9.022 1.00 36.88 466 ILE A O 1
ATOM 3860 N N . GLU A 1 467 ? -9.369 32.703 10.576 1.00 38.75 467 GLU A N 1
ATOM 3861 C CA . GLU A 1 467 ? -10.556 32.303 9.806 1.00 38.75 467 GLU A CA 1
ATOM 3862 C C . GLU A 1 467 ? -10.846 33.246 8.624 1.00 38.75 467 GLU A C 1
ATOM 3864 O O . GLU A 1 467 ? -11.124 32.776 7.518 1.00 38.75 467 GLU A O 1
ATOM 3869 N N . GLN A 1 468 ? -10.706 34.564 8.803 1.00 35.72 468 GLN A N 1
ATOM 3870 C CA . GLN A 1 468 ? -10.886 35.542 7.722 1.00 35.72 468 GLN A CA 1
ATOM 3871 C C . GLN A 1 468 ? -9.801 35.433 6.639 1.00 35.72 468 GLN A C 1
ATOM 3873 O O . GLN A 1 468 ? -10.115 35.482 5.448 1.00 35.72 468 GLN A O 1
ATOM 3878 N N . GLU A 1 469 ? -8.536 35.220 7.015 1.00 36.22 469 GLU A N 1
ATOM 3879 C CA . GLU A 1 469 ? -7.457 35.000 6.044 1.00 36.22 469 GLU A CA 1
ATOM 3880 C C . GLU A 1 469 ? -7.513 33.602 5.409 1.00 36.22 469 GLU A C 1
ATOM 3882 O O . GLU A 1 469 ? -7.185 33.457 4.230 1.00 36.22 469 GLU A O 1
ATOM 3887 N N . GLN A 1 470 ? -7.990 32.575 6.128 1.00 34.59 470 GLN A N 1
ATOM 3888 C CA . GLN A 1 470 ? -8.285 31.262 5.537 1.00 34.59 470 GLN A CA 1
ATOM 3889 C C . GLN A 1 470 ? -9.316 31.375 4.409 1.00 34.59 470 GLN A C 1
ATOM 3891 O O . GLN A 1 470 ? -9.114 30.781 3.349 1.00 34.59 470 GLN A O 1
ATOM 3896 N N . ALA A 1 471 ? -10.379 32.163 4.599 1.00 33.72 471 ALA A N 1
ATOM 3897 C CA . ALA A 1 471 ? -11.391 32.409 3.572 1.00 33.72 471 ALA A CA 1
ATOM 3898 C C . ALA A 1 471 ? -10.843 33.214 2.375 1.00 33.72 471 ALA A C 1
ATOM 3900 O O . ALA A 1 471 ? -11.248 32.987 1.234 1.00 33.72 471 ALA A O 1
ATOM 3901 N N . HIS A 1 472 ? -9.892 34.121 2.611 1.00 30.91 472 HIS A N 1
ATOM 3902 C CA . HIS A 1 472 ? -9.248 34.911 1.560 1.00 30.91 472 HIS A CA 1
ATOM 3903 C C . HIS A 1 472 ? -8.269 34.072 0.714 1.00 30.91 472 HIS A C 1
ATOM 3905 O O . HIS A 1 472 ? -8.363 34.060 -0.512 1.00 30.91 472 HIS A O 1
ATOM 3911 N N . TYR A 1 473 ? -7.400 33.271 1.341 1.00 35.16 473 TYR A N 1
ATOM 3912 C CA . TYR A 1 473 ? -6.400 32.466 0.625 1.00 35.16 473 TYR A CA 1
ATOM 3913 C C . TYR A 1 473 ? -6.923 31.142 0.065 1.00 35.16 473 TYR A C 1
ATOM 3915 O O . TYR A 1 473 ? -6.367 30.642 -0.913 1.00 35.16 473 TYR A O 1
ATOM 3923 N N . ALA A 1 474 ? -8.015 30.588 0.604 1.00 33.50 474 ALA A N 1
ATOM 3924 C CA . ALA A 1 474 ? -8.740 29.507 -0.066 1.00 33.50 474 ALA A CA 1
ATOM 3925 C C . ALA A 1 474 ? -9.230 29.937 -1.463 1.00 33.50 474 ALA A C 1
ATOM 3927 O O . ALA A 1 474 ? -9.263 29.115 -2.379 1.00 33.50 474 ALA A O 1
ATOM 3928 N N . ASN A 1 475 ? -9.524 31.231 -1.643 1.00 33.84 475 ASN A N 1
ATOM 3929 C CA . ASN A 1 475 ? -9.883 31.816 -2.933 1.00 33.84 475 ASN A CA 1
ATOM 3930 C C . ASN A 1 475 ? -8.657 32.192 -3.798 1.00 33.84 475 ASN A C 1
ATOM 3932 O O . ASN A 1 475 ? -8.770 32.190 -5.023 1.00 33.84 475 ASN A O 1
ATOM 3936 N N . GLU A 1 476 ? -7.480 32.445 -3.206 1.00 33.72 476 GLU A N 1
ATOM 3937 C CA . GLU A 1 476 ? -6.249 32.851 -3.920 1.00 33.72 476 GLU A CA 1
ATOM 3938 C C . GLU A 1 476 ? -5.197 31.743 -4.142 1.00 33.72 476 GLU A C 1
ATOM 3940 O O . GLU A 1 476 ? -4.185 31.994 -4.798 1.00 33.72 476 GLU A O 1
ATOM 3945 N N . ALA A 1 477 ? -5.397 30.511 -3.649 1.00 36.91 477 ALA A N 1
ATOM 3946 C CA . ALA A 1 477 ? -4.472 29.379 -3.816 1.00 36.91 477 ALA A CA 1
ATOM 3947 C C . ALA A 1 477 ? -4.409 28.852 -5.271 1.00 36.91 477 ALA A C 1
ATOM 3949 O O . ALA A 1 477 ? -4.711 27.693 -5.576 1.00 36.91 477 ALA A O 1
ATOM 3950 N N . HIS A 1 478 ? -4.006 29.707 -6.205 1.00 41.94 478 HIS A N 1
ATOM 3951 C CA . HIS A 1 478 ? -3.622 29.338 -7.554 1.00 41.94 478 HIS A CA 1
ATOM 3952 C C . HIS A 1 478 ? -2.223 28.724 -7.530 1.00 41.94 478 HIS A C 1
ATOM 3954 O O . HIS A 1 478 ? -1.218 29.393 -7.298 1.00 41.94 478 HIS A O 1
ATOM 3960 N N . VAL A 1 479 ? -2.156 27.422 -7.810 1.00 44.09 479 VAL A N 1
ATOM 3961 C CA . VAL A 1 479 ? -0.896 26.758 -8.157 1.00 44.09 479 VAL A CA 1
ATOM 3962 C C . VAL A 1 479 ? -0.347 27.464 -9.404 1.00 44.09 479 VAL A C 1
ATOM 3964 O O . VAL A 1 479 ? -1.076 27.549 -10.399 1.00 44.09 479 VAL A O 1
ATOM 3967 N N . PRO A 1 480 ? 0.895 27.987 -9.394 1.00 48.16 480 PRO A N 1
ATOM 3968 C CA . PRO A 1 480 ? 1.456 28.667 -10.556 1.00 48.16 480 PRO A CA 1
ATOM 3969 C C . PRO A 1 480 ? 1.347 27.780 -11.800 1.00 48.16 480 PRO A C 1
ATOM 3971 O O . PRO A 1 480 ? 1.613 26.579 -11.727 1.00 48.16 480 PRO A O 1
ATOM 3974 N N . LYS A 1 481 ? 0.994 28.357 -12.960 1.00 44.03 481 LYS A N 1
ATOM 3975 C CA . LYS A 1 481 ? 0.823 27.611 -14.227 1.00 44.03 481 LYS A CA 1
ATOM 3976 C C . LYS A 1 481 ? 2.010 26.696 -14.557 1.00 44.03 481 LYS A C 1
ATOM 3978 O O . LYS A 1 481 ? 1.817 25.664 -15.184 1.00 44.03 481 LYS A O 1
ATOM 3983 N N . GLN A 1 482 ? 3.214 27.047 -14.109 1.00 40.38 482 GLN A N 1
ATOM 3984 C CA . GLN A 1 482 ? 4.435 26.265 -14.297 1.00 40.38 482 GLN A CA 1
ATOM 3985 C C . GLN A 1 482 ? 4.480 24.982 -13.449 1.00 40.38 482 GLN A C 1
ATOM 3987 O O . GLN A 1 482 ? 4.941 23.958 -13.934 1.00 40.38 482 GLN A O 1
ATOM 3992 N N . GLU A 1 483 ? 3.936 24.990 -12.232 1.00 42.84 483 GLU A N 1
ATOM 3993 C CA . GLU A 1 483 ? 3.821 23.785 -11.396 1.00 42.84 483 GLU A CA 1
ATOM 3994 C C . GLU A 1 483 ? 2.647 22.904 -11.842 1.00 42.84 483 GLU A C 1
ATOM 3996 O O . GLU A 1 483 ? 2.751 21.679 -11.834 1.00 42.84 483 GLU A O 1
ATOM 4001 N N . LEU A 1 484 ? 1.560 23.513 -12.334 1.00 43.44 484 LEU A N 1
ATOM 4002 C CA . LEU A 1 484 ? 0.509 22.788 -13.059 1.00 43.44 484 LEU A CA 1
ATOM 4003 C C . LEU A 1 484 ? 1.060 22.147 -14.338 1.00 43.44 484 LEU A C 1
ATOM 4005 O O . LEU A 1 484 ? 0.692 21.020 -14.651 1.00 43.44 484 LEU A O 1
ATOM 4009 N N . LEU A 1 485 ? 1.971 22.826 -15.040 1.00 41.34 485 LEU A N 1
ATOM 4010 C CA . LEU A 1 485 ? 2.684 22.286 -16.193 1.00 41.34 485 LEU A CA 1
ATOM 4011 C C . LEU A 1 485 ? 3.631 21.153 -15.780 1.00 41.34 485 LEU A C 1
ATOM 4013 O O . LEU A 1 485 ? 3.666 20.158 -16.481 1.00 41.34 485 LEU A O 1
ATOM 4017 N N . HIS A 1 486 ? 4.339 21.225 -14.649 1.00 45.62 486 HIS A N 1
ATOM 4018 C CA . HIS A 1 486 ? 5.156 20.106 -14.159 1.00 45.62 486 HIS A CA 1
ATOM 4019 C C . HIS A 1 486 ? 4.313 18.906 -13.727 1.00 45.62 486 HIS A C 1
ATOM 4021 O O . HIS A 1 486 ? 4.649 17.788 -14.094 1.00 45.62 486 HIS A O 1
ATOM 4027 N N . ALA A 1 487 ? 3.199 19.111 -13.020 1.00 43.12 487 ALA A N 1
ATOM 4028 C CA . ALA A 1 487 ? 2.254 18.041 -12.706 1.00 43.12 487 ALA A CA 1
ATOM 4029 C C . ALA A 1 487 ? 1.661 17.442 -13.990 1.00 43.12 487 ALA A C 1
ATOM 4031 O O . ALA A 1 487 ? 1.610 16.224 -14.136 1.00 43.12 487 ALA A O 1
ATOM 4032 N N . ALA A 1 488 ? 1.295 18.285 -14.959 1.00 42.38 488 ALA A N 1
ATOM 4033 C CA . ALA A 1 488 ? 0.828 17.861 -16.271 1.00 42.38 488 ALA A CA 1
ATOM 4034 C C . ALA A 1 488 ? 1.928 17.191 -17.104 1.00 42.38 488 ALA A C 1
ATOM 4036 O O . ALA A 1 488 ? 1.598 16.297 -17.861 1.00 42.38 488 ALA A O 1
ATOM 4037 N N . ILE A 1 489 ? 3.208 17.549 -16.954 1.00 44.12 489 ILE A N 1
ATOM 4038 C CA . ILE A 1 489 ? 4.362 16.892 -17.587 1.00 44.12 489 ILE A CA 1
ATOM 4039 C C . ILE A 1 489 ? 4.686 15.585 -16.873 1.00 44.12 489 ILE A C 1
ATOM 4041 O O . ILE A 1 489 ? 5.022 14.633 -17.546 1.00 44.12 489 ILE A O 1
ATOM 4045 N N . CYS A 1 490 ? 4.559 15.468 -15.553 1.00 44.59 490 CYS A N 1
ATOM 4046 C CA . CYS A 1 490 ? 4.669 14.181 -14.868 1.00 44.59 490 CYS A CA 1
ATOM 4047 C C . CYS A 1 490 ? 3.546 13.255 -15.336 1.00 44.59 490 CYS A C 1
ATOM 4049 O O . CYS A 1 490 ? 3.817 12.133 -15.748 1.00 44.59 490 CYS A O 1
ATOM 4051 N N . VAL A 1 491 ? 2.308 13.757 -15.380 1.00 40.00 491 VAL A N 1
ATOM 4052 C CA . VAL A 1 491 ? 1.160 13.038 -15.937 1.00 40.00 491 VAL A CA 1
ATOM 4053 C C . VAL A 1 491 ? 1.382 12.719 -17.409 1.00 40.00 491 VAL A C 1
ATOM 4055 O O . VAL A 1 491 ? 1.180 11.575 -17.765 1.00 40.00 491 VAL A O 1
ATOM 4058 N N . ALA A 1 492 ? 1.845 13.651 -18.246 1.00 37.06 492 ALA A N 1
ATOM 4059 C CA . ALA A 1 492 ? 2.046 13.475 -19.686 1.00 37.06 492 ALA A CA 1
ATOM 4060 C C . ALA A 1 492 ? 3.278 12.631 -20.019 1.00 37.06 492 ALA A C 1
ATOM 4062 O O . ALA A 1 492 ? 3.215 11.824 -20.927 1.00 37.06 492 ALA A O 1
ATOM 4063 N N . PHE A 1 493 ? 4.385 12.729 -19.297 1.00 39.25 493 PHE A N 1
ATOM 4064 C CA . PHE A 1 493 ? 5.542 11.846 -19.456 1.00 39.25 493 PHE A CA 1
ATOM 4065 C C . PHE A 1 493 ? 5.154 10.404 -19.114 1.00 39.25 493 PHE A C 1
ATOM 4067 O O . PHE A 1 493 ? 5.587 9.465 -19.774 1.00 39.25 493 PHE A O 1
ATOM 4074 N N . ILE A 1 494 ? 4.251 10.238 -18.147 1.00 39.47 494 ILE A N 1
ATOM 4075 C CA . ILE A 1 494 ? 3.627 8.961 -17.813 1.00 39.47 494 ILE A CA 1
ATOM 4076 C C . ILE A 1 494 ? 2.540 8.552 -18.848 1.00 39.47 494 ILE A C 1
ATOM 4078 O O . ILE A 1 494 ? 2.472 7.384 -19.228 1.00 39.47 494 ILE A O 1
ATOM 4082 N N . PHE A 1 495 ? 1.719 9.484 -19.355 1.00 36.66 495 PHE A N 1
ATOM 4083 C CA . PHE A 1 495 ? 0.582 9.246 -20.272 1.00 36.66 495 PHE A CA 1
ATOM 4084 C C . PHE A 1 495 ? 1.007 9.017 -21.729 1.00 36.66 495 PHE A C 1
ATOM 4086 O O . PHE A 1 495 ? 0.510 8.099 -22.380 1.00 36.66 495 PHE A O 1
ATOM 4093 N N . THR A 1 496 ? 1.939 9.820 -22.248 1.00 35.38 496 THR A N 1
ATOM 4094 C CA . THR A 1 496 ? 2.381 9.841 -23.662 1.00 35.38 496 THR A CA 1
ATOM 4095 C C . THR A 1 496 ? 3.076 8.535 -24.062 1.00 35.38 496 THR A C 1
ATOM 4097 O O . THR A 1 496 ? 3.242 8.249 -25.241 1.00 35.38 496 THR A O 1
ATOM 4100 N N . LEU A 1 497 ? 3.426 7.686 -23.093 1.00 36.50 497 LEU A N 1
ATOM 4101 C CA . LEU A 1 497 ? 4.038 6.376 -23.323 1.00 36.50 497 LEU A CA 1
ATOM 4102 C C . LEU A 1 497 ? 3.026 5.213 -23.320 1.00 36.50 497 LEU A C 1
ATOM 4104 O O . LEU A 1 497 ? 3.412 4.079 -23.588 1.00 36.50 497 LEU A O 1
ATOM 4108 N N . THR A 1 498 ? 1.734 5.474 -23.066 1.00 32.41 498 THR A N 1
ATOM 4109 C CA . THR A 1 498 ? 0.651 4.459 -23.090 1.00 32.41 498 THR A CA 1
ATOM 4110 C C . THR A 1 498 ? -0.394 4.682 -24.188 1.00 32.41 498 THR A C 1
ATOM 4112 O O . THR A 1 498 ? -1.244 3.823 -24.430 1.00 32.41 498 THR A O 1
ATOM 4115 N N . HIS A 1 499 ? -0.308 5.796 -24.917 1.00 30.23 499 HIS A N 1
ATOM 4116 C CA . HIS A 1 499 ? -1.130 6.062 -26.092 1.00 30.23 499 HIS A CA 1
ATOM 4117 C C . HIS A 1 499 ? -0.259 6.411 -27.293 1.00 30.23 499 HIS A C 1
ATOM 4119 O O . HIS A 1 499 ? 0.104 7.558 -27.516 1.00 30.23 499 HIS A O 1
ATOM 4125 N N . ASN A 1 500 ? 0.022 5.390 -28.101 1.00 29.27 500 ASN A N 1
ATOM 4126 C CA . ASN A 1 500 ? 0.256 5.582 -29.522 1.00 29.27 500 ASN A CA 1
ATOM 4127 C C . ASN A 1 500 ? -0.532 4.512 -30.286 1.00 29.27 500 ASN A C 1
ATOM 4129 O O . ASN A 1 500 ? -0.007 3.494 -30.726 1.00 29.27 500 ASN A O 1
ATOM 4133 N N . SER A 1 501 ? -1.842 4.724 -30.386 1.00 30.52 501 SER A N 1
ATOM 4134 C CA . SER A 1 501 ? -2.632 4.144 -31.465 1.00 30.52 501 SER A CA 1
ATOM 4135 C C . SER A 1 501 ? -3.456 5.259 -32.098 1.00 30.52 501 SER A C 1
ATOM 4137 O O . SER A 1 501 ? -4.239 5.933 -31.438 1.00 30.52 501 SER A O 1
ATOM 4139 N N . THR A 1 502 ? -3.197 5.442 -33.395 1.00 31.23 502 THR A N 1
ATOM 4140 C CA . THR A 1 502 ? -3.947 6.223 -34.386 1.00 31.23 502 THR A CA 1
ATOM 4141 C C . THR A 1 502 ? -4.040 7.737 -34.186 1.00 31.23 502 THR A C 1
ATOM 4143 O O . THR A 1 502 ? -4.932 8.214 -33.504 1.00 31.23 502 THR A O 1
ATOM 4146 N N . PHE A 1 503 ? -3.222 8.496 -34.925 1.00 26.66 503 PHE A N 1
ATOM 4147 C CA . PHE A 1 503 ? -3.717 9.603 -35.753 1.00 26.66 503 PHE A CA 1
ATOM 4148 C C . PHE A 1 503 ? -2.821 9.780 -36.989 1.00 26.66 503 PHE A C 1
ATOM 4150 O O . PHE A 1 503 ? -1.628 9.489 -36.963 1.00 26.66 503 PHE A O 1
ATOM 4157 N N . GLY A 1 504 ? -3.469 10.125 -38.099 1.00 24.92 504 GLY A N 1
ATOM 4158 C CA . GLY A 1 504 ? -3.042 9.835 -39.460 1.00 24.92 504 GLY A CA 1
ATOM 4159 C C . GLY A 1 504 ? -1.852 10.619 -40.008 1.00 24.92 504 GLY A C 1
ATOM 4160 O O . GLY A 1 504 ? -1.439 11.666 -39.519 1.00 24.92 504 GLY A O 1
ATOM 4161 N N . SER A 1 505 ? -1.356 10.059 -41.105 1.00 30.64 505 SER A N 1
ATOM 4162 C CA . SER A 1 505 ? -0.332 10.552 -42.017 1.00 30.64 505 SER A CA 1
ATOM 4163 C C . SER A 1 505 ? -0.374 12.062 -42.284 1.00 30.64 505 SER A C 1
ATOM 4165 O O . SER A 1 505 ? -1.274 12.540 -42.976 1.00 30.64 505 SER A O 1
ATOM 4167 N N . ARG A 1 506 ? 0.682 12.776 -41.883 1.00 25.36 506 ARG A N 1
ATOM 4168 C CA . ARG A 1 506 ? 1.291 13.843 -42.694 1.00 25.36 506 ARG A CA 1
ATOM 4169 C C . ARG A 1 506 ? 2.799 13.839 -42.486 1.00 25.36 506 ARG A C 1
ATOM 4171 O O . ARG A 1 506 ? 3.301 14.154 -41.413 1.00 25.36 506 ARG A O 1
ATOM 4178 N N . THR A 1 507 ? 3.506 13.458 -43.537 1.00 25.72 507 THR A N 1
ATOM 4179 C CA . THR A 1 507 ? 4.955 13.553 -43.671 1.00 25.72 507 THR A CA 1
ATOM 4180 C C . THR A 1 507 ? 5.346 15.030 -43.692 1.00 25.72 507 THR A C 1
ATOM 4182 O O . THR A 1 507 ? 4.897 15.768 -44.567 1.00 25.72 507 THR A O 1
ATOM 4185 N N . VAL A 1 508 ? 6.186 15.468 -42.756 1.00 24.56 508 VAL A N 1
ATOM 4186 C CA . VAL A 1 508 ? 6.911 16.740 -42.869 1.00 24.56 508 VAL A CA 1
ATOM 4187 C C . VAL A 1 508 ? 8.389 16.394 -42.966 1.00 24.56 508 VAL A C 1
ATOM 4189 O O . VAL A 1 508 ? 8.975 15.851 -42.033 1.00 24.56 508 VAL A O 1
ATOM 4192 N N . HIS A 1 509 ? 8.971 16.660 -44.133 1.00 24.77 509 HIS A N 1
ATOM 4193 C CA . HIS A 1 509 ? 10.409 16.595 -44.346 1.00 24.77 509 HIS A CA 1
ATOM 4194 C C . HIS A 1 509 ? 11.093 17.670 -43.498 1.00 24.77 509 HIS A C 1
ATOM 4196 O O . HIS A 1 509 ? 10.828 18.857 -43.675 1.00 24.77 509 HIS A O 1
ATOM 4202 N N . THR A 1 510 ? 12.021 17.267 -42.634 1.00 26.59 510 THR A N 1
ATOM 4203 C CA . THR A 1 510 ? 13.021 18.175 -42.066 1.00 26.59 510 THR A CA 1
ATOM 4204 C C . THR A 1 510 ? 14.404 17.674 -42.453 1.00 26.59 510 THR A C 1
ATOM 4206 O O . THR A 1 510 ? 14.866 16.630 -41.991 1.00 26.59 510 THR A O 1
ATOM 4209 N N . SER A 1 511 ? 15.039 18.413 -43.355 1.00 22.19 511 SER A N 1
ATOM 4210 C CA . SER A 1 511 ? 16.443 18.298 -43.734 1.00 22.19 511 SER A CA 1
ATOM 4211 C C . SER A 1 511 ? 17.344 18.605 -42.536 1.00 22.19 511 SER A C 1
ATOM 4213 O O . SER A 1 511 ? 17.233 19.668 -41.928 1.00 22.19 511 SER A O 1
ATOM 4215 N N . TRP A 1 512 ? 18.240 17.673 -42.210 1.00 24.53 512 TRP A N 1
ATOM 4216 C CA . TRP A 1 512 ? 19.261 17.829 -41.177 1.00 24.53 512 TRP A CA 1
ATOM 4217 C C . TRP A 1 512 ? 20.521 18.456 -41.781 1.00 24.53 512 TRP A C 1
ATOM 4219 O O . TRP A 1 512 ? 21.091 17.905 -42.721 1.00 24.53 512 TRP A O 1
ATOM 4229 N N . ILE A 1 513 ? 20.976 19.579 -41.222 1.00 21.75 513 ILE A N 1
ATOM 4230 C CA . ILE A 1 513 ? 22.342 20.085 -41.412 1.00 21.75 513 ILE A CA 1
ATOM 4231 C C . ILE A 1 513 ? 23.138 19.671 -40.164 1.00 21.75 513 ILE A C 1
ATOM 4233 O O . ILE A 1 513 ? 22.694 19.975 -39.054 1.00 21.75 513 ILE A O 1
ATOM 4237 N N . PRO A 1 514 ? 24.280 18.973 -40.290 1.00 24.25 514 PRO A N 1
ATOM 4238 C CA . PRO A 1 514 ? 25.080 18.59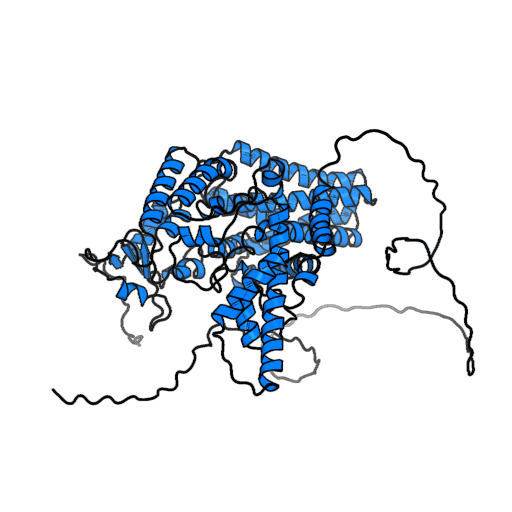5 -39.136 1.00 24.25 514 PRO A CA 1
ATOM 4239 C C . PRO A 1 514 ? 25.949 19.780 -38.699 1.00 24.25 514 PRO A C 1
ATOM 4241 O O . PRO A 1 514 ? 26.696 20.332 -39.503 1.00 24.25 514 PRO A O 1
ATOM 4244 N N . VAL A 1 515 ? 25.894 20.141 -37.415 1.00 24.97 515 VAL A N 1
ATOM 4245 C CA . VAL A 1 515 ? 26.914 20.994 -36.791 1.00 24.97 515 VAL A CA 1
ATOM 4246 C C . VAL A 1 515 ? 27.636 20.178 -35.731 1.00 24.97 515 VAL A C 1
ATOM 4248 O O . VAL A 1 515 ? 27.059 19.698 -34.758 1.00 24.97 515 VAL A O 1
ATOM 4251 N N . SER A 1 516 ? 28.922 19.988 -35.983 1.00 26.53 516 SER A N 1
ATOM 4252 C CA . SER A 1 516 ? 29.908 19.355 -35.125 1.00 26.53 516 SER A CA 1
ATOM 4253 C C . SER A 1 516 ? 30.340 20.274 -33.979 1.00 26.53 516 SER A C 1
ATOM 4255 O O . SER A 1 516 ? 3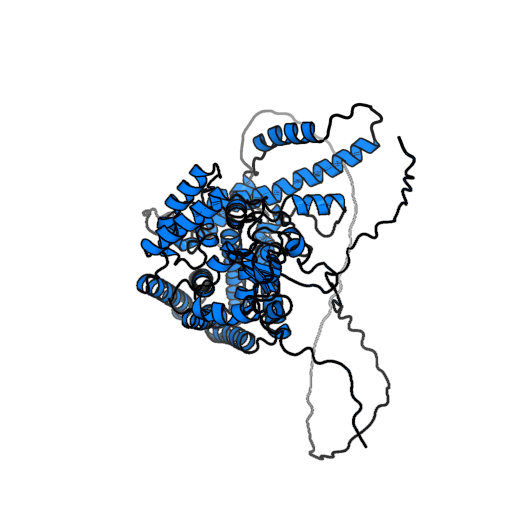0.774 21.395 -34.231 1.00 26.53 516 SER A O 1
ATOM 4257 N N . GLY A 1 517 ? 30.366 19.731 -32.759 1.00 25.06 517 GLY A N 1
ATOM 4258 C CA . GLY A 1 517 ? 31.313 20.129 -31.712 1.00 25.06 517 GLY A CA 1
ATOM 4259 C C . GLY A 1 517 ? 30.787 21.042 -30.598 1.00 25.06 517 GLY A C 1
ATOM 4260 O O . GLY A 1 517 ? 30.239 22.106 -30.849 1.00 25.06 517 GLY A O 1
ATOM 4261 N N . GLY A 1 518 ? 31.081 20.644 -29.353 1.00 24.47 518 GLY A N 1
ATOM 4262 C CA . GLY A 1 518 ? 31.195 21.551 -28.206 1.00 24.47 518 GLY A CA 1
ATOM 4263 C C . GLY A 1 518 ? 30.147 21.369 -27.110 1.00 24.47 518 GLY A C 1
ATOM 4264 O O . GLY A 1 518 ? 28.990 21.736 -27.277 1.00 24.47 518 GLY A O 1
ATOM 4265 N N . LEU A 1 519 ? 30.578 20.847 -25.955 1.00 28.77 519 LEU A N 1
ATOM 4266 C CA . LEU A 1 519 ? 29.818 20.889 -24.705 1.00 28.77 519 LEU A CA 1
ATOM 4267 C C . LEU A 1 519 ? 29.494 22.340 -24.313 1.00 28.77 519 LEU A C 1
ATOM 4269 O O . LEU A 1 519 ? 30.397 23.159 -24.168 1.00 28.77 519 LEU A O 1
ATOM 4273 N N . GLY A 1 520 ? 28.222 22.607 -24.026 1.00 23.70 520 GLY A N 1
ATOM 4274 C CA . GLY A 1 520 ? 27.768 23.825 -23.364 1.00 23.70 520 GLY A CA 1
ATOM 4275 C C . GLY A 1 520 ? 26.286 23.716 -23.020 1.00 23.70 520 GLY A C 1
ATOM 4276 O O . GLY A 1 520 ? 25.442 23.714 -23.909 1.00 23.70 520 GLY A O 1
ATOM 4277 N N . PHE A 1 521 ? 25.963 23.590 -21.732 1.00 25.55 521 PHE A N 1
ATOM 4278 C CA . PHE A 1 521 ? 24.588 23.710 -21.246 1.00 25.55 521 PHE A CA 1
ATOM 4279 C C . PHE A 1 521 ? 24.106 25.146 -21.485 1.00 25.55 521 PHE A C 1
ATOM 4281 O O . PHE A 1 521 ? 24.620 26.073 -20.863 1.00 25.55 521 PHE A O 1
ATOM 4288 N N . ALA A 1 522 ? 23.112 25.326 -22.355 1.00 23.56 522 ALA A N 1
ATOM 4289 C CA . ALA A 1 522 ? 22.414 26.593 -22.534 1.00 23.56 522 ALA A CA 1
ATOM 4290 C C . ALA A 1 522 ? 20.933 26.433 -22.162 1.00 23.56 522 ALA A C 1
ATOM 4292 O O . ALA A 1 522 ? 20.226 25.566 -22.675 1.00 23.56 522 ALA A O 1
ATOM 4293 N N . TYR A 1 523 ? 20.502 27.282 -21.232 1.00 21.95 523 TYR A N 1
ATOM 4294 C CA . TYR A 1 523 ? 19.117 27.530 -20.846 1.00 21.95 523 TYR A CA 1
ATOM 4295 C C . TYR A 1 523 ? 18.273 27.935 -22.067 1.00 21.95 523 TYR A C 1
ATOM 4297 O O . TYR A 1 523 ? 18.627 28.874 -22.777 1.00 21.95 523 TYR A O 1
ATOM 4305 N N . LEU A 1 524 ? 17.122 27.289 -22.268 1.00 24.00 524 LEU A N 1
ATOM 4306 C CA . LEU A 1 524 ? 16.080 27.755 -23.188 1.00 24.00 524 LEU A CA 1
ATOM 4307 C C . LEU A 1 524 ? 15.127 28.685 -22.426 1.00 24.00 524 LEU A C 1
ATOM 4309 O O . LEU A 1 524 ? 14.218 28.236 -21.730 1.00 24.00 524 LEU A O 1
ATOM 4313 N N . GLY A 1 525 ? 15.369 29.991 -22.537 1.00 21.45 525 GLY A N 1
ATOM 4314 C CA . GLY A 1 525 ? 14.396 31.024 -22.191 1.00 21.45 525 GLY A CA 1
ATOM 4315 C C . GLY A 1 525 ? 13.429 31.233 -23.355 1.00 21.45 525 GLY A C 1
ATOM 4316 O O . GLY A 1 525 ? 13.857 31.541 -24.464 1.00 21.45 525 GLY A O 1
ATOM 4317 N N . PHE A 1 526 ? 12.128 31.070 -23.113 1.00 22.81 526 PHE A N 1
ATOM 4318 C CA . PHE A 1 526 ? 11.089 31.461 -24.065 1.00 22.81 526 PHE A CA 1
ATOM 4319 C C . PHE A 1 526 ? 10.793 32.957 -23.901 1.00 22.81 526 PHE A C 1
ATOM 4321 O O . PHE A 1 526 ? 10.337 33.385 -22.844 1.00 22.81 526 PHE A O 1
ATOM 4328 N N . SER A 1 527 ? 11.049 33.744 -24.949 1.00 21.41 527 SER A N 1
ATOM 4329 C CA . SER A 1 527 ? 10.582 35.127 -25.072 1.00 21.41 527 SER A CA 1
ATOM 4330 C C . SER A 1 527 ? 9.376 35.156 -26.009 1.00 21.41 527 SER A C 1
ATOM 4332 O O . SER A 1 527 ? 9.445 34.677 -27.140 1.00 21.41 527 SER A O 1
ATOM 4334 N N . THR A 1 528 ? 8.251 35.673 -25.523 1.00 24.11 528 THR A N 1
ATOM 4335 C CA . THR A 1 528 ? 7.059 35.961 -26.325 1.00 24.11 528 THR A CA 1
ATOM 4336 C C . THR A 1 528 ? 7.225 37.318 -27.004 1.00 24.11 528 THR A C 1
ATOM 4338 O O . THR A 1 528 ? 7.359 38.335 -26.324 1.00 24.11 528 THR A O 1
ATOM 4341 N N . CYS A 1 529 ? 7.199 37.333 -28.338 1.00 20.05 529 CYS A N 1
ATOM 4342 C CA . CYS A 1 529 ? 7.142 38.551 -29.141 1.00 20.05 529 CYS A CA 1
ATOM 4343 C C . CYS A 1 529 ? 5.818 39.301 -28.937 1.00 20.05 529 CYS A C 1
ATOM 4345 O O . CYS A 1 529 ? 4.748 38.751 -29.194 1.00 20.05 529 CYS A O 1
ATOM 4347 N N . SER A 1 530 ? 5.931 40.588 -28.612 1.00 24.20 530 SER A N 1
ATOM 4348 C CA . SER A 1 530 ? 4.900 41.608 -28.822 1.00 24.20 530 SER A CA 1
ATOM 4349 C C . SER A 1 530 ? 5.592 42.854 -29.395 1.00 24.20 530 SER A C 1
ATOM 4351 O O . SER A 1 530 ? 6.479 43.414 -28.757 1.00 24.20 530 SER A O 1
ATOM 4353 N N . HIS A 1 531 ? 5.219 43.277 -30.601 1.00 23.62 531 HIS A N 1
ATOM 4354 C CA . HIS A 1 531 ? 5.588 44.565 -31.219 1.00 23.62 531 HIS A CA 1
ATOM 4355 C C . HIS A 1 531 ? 4.403 45.559 -31.076 1.00 23.62 531 HIS A C 1
ATOM 4357 O O . HIS A 1 531 ? 3.296 45.103 -30.793 1.00 23.62 531 HIS A O 1
ATOM 4363 N N . PRO A 1 532 ? 4.512 46.850 -31.463 1.00 34.81 532 PRO A N 1
ATOM 4364 C CA . PRO A 1 532 ? 5.542 47.854 -31.129 1.00 34.81 532 PRO A CA 1
ATOM 4365 C C . PRO A 1 532 ? 4.929 49.258 -30.853 1.00 34.81 532 PRO A C 1
ATOM 4367 O O . PRO A 1 532 ? 3.982 49.619 -31.530 1.00 34.81 532 PRO A O 1
ATOM 4370 N N . VAL A 1 533 ? 5.508 50.125 -30.006 1.00 24.44 533 VAL A N 1
ATOM 4371 C CA . VAL A 1 533 ? 5.416 51.605 -30.166 1.00 24.44 533 VAL A CA 1
ATOM 4372 C C . VAL A 1 533 ? 6.547 52.291 -29.380 1.00 24.44 533 VAL A C 1
ATOM 4374 O O . VAL A 1 533 ? 6.753 51.965 -28.216 1.00 24.44 533 VAL A O 1
ATOM 4377 N N . GLY A 1 534 ? 7.204 53.295 -29.978 1.00 23.05 534 GLY A N 1
ATOM 4378 C CA . GLY A 1 534 ? 7.730 54.447 -29.226 1.00 23.05 534 GLY A CA 1
ATOM 4379 C C . GLY A 1 534 ? 9.243 54.667 -29.260 1.00 23.05 534 GLY A C 1
ATOM 4380 O O . GLY A 1 534 ? 9.998 54.040 -28.531 1.00 23.05 534 GLY A O 1
ATOM 4381 N N . SER A 1 535 ? 9.661 55.627 -30.081 1.00 21.17 535 SER A N 1
ATOM 4382 C CA . SER A 1 535 ? 10.993 56.232 -30.166 1.00 21.17 535 SER A CA 1
ATOM 4383 C C . SER A 1 535 ? 11.484 56.874 -28.861 1.00 21.17 535 SER A C 1
ATOM 4385 O O . SER A 1 535 ? 10.706 57.585 -28.232 1.00 21.17 535 SER A O 1
ATOM 4387 N N . MET A 1 536 ? 12.789 56.802 -28.570 1.00 22.53 536 MET A N 1
ATOM 4388 C CA . MET A 1 536 ? 13.638 57.992 -28.363 1.00 22.53 536 MET A CA 1
ATOM 4389 C C . MET A 1 536 ? 15.117 57.628 -28.151 1.00 22.53 536 MET A C 1
ATOM 4391 O O . MET A 1 536 ? 15.465 56.647 -27.504 1.00 22.53 536 MET A O 1
ATOM 4395 N N . SER A 1 537 ? 15.971 58.461 -28.742 1.00 21.50 537 SER A N 1
ATOM 4396 C CA . SER A 1 537 ? 17.436 58.472 -28.690 1.00 21.50 537 SER A CA 1
ATOM 4397 C C . SER A 1 537 ? 17.961 58.977 -27.340 1.00 21.50 537 SER A C 1
ATOM 4399 O O . SER A 1 537 ? 17.389 59.934 -26.825 1.00 21.50 537 SER A O 1
ATOM 4401 N N . ALA A 1 538 ? 19.104 58.463 -26.864 1.00 24.41 538 ALA A N 1
ATOM 4402 C CA . ALA A 1 538 ? 20.218 59.283 -26.354 1.00 24.41 538 ALA A CA 1
ATOM 4403 C C . ALA A 1 538 ? 21.454 58.439 -25.979 1.00 24.41 538 ALA A C 1
ATOM 4405 O O . ALA A 1 538 ? 21.358 57.396 -25.337 1.00 24.41 538 ALA A O 1
ATOM 4406 N N . SER A 1 539 ? 22.612 58.956 -26.385 1.00 21.91 539 SER A N 1
ATOM 4407 C CA . SER A 1 539 ? 23.987 58.573 -26.044 1.00 21.91 539 SER A CA 1
ATOM 4408 C C . SER A 1 539 ? 24.314 58.657 -24.542 1.00 21.91 539 SER A C 1
ATOM 4410 O O . SER A 1 539 ? 23.622 59.362 -23.817 1.00 21.91 539 SER A O 1
ATOM 4412 N N . VAL A 1 540 ? 25.436 58.047 -24.111 1.00 24.52 540 VAL A N 1
ATOM 4413 C CA . VAL A 1 540 ? 26.587 58.707 -23.426 1.00 24.52 540 VAL A CA 1
ATOM 4414 C C . VAL A 1 540 ? 27.611 57.677 -22.881 1.00 24.52 540 VAL A C 1
ATOM 4416 O O . VAL A 1 540 ? 27.296 56.818 -22.069 1.00 24.52 540 VAL A O 1
ATOM 4419 N N . HIS A 1 541 ? 28.839 57.813 -23.399 1.00 24.58 541 HIS A N 1
ATOM 4420 C CA . HIS A 1 541 ? 30.200 57.690 -22.835 1.00 24.58 541 HIS A CA 1
ATOM 4421 C C . HIS A 1 541 ? 30.567 56.932 -21.534 1.00 24.58 541 HIS A C 1
ATOM 4423 O O . HIS A 1 541 ? 30.040 57.203 -20.462 1.00 24.58 541 HIS A O 1
ATOM 4429 N N . GLY A 1 542 ? 31.739 56.270 -21.640 1.00 23.91 542 GLY A N 1
ATOM 4430 C CA . GLY A 1 542 ? 32.864 56.296 -20.675 1.00 23.91 542 GLY A CA 1
ATOM 4431 C C . GLY A 1 542 ? 32.997 55.050 -19.787 1.00 23.91 542 GLY A C 1
ATOM 4432 O O . GLY A 1 542 ? 31.995 54.509 -19.358 1.00 23.91 542 GLY A O 1
ATOM 4433 N N . LEU A 1 543 ? 34.169 54.523 -19.413 1.00 24.66 543 LEU A N 1
ATOM 4434 C CA . LEU A 1 543 ? 35.584 54.897 -19.551 1.00 24.66 543 LEU A CA 1
ATOM 4435 C C . LEU A 1 543 ? 36.427 53.723 -18.977 1.00 24.66 543 LEU A C 1
ATOM 4437 O O . LEU A 1 543 ? 35.981 53.092 -18.025 1.00 24.66 543 LEU A O 1
ATOM 4441 N N . LEU A 1 544 ? 37.658 53.554 -19.495 1.00 26.20 544 LEU A N 1
ATOM 4442 C CA . LEU A 1 544 ? 38.882 52.982 -18.865 1.00 26.20 544 LEU A CA 1
ATOM 4443 C C . LEU A 1 544 ? 38.865 51.489 -18.465 1.00 26.20 544 LEU A C 1
ATOM 4445 O O . LEU A 1 544 ? 38.019 51.046 -17.707 1.00 26.20 544 LEU A O 1
ATOM 4449 N N . GLY A 1 545 ? 39.766 50.634 -18.968 1.00 24.19 545 GLY A N 1
ATOM 4450 C CA . GLY A 1 545 ? 41.232 50.638 -18.762 1.00 24.19 545 GLY A CA 1
ATOM 4451 C C . GLY A 1 545 ? 41.560 49.463 -17.807 1.00 24.19 545 GLY A C 1
ATOM 4452 O O . GLY A 1 545 ? 40.802 49.252 -16.877 1.00 24.19 545 GLY A O 1
ATOM 4453 N N . ILE A 1 546 ? 42.570 48.593 -17.919 1.00 27.77 546 ILE A N 1
ATOM 4454 C CA . ILE A 1 546 ? 43.961 48.678 -18.373 1.00 27.77 546 ILE A CA 1
ATOM 4455 C C . ILE A 1 546 ? 44.556 47.233 -18.346 1.00 27.77 546 ILE A C 1
ATOM 4457 O O . ILE A 1 546 ? 44.231 46.470 -17.444 1.00 27.77 546 ILE A O 1
ATOM 4461 N N . GLN A 1 547 ? 45.428 46.927 -19.327 1.00 26.80 547 GLN A N 1
ATOM 4462 C CA . GLN A 1 547 ? 46.611 46.012 -19.384 1.00 26.80 547 GLN A CA 1
ATOM 4463 C C . GLN A 1 547 ? 46.528 44.536 -18.906 1.00 26.80 547 GLN A C 1
ATOM 4465 O O . GLN A 1 547 ? 46.186 44.251 -17.769 1.00 26.80 547 GLN A O 1
ATOM 4470 N N . ASN A 1 548 ? 46.790 43.541 -19.782 1.00 28.47 548 ASN A N 1
ATOM 4471 C CA . ASN A 1 548 ? 48.105 42.988 -20.234 1.00 28.47 548 ASN A CA 1
ATOM 4472 C C . ASN A 1 548 ? 48.930 42.398 -19.057 1.00 28.47 548 ASN A C 1
ATOM 4474 O O . ASN A 1 548 ? 49.140 43.094 -18.080 1.00 28.47 548 ASN A O 1
ATOM 4478 N N . ASN A 1 549 ? 49.528 41.195 -19.075 1.00 29.72 549 ASN A N 1
ATOM 4479 C CA . ASN A 1 549 ? 50.385 40.601 -20.104 1.00 29.72 549 ASN A CA 1
ATOM 4480 C C . ASN A 1 549 ? 50.943 39.229 -19.619 1.00 29.72 549 ASN A C 1
ATOM 4482 O O . ASN A 1 549 ? 51.220 39.113 -18.431 1.00 29.72 549 ASN A O 1
ATOM 4486 N N . LYS A 1 550 ? 51.260 38.331 -20.581 1.00 31.41 550 LYS A N 1
ATOM 4487 C CA . LYS A 1 550 ? 52.451 37.423 -20.685 1.00 31.41 550 LYS A CA 1
ATOM 4488 C C . LYS A 1 550 ? 52.710 36.344 -19.608 1.00 31.41 550 LYS A C 1
ATOM 4490 O O . LYS A 1 550 ? 52.418 36.544 -18.447 1.00 31.41 550 LYS A O 1
ATOM 4495 N N . GLN A 1 551 ? 53.356 35.196 -19.853 1.00 29.39 551 GLN A N 1
ATOM 4496 C CA . GLN A 1 551 ? 53.933 34.444 -20.995 1.00 29.39 551 GLN A CA 1
ATOM 4497 C C . GLN A 1 551 ? 54.261 33.036 -20.418 1.00 29.39 551 GLN A C 1
ATOM 4499 O O . GLN A 1 551 ? 54.605 32.945 -19.246 1.00 29.39 551 GLN A O 1
ATOM 4504 N N . ALA A 1 552 ? 53.950 31.927 -21.098 1.00 30.61 552 ALA A N 1
ATOM 4505 C CA . ALA A 1 552 ? 54.831 31.099 -21.951 1.00 30.61 552 ALA A CA 1
ATOM 4506 C C . ALA A 1 552 ? 55.948 30.290 -21.242 1.00 30.61 552 ALA A C 1
ATOM 4508 O O . ALA A 1 552 ? 56.722 30.839 -20.466 1.00 30.61 552 ALA A O 1
ATOM 4509 N N . GLY A 1 553 ? 56.082 29.005 -21.616 1.00 27.72 553 GLY A N 1
ATOM 4510 C CA . GLY A 1 553 ? 57.264 28.170 -21.348 1.00 27.72 553 GLY A CA 1
ATOM 4511 C C . GLY A 1 553 ? 57.027 26.659 -21.518 1.00 27.72 553 GLY A C 1
ATOM 4512 O O . GLY A 1 553 ? 56.501 26.019 -20.616 1.00 27.72 553 GLY A O 1
ATOM 4513 N N . GLU A 1 554 ? 57.408 26.109 -22.675 1.00 31.73 554 GLU A N 1
ATOM 4514 C CA . GLU A 1 554 ? 57.332 24.694 -23.097 1.00 31.73 554 GLU A CA 1
ATOM 4515 C C . GLU A 1 554 ? 58.572 23.844 -22.715 1.00 31.73 554 GLU A C 1
ATOM 4517 O O . GLU A 1 554 ? 59.647 24.389 -22.479 1.00 31.73 554 GLU A O 1
ATOM 4522 N N . GLY A 1 555 ? 58.443 22.505 -22.818 1.00 27.19 555 GLY A N 1
ATOM 4523 C CA . GLY A 1 555 ? 59.532 21.530 -23.089 1.00 27.19 555 GLY A CA 1
ATOM 4524 C C . GLY A 1 555 ? 59.344 20.169 -22.376 1.00 27.19 555 GLY A C 1
ATOM 4525 O O . GLY A 1 555 ? 59.445 20.129 -21.159 1.00 27.19 555 GLY A O 1
ATOM 4526 N N . LYS A 1 556 ? 58.843 19.081 -23.014 1.00 31.33 556 LYS A N 1
ATOM 4527 C CA . LYS A 1 556 ? 59.546 17.977 -23.757 1.00 31.33 556 LYS A CA 1
ATOM 4528 C C . LYS A 1 556 ? 60.633 17.243 -22.922 1.00 31.33 556 LYS A C 1
ATOM 4530 O O . LYS A 1 556 ? 61.439 17.930 -22.325 1.00 31.33 556 LYS A O 1
ATOM 4535 N N . ARG A 1 557 ? 60.826 15.905 -22.881 1.00 30.66 557 ARG A N 1
ATOM 4536 C CA . ARG A 1 557 ? 60.311 14.687 -23.572 1.00 30.66 557 ARG A CA 1
ATOM 4537 C C . ARG A 1 557 ? 60.982 13.422 -22.936 1.00 30.66 557 ARG A C 1
ATOM 4539 O O . ARG A 1 557 ? 62.098 13.582 -22.469 1.00 30.66 557 ARG A O 1
ATOM 4546 N N . GLU A 1 558 ? 60.343 12.234 -23.045 1.00 31.86 558 GLU A N 1
ATOM 4547 C CA . GLU A 1 558 ? 60.906 10.851 -23.278 1.00 31.86 558 GLU A CA 1
ATOM 4548 C C . GLU A 1 558 ? 61.964 10.226 -22.306 1.00 31.86 558 GLU A C 1
ATOM 4550 O O . GLU A 1 558 ? 62.795 10.943 -21.781 1.00 31.86 558 GLU A O 1
ATOM 4555 N N . THR A 1 559 ? 62.128 8.914 -22.018 1.00 29.44 559 THR A N 1
ATOM 4556 C CA . THR A 1 559 ? 61.458 7.588 -22.199 1.00 29.44 559 THR A CA 1
ATOM 4557 C C . THR A 1 559 ? 62.301 6.490 -21.478 1.00 29.44 559 THR A C 1
ATOM 4559 O O . THR A 1 559 ? 63.427 6.774 -21.082 1.00 29.44 559 THR A O 1
ATOM 4562 N N . THR A 1 560 ? 61.791 5.234 -21.443 1.00 28.73 560 THR A N 1
ATOM 4563 C CA . THR A 1 560 ? 62.462 3.900 -21.251 1.00 28.73 560 THR A CA 1
ATOM 4564 C C . THR A 1 560 ? 62.990 3.525 -19.858 1.00 28.73 560 THR A C 1
ATOM 4566 O O . THR A 1 560 ? 63.425 4.398 -19.127 1.00 28.73 560 THR A O 1
ATOM 4569 N N . SER A 1 561 ? 63.105 2.264 -19.419 1.00 29.36 561 SER A N 1
ATOM 4570 C CA . SER A 1 561 ? 62.469 0.937 -19.605 1.00 29.36 561 SER A CA 1
ATOM 4571 C C . SER A 1 561 ? 63.194 -0.021 -18.626 1.00 29.36 561 SER A C 1
ATOM 4573 O O . SER A 1 561 ? 64.285 0.290 -18.163 1.00 29.36 561 SER A O 1
ATOM 4575 N N . ASP A 1 562 ? 62.589 -1.183 -18.368 1.00 28.41 562 ASP A N 1
ATOM 4576 C CA . ASP A 1 562 ? 63.223 -2.482 -18.064 1.00 28.41 562 ASP A CA 1
ATOM 4577 C C . ASP A 1 562 ? 63.054 -3.225 -16.714 1.00 28.41 562 ASP A C 1
ATOM 4579 O O . ASP A 1 562 ? 63.223 -2.733 -15.604 1.00 28.41 562 ASP A O 1
ATOM 4583 N N . GLN A 1 563 ? 62.697 -4.486 -16.983 1.00 29.31 563 GLN A N 1
ATOM 4584 C CA . GLN A 1 563 ? 62.478 -5.781 -16.334 1.00 29.31 563 GLN A CA 1
ATOM 4585 C C . GLN A 1 563 ? 63.307 -6.222 -15.107 1.00 29.31 563 GLN A C 1
ATOM 4587 O O . GLN A 1 563 ? 64.461 -5.846 -14.942 1.00 29.31 563 GLN A O 1
ATOM 4592 N N . GLY A 1 564 ? 62.761 -7.204 -14.355 1.00 25.23 564 GLY A N 1
ATOM 4593 C CA . GLY A 1 564 ? 63.573 -8.128 -13.540 1.00 25.23 564 GLY A CA 1
ATOM 4594 C C . GLY A 1 564 ? 62.860 -9.007 -12.486 1.00 25.23 564 GLY A C 1
ATOM 4595 O O . GLY A 1 564 ? 62.842 -8.642 -11.323 1.00 25.23 564 GLY A O 1
ATOM 4596 N N . ILE A 1 565 ? 62.332 -10.169 -12.908 1.00 28.42 565 ILE A N 1
ATOM 4597 C CA . ILE A 1 565 ? 62.523 -11.549 -12.361 1.00 28.42 565 ILE A CA 1
ATOM 4598 C C . ILE A 1 565 ? 62.193 -11.911 -10.871 1.00 28.42 565 ILE A C 1
ATOM 4600 O O . ILE A 1 565 ? 62.595 -11.262 -9.916 1.00 28.42 565 ILE A O 1
ATOM 4604 N N . ILE A 1 566 ? 61.505 -13.062 -10.716 1.00 29.81 566 ILE A N 1
ATOM 4605 C CA . ILE A 1 566 ? 61.049 -13.816 -9.510 1.00 29.81 566 ILE A CA 1
ATOM 4606 C C . ILE A 1 566 ? 62.186 -14.720 -8.937 1.00 29.81 566 ILE A C 1
ATOM 4608 O O . ILE A 1 566 ? 63.064 -15.083 -9.720 1.00 29.81 566 ILE A O 1
ATOM 4612 N N . PRO A 1 567 ? 62.193 -15.190 -7.657 1.00 39.12 567 PRO A N 1
ATOM 4613 C CA . PRO A 1 567 ? 61.513 -16.457 -7.298 1.00 39.12 567 PRO A CA 1
ATOM 4614 C C . PRO A 1 567 ? 60.927 -16.553 -5.860 1.00 39.12 567 PRO A C 1
ATOM 4616 O O . PRO A 1 567 ? 61.289 -15.834 -4.934 1.00 39.12 567 PRO A O 1
ATOM 4619 N N . VAL A 1 568 ? 60.021 -17.523 -5.696 1.00 31.48 568 VAL A N 1
ATOM 4620 C CA . VAL A 1 568 ? 59.373 -18.015 -4.458 1.00 31.48 568 VAL A CA 1
ATOM 4621 C C . VAL A 1 568 ? 60.278 -19.023 -3.718 1.00 31.48 568 VAL A C 1
ATOM 4623 O O . VAL A 1 568 ? 61.020 -19.749 -4.382 1.00 31.48 568 VAL A O 1
ATOM 4626 N N . PRO A 1 569 ? 60.129 -19.198 -2.386 1.00 35.16 569 PRO A N 1
ATOM 4627 C CA . PRO A 1 569 ? 60.001 -20.564 -1.860 1.00 35.16 569 PRO A CA 1
ATOM 4628 C C . PRO A 1 569 ? 58.886 -20.767 -0.808 1.00 35.16 569 PRO A C 1
ATOM 4630 O O . PRO A 1 569 ? 58.252 -19.840 -0.312 1.00 35.16 569 PRO A O 1
ATOM 4633 N N . LYS A 1 570 ? 58.628 -22.056 -0.555 1.00 28.09 570 LYS A N 1
ATOM 4634 C CA . LYS A 1 570 ? 57.456 -22.700 0.057 1.00 28.09 570 LYS A CA 1
ATOM 4635 C C . LYS A 1 570 ? 57.470 -22.785 1.597 1.00 28.09 570 LYS A C 1
ATOM 4637 O O . LYS A 1 570 ? 58.522 -22.891 2.207 1.00 28.09 570 LYS A O 1
ATOM 4642 N N . SER A 1 571 ? 56.250 -22.935 2.133 1.00 28.92 571 SER A N 1
ATOM 4643 C CA . SER A 1 571 ? 55.789 -23.824 3.227 1.00 28.92 571 SER A CA 1
ATOM 4644 C C . SER A 1 571 ? 56.457 -23.811 4.610 1.00 28.92 571 SER A C 1
ATOM 4646 O O . SER A 1 571 ? 57.612 -24.186 4.762 1.00 28.92 571 SER A O 1
ATOM 4648 N N . GLY A 1 572 ? 55.627 -23.630 5.643 1.00 25.44 572 GLY A N 1
ATOM 4649 C CA . GLY A 1 572 ? 55.904 -24.080 7.009 1.00 25.44 572 GLY A CA 1
ATOM 4650 C C . GLY A 1 572 ? 54.781 -23.671 7.960 1.00 25.44 572 GLY A C 1
ATOM 4651 O O . GLY A 1 572 ? 54.640 -22.496 8.275 1.00 25.44 572 GLY A O 1
ATOM 4652 N N . GLY A 1 573 ? 53.940 -24.621 8.372 1.00 24.56 573 GLY A N 1
ATOM 4653 C CA . GLY A 1 573 ? 52.893 -24.379 9.363 1.00 24.56 573 GLY A CA 1
ATOM 4654 C C . GLY A 1 573 ? 53.443 -24.382 10.787 1.00 24.56 573 GLY A C 1
ATOM 4655 O O . GLY A 1 573 ? 54.342 -25.157 11.088 1.00 24.56 573 GLY A O 1
ATOM 4656 N N . LEU A 1 574 ? 52.848 -23.589 11.680 1.00 25.94 574 LEU A N 1
ATOM 4657 C CA . LEU A 1 574 ? 52.895 -23.846 13.118 1.00 25.94 574 LEU A CA 1
ATOM 4658 C C . LEU A 1 574 ? 51.671 -23.230 13.812 1.00 25.94 574 LEU A C 1
ATOM 4660 O O . LEU A 1 574 ? 51.392 -22.040 13.694 1.00 25.94 574 LEU A O 1
ATOM 4664 N N . LYS A 1 575 ? 50.937 -24.072 14.546 1.00 28.00 575 LYS A N 1
ATOM 4665 C CA . LYS A 1 575 ? 49.972 -23.671 15.576 1.00 28.00 575 LYS A CA 1
ATOM 4666 C C . LYS A 1 575 ? 50.745 -23.269 16.839 1.00 28.00 575 LYS A C 1
ATOM 4668 O O . LYS A 1 575 ? 51.519 -24.093 17.318 1.00 28.00 575 LYS A O 1
ATOM 4673 N N . LYS A 1 576 ? 50.437 -22.112 17.438 1.00 26.98 576 LYS A N 1
ATOM 4674 C CA . LYS A 1 576 ? 50.206 -21.974 18.893 1.00 26.98 576 LYS A CA 1
ATOM 4675 C C . LYS A 1 576 ? 49.710 -20.573 19.278 1.00 26.98 576 LYS A C 1
ATOM 4677 O O . LYS A 1 576 ? 50.363 -19.569 19.045 1.00 26.98 576 LYS A O 1
ATOM 4682 N N . GLU A 1 577 ? 48.503 -20.588 19.822 1.00 25.16 577 GLU A N 1
ATOM 4683 C CA . GLU A 1 577 ? 47.987 -19.860 20.982 1.00 25.16 577 GLU A CA 1
ATOM 4684 C C . GLU A 1 577 ? 48.819 -18.770 21.703 1.00 25.16 577 GLU A C 1
ATOM 4686 O O . GLU A 1 577 ? 49.908 -19.022 22.208 1.00 25.16 577 GLU A O 1
ATOM 4691 N N . ILE A 1 578 ? 48.101 -17.654 21.923 1.00 23.75 578 ILE A N 1
ATOM 4692 C CA . ILE A 1 578 ? 47.921 -16.887 23.176 1.00 23.75 578 ILE A CA 1
ATOM 4693 C C . ILE A 1 578 ? 48.701 -15.564 23.374 1.00 23.75 578 ILE A C 1
ATOM 4695 O O . ILE A 1 578 ? 49.921 -15.501 23.443 1.00 23.75 578 ILE A O 1
ATOM 4699 N N . ASN A 1 579 ? 47.867 -14.553 23.657 1.00 22.52 579 ASN A N 1
ATOM 4700 C CA . ASN A 1 579 ? 48.033 -13.329 24.442 1.00 22.52 579 ASN A CA 1
ATOM 4701 C C . ASN A 1 579 ? 48.481 -12.001 23.814 1.00 22.52 579 ASN A C 1
ATOM 4703 O O . ASN A 1 579 ? 49.453 -11.849 23.087 1.00 22.52 579 ASN A O 1
ATOM 4707 N N . SER A 1 580 ? 47.677 -11.023 24.223 1.00 24.42 580 SER A N 1
ATOM 4708 C CA . SER A 1 580 ? 47.712 -9.581 24.070 1.00 24.42 580 SER A CA 1
ATOM 4709 C C . SER A 1 580 ? 49.024 -8.918 24.484 1.00 24.42 580 SER A C 1
ATOM 4711 O O . SER A 1 580 ? 49.455 -9.084 25.624 1.00 24.42 580 SER A O 1
ATOM 4713 N N . ALA A 1 581 ? 49.528 -8.021 23.636 1.00 22.69 581 ALA A N 1
ATOM 4714 C CA . ALA A 1 581 ? 50.099 -6.743 24.055 1.00 22.69 581 ALA A CA 1
ATOM 4715 C C . ALA A 1 581 ? 50.092 -5.760 22.875 1.00 22.69 581 ALA A C 1
ATOM 4717 O O . ALA A 1 581 ? 50.466 -6.084 21.751 1.00 22.69 581 ALA A O 1
ATOM 4718 N N . SER A 1 582 ? 49.602 -4.564 23.161 1.00 21.73 582 SER A N 1
ATOM 4719 C CA . SER A 1 582 ? 49.351 -3.448 22.261 1.00 21.73 582 SER A CA 1
ATOM 4720 C C . SER A 1 582 ? 50.639 -2.702 21.906 1.00 21.73 582 SER A C 1
ATOM 4722 O O . SER A 1 582 ? 51.339 -2.284 22.820 1.00 21.73 582 SER A O 1
ATOM 4724 N N . ILE A 1 583 ? 50.880 -2.407 20.624 1.00 22.70 583 ILE A N 1
ATOM 4725 C CA . ILE A 1 583 ? 51.610 -1.205 20.178 1.00 22.70 583 ILE A CA 1
ATOM 4726 C C . ILE A 1 583 ? 50.902 -0.687 18.923 1.00 22.70 583 ILE A C 1
ATOM 4728 O O . ILE A 1 583 ? 50.685 -1.423 17.962 1.00 22.70 583 ILE A O 1
ATOM 4732 N N . GLY A 1 584 ? 50.454 0.565 18.994 1.00 21.22 584 GLY A N 1
ATOM 4733 C CA . GLY A 1 584 ? 49.623 1.205 17.986 1.00 21.22 584 GLY A CA 1
ATOM 4734 C C . GLY A 1 584 ? 50.400 1.727 16.785 1.00 21.22 584 GLY A C 1
ATOM 4735 O O . GLY A 1 584 ? 51.545 2.150 16.906 1.00 21.22 584 GLY A O 1
ATOM 4736 N N . ILE A 1 585 ? 49.708 1.788 15.648 1.00 22.61 585 ILE A N 1
ATOM 4737 C CA . ILE A 1 585 ? 49.983 2.747 14.581 1.00 22.61 585 ILE A CA 1
ATOM 4738 C C . ILE A 1 585 ? 48.636 3.321 14.130 1.00 22.61 585 ILE A C 1
ATOM 4740 O O . ILE A 1 585 ? 47.717 2.597 13.748 1.00 22.61 585 ILE A O 1
ATOM 4744 N N . ASN A 1 586 ? 48.535 4.643 14.249 1.00 21.39 586 ASN A N 1
ATOM 4745 C CA . ASN A 1 586 ? 47.428 5.484 13.815 1.00 21.39 586 ASN A CA 1
ATOM 4746 C C . ASN A 1 586 ? 47.201 5.376 12.303 1.00 21.39 586 ASN A C 1
ATOM 4748 O O . ASN A 1 586 ? 48.096 5.710 11.534 1.00 21.39 586 ASN A O 1
ATOM 4752 N N . TYR A 1 587 ? 45.966 5.088 11.897 1.00 23.47 587 TYR A N 1
ATOM 4753 C CA . TYR A 1 587 ? 45.390 5.681 10.692 1.00 23.47 587 TYR A CA 1
ATOM 4754 C C . TYR A 1 587 ? 43.988 6.193 11.021 1.00 23.47 587 TYR A C 1
ATOM 4756 O O . TYR A 1 587 ? 43.056 5.431 11.275 1.00 23.47 587 TYR A O 1
ATOM 4764 N N . ASN A 1 588 ? 43.875 7.521 11.047 1.00 22.52 588 ASN A N 1
ATOM 4765 C CA . ASN A 1 588 ? 42.622 8.255 11.131 1.00 22.52 588 ASN A CA 1
ATOM 4766 C C . ASN A 1 588 ? 41.759 7.936 9.905 1.00 22.52 588 ASN A C 1
ATOM 4768 O O . ASN A 1 588 ? 42.023 8.426 8.810 1.00 22.52 588 ASN A O 1
ATOM 4772 N N . VAL A 1 589 ? 40.692 7.167 10.109 1.00 22.58 589 VAL A N 1
ATOM 4773 C CA . VAL A 1 589 ? 39.547 7.111 9.198 1.00 22.58 589 VAL A CA 1
ATOM 4774 C C . VAL A 1 589 ? 38.314 7.439 10.028 1.00 22.58 589 VAL A C 1
ATOM 4776 O O . VAL A 1 589 ? 37.811 6.611 10.786 1.00 22.58 589 VAL A O 1
ATOM 4779 N N . ASN A 1 590 ? 37.849 8.683 9.916 1.00 20.69 590 ASN A N 1
ATOM 4780 C CA . ASN A 1 590 ? 36.620 9.149 10.550 1.00 20.69 590 ASN A CA 1
ATOM 4781 C C . ASN A 1 590 ? 35.405 8.483 9.886 1.00 20.69 590 ASN A C 1
ATOM 4783 O O . ASN A 1 590 ? 34.814 9.023 8.954 1.00 20.69 590 ASN A O 1
ATOM 4787 N N . PHE A 1 591 ? 35.007 7.316 10.390 1.00 22.30 591 PHE A N 1
ATOM 4788 C CA . PHE A 1 591 ? 33.648 6.809 10.230 1.00 22.30 591 PHE A CA 1
ATOM 4789 C C . PHE A 1 591 ? 32.776 7.407 11.336 1.00 22.30 591 PHE A C 1
ATOM 4791 O O . PHE A 1 591 ? 32.853 7.006 12.498 1.00 22.30 591 PHE A O 1
ATOM 4798 N N . VAL A 1 592 ? 31.917 8.361 10.976 1.00 21.73 592 VAL A N 1
ATOM 4799 C CA . VAL A 1 592 ? 30.846 8.832 11.861 1.00 21.73 592 VAL A CA 1
ATOM 4800 C C . VAL A 1 592 ? 29.794 7.725 11.955 1.00 21.73 592 VAL A C 1
ATOM 4802 O O . VAL A 1 592 ? 28.907 7.589 11.116 1.00 21.73 592 VAL A O 1
ATOM 4805 N N . ILE A 1 593 ? 29.924 6.889 12.982 1.00 23.88 593 ILE A N 1
ATOM 4806 C CA . ILE A 1 593 ? 28.919 5.905 13.380 1.00 23.88 593 ILE A CA 1
ATOM 4807 C C . ILE A 1 593 ? 27.781 6.657 14.081 1.00 23.88 593 ILE A C 1
ATOM 4809 O O . ILE A 1 593 ? 27.948 7.155 15.194 1.00 23.88 593 ILE A O 1
ATOM 4813 N N . LEU A 1 594 ? 26.602 6.699 13.454 1.00 25.11 594 LEU A N 1
ATOM 4814 C CA . LEU A 1 594 ? 25.353 7.149 14.075 1.00 25.11 594 LEU A CA 1
ATOM 4815 C C . LEU A 1 594 ? 24.939 6.173 15.191 1.00 25.11 594 LEU A C 1
ATOM 4817 O O . LEU A 1 594 ? 24.169 5.232 14.984 1.00 25.11 594 LEU A O 1
ATOM 4821 N N . ARG A 1 595 ? 25.457 6.397 16.402 1.00 22.81 595 ARG A N 1
ATOM 4822 C CA . ARG A 1 595 ? 24.909 5.831 17.637 1.00 22.81 595 ARG A CA 1
ATOM 4823 C C . ARG A 1 595 ? 23.715 6.672 18.095 1.00 22.81 595 ARG A C 1
ATOM 4825 O O . ARG A 1 595 ? 23.871 7.826 18.459 1.00 22.81 595 ARG A O 1
ATOM 4832 N N . GLY A 1 596 ? 22.551 6.027 18.167 1.00 24.16 596 GLY A N 1
ATOM 4833 C CA . GLY A 1 596 ? 21.542 6.299 19.193 1.00 24.16 596 GLY A CA 1
ATOM 4834 C C . GLY A 1 596 ? 20.615 7.495 18.974 1.00 24.16 596 GLY A C 1
ATOM 4835 O O . GLY A 1 596 ? 20.782 8.530 19.603 1.00 24.16 596 GLY A O 1
ATOM 4836 N N . LEU A 1 597 ? 19.522 7.286 18.237 1.00 25.30 597 LEU A N 1
ATOM 4837 C CA . LEU A 1 597 ? 18.255 7.952 18.549 1.00 25.30 597 LEU A CA 1
ATOM 4838 C C . LEU A 1 597 ? 17.285 6.893 19.078 1.00 25.30 597 LEU A C 1
ATOM 4840 O O . LEU A 1 597 ? 16.639 6.158 18.334 1.00 25.30 597 LEU A O 1
ATOM 4844 N N . ASN A 1 598 ? 17.265 6.775 20.403 1.00 24.20 598 ASN A N 1
ATOM 4845 C CA . ASN A 1 598 ? 16.204 6.121 21.151 1.00 24.20 598 ASN A CA 1
ATOM 4846 C C . ASN A 1 598 ? 15.025 7.114 21.234 1.00 24.20 598 ASN A C 1
ATOM 4848 O O . ASN A 1 598 ? 15.231 8.205 21.758 1.00 24.20 598 ASN A O 1
ATOM 4852 N N . PRO A 1 599 ? 13.806 6.800 20.759 1.00 27.27 599 PRO A N 1
ATOM 4853 C CA . PRO A 1 599 ? 12.671 7.726 20.851 1.00 27.27 599 PRO A CA 1
ATOM 4854 C C . PRO A 1 599 ? 12.070 7.863 22.264 1.00 27.27 599 PRO A C 1
ATOM 4856 O O . PRO A 1 599 ? 11.048 8.522 22.429 1.00 27.27 599 PRO A O 1
ATOM 4859 N N . GLN A 1 600 ? 12.643 7.227 23.291 1.00 26.53 600 GLN A N 1
ATOM 4860 C CA . GLN A 1 600 ? 12.171 7.344 24.674 1.00 26.53 600 GLN A CA 1
ATOM 4861 C C . GLN A 1 600 ? 12.918 8.471 25.393 1.00 26.53 600 GLN A C 1
ATOM 4863 O O . GLN A 1 600 ? 13.991 8.240 25.942 1.00 26.53 600 GLN A O 1
ATOM 4868 N N . GLY A 1 601 ? 12.361 9.684 25.394 1.00 27.61 601 GLY A N 1
ATOM 4869 C CA . GLY A 1 601 ? 12.954 10.777 26.167 1.00 27.61 601 GLY A CA 1
ATOM 4870 C C . GLY A 1 601 ? 12.424 12.173 25.868 1.00 27.61 601 GLY A C 1
ATOM 4871 O O . GLY A 1 601 ? 13.222 13.063 25.622 1.00 27.61 601 GLY A O 1
ATOM 4872 N N . LEU A 1 602 ? 11.106 12.382 25.896 1.00 26.17 602 LEU A N 1
ATOM 4873 C CA . LEU A 1 602 ? 10.514 13.713 26.086 1.00 26.17 602 LEU A CA 1
ATOM 4874 C C . LEU A 1 602 ? 9.289 13.568 26.999 1.00 26.17 602 LEU A C 1
ATOM 4876 O O . LEU A 1 602 ? 8.146 13.616 26.558 1.00 26.17 602 LEU A O 1
ATOM 4880 N N . ILE A 1 603 ? 9.557 13.315 28.281 1.00 26.41 603 ILE A N 1
ATOM 4881 C CA . ILE A 1 603 ? 8.612 13.569 29.371 1.00 26.41 603 ILE A CA 1
ATOM 4882 C C . ILE A 1 603 ? 8.908 15.004 29.825 1.00 26.41 603 ILE A C 1
ATOM 4884 O O . ILE A 1 603 ? 10.048 15.265 30.218 1.00 26.41 603 ILE A O 1
ATOM 4888 N N . PRO A 1 604 ? 7.964 15.956 29.768 1.00 28.67 604 PRO A N 1
ATOM 4889 C CA . PRO A 1 604 ? 8.174 17.239 30.414 1.00 28.67 604 PRO A CA 1
ATOM 4890 C C . PRO A 1 604 ? 8.138 17.026 31.932 1.00 28.67 604 PRO A C 1
ATOM 4892 O O . PRO A 1 604 ? 7.132 16.592 32.489 1.00 28.67 604 PRO A O 1
ATOM 4895 N N . HIS A 1 605 ? 9.254 17.314 32.604 1.00 25.86 605 HIS A N 1
ATOM 4896 C CA . HIS A 1 605 ? 9.285 17.491 34.052 1.00 25.86 605 HIS A CA 1
ATOM 4897 C C . HIS A 1 605 ? 8.337 18.641 34.420 1.00 25.86 605 HIS A C 1
ATOM 4899 O O . HIS A 1 605 ? 8.674 19.813 34.249 1.00 25.86 605 HIS A O 1
ATOM 4905 N N . GLY A 1 606 ? 7.150 18.304 34.923 1.00 25.94 606 GLY A N 1
ATOM 4906 C CA . GLY A 1 606 ? 6.300 19.246 35.635 1.00 25.94 606 GLY A CA 1
ATOM 4907 C C . GLY A 1 606 ? 6.995 19.648 36.931 1.00 25.94 606 GLY A C 1
ATOM 4908 O O . GLY A 1 606 ? 7.197 18.819 37.817 1.00 25.94 606 GLY A O 1
ATOM 4909 N N . LYS A 1 607 ? 7.394 20.918 37.036 1.00 27.12 607 LYS A N 1
ATOM 4910 C CA . LYS A 1 607 ? 7.687 21.528 38.331 1.00 27.12 607 LYS A CA 1
ATOM 4911 C C . LYS A 1 607 ? 6.367 21.599 39.092 1.00 27.12 607 LYS A C 1
ATOM 4913 O O . LYS A 1 607 ? 5.454 22.299 38.666 1.00 27.12 607 LYS A O 1
ATOM 4918 N N . GLY A 1 608 ? 6.276 20.851 40.186 1.00 25.16 608 GLY A N 1
ATOM 4919 C CA . GLY A 1 608 ? 5.188 20.982 41.140 1.00 25.16 608 GLY A CA 1
ATOM 4920 C C . GLY A 1 608 ? 5.184 22.390 41.726 1.00 25.16 608 GLY A C 1
ATOM 4921 O O . GLY A 1 608 ? 6.169 22.816 42.327 1.00 25.16 608 GLY A O 1
ATOM 4922 N N . GLN A 1 609 ? 4.078 23.101 41.543 1.00 25.58 609 GLN A N 1
ATOM 4923 C CA . GLN A 1 609 ? 3.665 24.145 42.466 1.00 25.58 609 GLN A CA 1
ATOM 4924 C C . GLN A 1 609 ? 2.564 23.555 43.340 1.00 25.58 609 GLN A C 1
ATOM 4926 O O . GLN A 1 609 ? 1.505 23.156 42.861 1.00 25.58 609 GLN A O 1
ATOM 4931 N N . LEU A 1 610 ? 2.896 23.442 44.622 1.00 24.86 610 LEU A N 1
ATOM 4932 C CA . LEU A 1 610 ? 1.991 23.148 45.719 1.00 24.86 610 LEU A CA 1
ATOM 4933 C C . LEU A 1 610 ? 0.887 24.211 45.755 1.00 24.86 610 LEU A C 1
ATOM 4935 O O . LEU A 1 610 ? 1.186 25.391 45.920 1.00 24.86 610 LEU A O 1
ATOM 4939 N N . TYR A 1 611 ? -0.369 23.784 45.663 1.00 24.38 611 TYR A N 1
ATOM 4940 C CA . TYR A 1 611 ? -1.498 24.539 46.194 1.00 24.38 611 TYR A CA 1
ATOM 4941 C C . TYR A 1 611 ? -2.037 23.768 47.398 1.00 24.38 611 TYR A C 1
ATOM 4943 O O . TYR A 1 611 ? -2.629 22.700 47.262 1.00 24.38 611 TYR A O 1
ATOM 4951 N N . HIS A 1 612 ? -1.759 24.311 48.582 1.00 24.97 612 HIS A N 1
ATOM 4952 C CA . HIS A 1 612 ? -2.506 24.043 49.803 1.00 24.97 612 HIS A C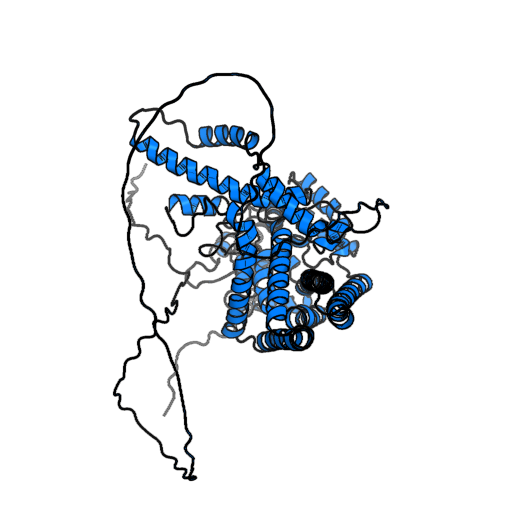A 1
ATOM 4953 C C . HIS A 1 612 ? -3.908 24.637 49.626 1.00 24.97 612 HIS A C 1
ATOM 4955 O O . HIS A 1 612 ? -4.036 25.828 49.347 1.00 24.97 612 HIS A O 1
ATOM 4961 N N . SER A 1 613 ? -4.949 23.835 49.821 1.00 27.69 613 SER A N 1
ATOM 4962 C CA . SER A 1 613 ? -6.296 24.333 50.096 1.00 27.69 613 SER A CA 1
ATOM 4963 C C . SER A 1 613 ? -6.787 23.657 51.367 1.00 27.69 613 SER A C 1
ATOM 4965 O O . SER A 1 613 ? -7.165 22.484 51.355 1.00 27.69 613 SER A O 1
ATOM 4967 N N . ASP A 1 614 ? -6.710 24.409 52.462 1.00 26.33 614 ASP A N 1
ATOM 4968 C CA . ASP A 1 614 ? -7.309 24.071 53.743 1.00 26.33 614 ASP A CA 1
ATOM 4969 C C . ASP A 1 614 ? -8.834 24.024 53.618 1.00 26.33 614 ASP A C 1
ATOM 4971 O O . ASP A 1 614 ? -9.478 24.953 53.129 1.00 26.33 614 ASP A O 1
ATOM 4975 N N . LEU A 1 615 ? -9.400 22.935 54.128 1.00 27.78 615 LEU A N 1
ATOM 4976 C CA . LEU A 1 615 ? -10.789 22.841 54.541 1.00 27.78 615 LEU A CA 1
ATOM 4977 C C . LEU A 1 615 ? -10.982 23.688 55.808 1.00 27.78 615 LEU A C 1
ATOM 4979 O O . LEU A 1 615 ? -10.408 23.382 56.853 1.00 27.78 615 LEU A O 1
ATOM 4983 N N . LYS A 1 616 ? -11.853 24.698 55.748 1.00 27.19 616 LYS A N 1
ATOM 4984 C CA . LYS A 1 616 ? -12.607 25.168 56.916 1.00 27.19 616 LYS A CA 1
ATOM 4985 C C . LYS A 1 616 ? -14.079 25.292 56.549 1.00 27.19 616 LYS A C 1
ATOM 4987 O O . LYS A 1 616 ? -14.416 25.769 55.472 1.00 27.19 616 LYS A O 1
ATOM 4992 N N . GLY A 1 617 ? -14.896 24.764 57.455 1.00 28.80 617 GLY A N 1
ATOM 4993 C CA . GLY A 1 617 ? -16.318 24.513 57.300 1.00 28.80 617 GLY A CA 1
ATOM 4994 C C . GLY A 1 617 ? -17.215 25.733 57.130 1.00 28.80 617 GLY A C 1
ATOM 4995 O O . GLY A 1 617 ? -16.821 26.882 57.332 1.00 28.80 617 GLY A O 1
ATOM 4996 N N . GLY A 1 618 ? -18.446 25.374 56.786 1.00 29.05 618 GLY A N 1
ATOM 4997 C CA . GLY A 1 618 ? -19.628 26.182 56.537 1.00 29.05 618 GLY A CA 1
ATOM 4998 C C . GLY A 1 618 ? -20.645 25.277 55.874 1.00 29.05 618 GLY A C 1
ATOM 4999 O O . GLY A 1 618 ? -20.400 24.949 54.694 1.00 29.05 618 GLY A O 1
#

Secondary structure (DSSP, 8-state):
-PPPP-----PSPP--SS-EEE-HHHHHH-BSSSTT--BEEEETTEEEE-TTGGGT-TT-HHHHHTTTTSB-HHHHHHH-S-HHHHHHHHTTTEEEEE-TTS-SS-TTS-HHHHHHHHHHHHHHHHTTTTS--HHHHHHHHHHHHHHHHHHHHHHHHH-SSHHHHHHHHHHHHHHHHHHHHHHHHHHTT-S-SSHHHHHHHHIIIIIITT---HHHHHHHHHHHHHSTTBTTT-GGGTTTTTS---SHHHHHHHHHTT--SS-GGGHHHHHHHHHHHHHHHHHHHHHHHHHHHTT-HHHHHHHHHHHHHHHHHHHHHHHHHHHHHHHHHHHHHHHHHHHHHHHTTTTTS--BS-----HHHHHHHH--EE---HHHHHHTTTGGGHHHHHHSTTS-GGGHHHHHHHHHHHHHHTT----EE-HHHHHHHHHHHHHHHHHHHHHHHHHHHHTTT--------HHHHHHHHHHHHHHH----HHHHHHHHHHHHHHHTTT------------PPPP----------PPPPP---------------------------------------------------------------------S-------------------

Foldseek 3Di:
DDDDDDDDDPPQDDDDPAFDADALVVQQQQLLPDDVRWFWEDAQQWIFTCSPVLCVPLLHNLLSSVRGSAHCHLVCVQQDLPPVVVVVVRVSGTRGGHHPPHDSHDPQEDVVLVVVLVVLVVVCVVVVQLPADLVVLVVLVVLLVCLLVVLLCLCQPVNCPPPSLVSSLVSLLLSLLSLVLSLLLLLLQSNDSDNVVSVVVSCCSCLQANLFFSSVCSNQVSQCLSFNLAPPRHPVCPCPPPQAHFAPVRLVVCLVVVPPSDCLLCNLVCCQPPVLVVVLVVRVVVRVVVCVVVVVVVSVVSSVNNVVVLCVSPCVRHNDVSSVVSVVVSSSLSSNLVCLLVCLFARLFHHYHDPSYDSLVSLQRRTAAEDDDPCCCSSNVLCSLSSQCSSNVNRRSVCSVVCLVVVVVSCVVVVHDRHYYHSLVSSVSNSLSSNVSNVSSVVVVVCVVVVVPDPDDDDDDPVVVCVVVCVVVVVVSDDPVVSSVVSVCSVCVVVVSVDDDDDDDDDDDDDDDDDDDDDDDDDDDDDDDDDDDDDDDDDDDDDDDDDDDDDDDDDDDDDDDDDDDDDDDDDDDDDDDDDDDDDDDDDDDDDPDPPDD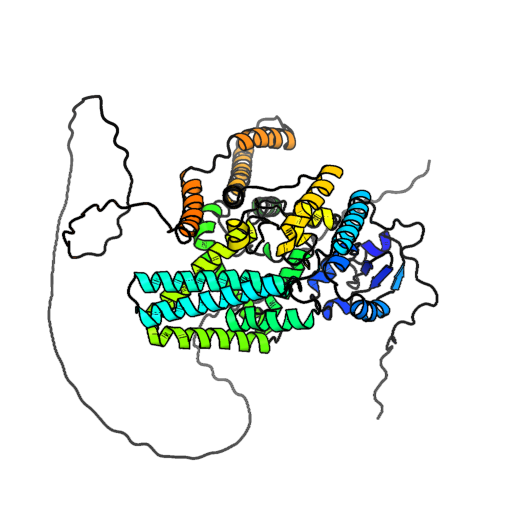DVPDDDPPDDDDDDDDDDDDD

Organism: NCBI:txid364589

InterPro domains:
  IPR001199 Cytochrome b5-like heme/steroid binding domain [PF00173] (23-99)
  IPR001199 Cytochrome b5-like heme/steroid binding domain [PR00363] (47-57)
  IPR001199 Cytochrome b5-like heme/steroid binding domain [PR00363] (57-71)
  IPR001199 Cytochrome b5-like heme/steroid binding domain [PR00363] (86-98)
  IPR001199 Cytochrome b5-like heme/steroid binding domain [PS50255] (19-99)
  IPR001199 Cytochrome b5-like heme/steroid binding domain [SM01117] (22-99)
  IPR005804 Fatty acid desaturase domain [PF00487] (164-420)
  IPR012171 Fatty acid desaturase [PTHR19353] (20-434)
  IPR036400 Cytochrome b5-like heme/steroid binding domain superfamily [G3DSA:3.10.120.10] (20-112)
  IPR036400 Cytochrome b5-like heme/steroid binding domain superfamily [SSF55856] (16-105)

pLDDT: mean 72.7, std 29.35, range [20.05, 98.56]

Sequence (618 aa):
MAPQTGPSDKGPPSIPAFPELLTWEEIRTRNGGGRGREQWLVIDRKVYDVTQFSRRHPGGSRVIGHYAGQDATDAFVAFHQDKALVKKYMKSLLIGELAPDQPSFESNKKKSLLEDFRELRCTIEKMGLLRPNHFFFFLIFLHLLVLDAASWLVVWYFGVSLVPFLAGMMLFTTAQIQMGWFQHDLGHCSVFRKPKWNRLLQIVMINMLKGLPASWWNHLHNQHHAKPNCFRKDPDLNMHPLLFSLGKTLSVELGKQKKKFMPYNYQHKYFILLAPLALVPFFQLTIFYFAIKRKKWLDLMLIVAFNIRVCLMYVPLMGFKNFMVYYWLSRYLESTWFIWVTQMNHIPMDIDYDKNEDWVSTQLHATCNVNQSVFNDWFTGHLNFQIEHHLFPTMPRHNYWKVAPLVKSLCDKHGIEYKSKTLLTAFVDILKLLIMELVYLGQILTWFTNSKGSGASRIQPCEEIIEQEQAHYANEAHVPKQELLHAAICVAFIFTLTHNSTFGSRTVHTSWIPVSGGLGFAYLGFSTCSHPVGSMSASVHGLLGIQNNKQAGEGKRETTSDQGIIPVPKSGGLKKEINSASIGINYNVNFVILRGLNPQGLIPHGKGQLYHSDLKGG